Protein AF-A0A3M0ZNE3-F1 (afdb_monomer_lite)

Sequence (451 aa):
APGDFAGSAESVTCTNLLPAGSFASFNDDESVATLHAGFISLGGFDTPAELMRCRFHSTGGAPTASDFQVIVIDASTPGVQQASATVHVVSIEPAALDPSCGGCGNGIVEPGEECDDGPGNSDTVADACRSDCTLPVCGDGVADSGEECDDGNRDDSDACTTACRKARCGDGFLYAGVEDCDDGANNSDVQPDACRKDCRAPVCGDGVTDSGEECDDGNEDVSDACLPGCVAARCGDGYVQIGVEECDEGILNDDAEPDHCRRDCRLPEVCGDADGNGIVTATDARWVLRSAVGLIAQCAGGRCDADGNGRVTATDARKILHAAVGLVPEGLDCSLPVVFSLDDPVTVGALQLVVDYSATGSTFVGSGQHVRCVSLTGDGGAFSFNNDTDTSRLVVGLATLAGVVGPADLFTCAFLQGDEPPLPEQFVVDVVDASDPSVRPIDPPAIGVRF

Foldseek 3Di:
DAFAFPQAAQGGAKDFPDDPQKDKTWGADPVVRDIDIDIDHPQDDDPPDDGMDTHIDHPDDQDDQVVDDDDDPFDDDVPGHGDDDDDTDDDDDPPPDPVVPDAAQCQDDDVPAPGHNRVQADLEDAQHQHRRRYGDAALSCYQHVPAPAHHNHADCQAQAHNNNHGDDAQCQHHRPPQAPGHNRVQADLEDAQHQHSSRYGDDALSCYAHPPAPAHHNHCDCQAQAHSRNHGDDAQCCHHHPPCALAHNRVQADPQDQLHQHSSRAHRQDACQQVRNNDQALVSLVNLACLQVVNDPHTFLLHQVQAQCLDRHNVSSVQSHCVNVVNHPPGTASFHKKWKWQADQDWFQKWKKKKALVQQVWAFRGAAQPFAKDFPDPQPWDKTWGADPVRRMIIIIIGGLVTDGPRDTTMIGTIRTGRDRDDFVSIDMGTPFTDHSVRHGDDRTDMGIDD

Structure (mmCIF, N/CA/C/O backbone):
data_AF-A0A3M0ZNE3-F1
#
_entry.id   AF-A0A3M0ZNE3-F1
#
loop_
_atom_site.group_PDB
_atom_site.id
_atom_site.type_symbol
_atom_site.label_atom_id
_atom_site.label_alt_id
_atom_site.label_comp_id
_atom_site.label_asym_id
_atom_site.label_entity_id
_atom_site.label_seq_id
_atom_site.pdbx_PDB_ins_code
_atom_site.Cartn_x
_atom_site.Cartn_y
_atom_site.Cartn_z
_atom_site.occupancy
_atom_site.B_iso_or_equiv
_atom_site.auth_seq_id
_atom_site.auth_comp_id
_atom_site.auth_asym_id
_atom_site.auth_atom_id
_atom_site.pdbx_PDB_model_num
ATOM 1 N N . ALA A 1 1 ? -47.886 -4.740 86.719 1.00 84.19 1 ALA A N 1
ATOM 2 C CA . ALA A 1 1 ? -47.110 -5.656 85.861 1.00 84.19 1 ALA A CA 1
ATOM 3 C C . ALA A 1 1 ? -45.687 -5.118 85.723 1.00 84.19 1 ALA A C 1
ATOM 5 O O . ALA A 1 1 ? -45.528 -3.919 85.913 1.00 84.19 1 ALA A O 1
ATOM 6 N N . PRO A 1 2 ? -44.661 -5.943 85.447 1.00 82.19 2 PRO A N 1
ATOM 7 C CA . PRO A 1 2 ? -43.303 -5.455 85.189 1.00 82.19 2 PRO A CA 1
ATOM 8 C C . PRO A 1 2 ? -43.253 -4.667 83.872 1.00 82.19 2 PRO A C 1
ATOM 10 O O . PRO A 1 2 ? -43.416 -5.251 82.801 1.00 82.19 2 PRO A O 1
ATOM 13 N N . GLY A 1 3 ? -43.070 -3.351 83.955 1.00 86.88 3 GLY A N 1
ATOM 14 C CA . GLY A 1 3 ? -43.114 -2.449 82.804 1.00 86.88 3 GLY A CA 1
ATOM 15 C C . GLY A 1 3 ? -43.899 -1.172 83.093 1.00 86.88 3 GLY A C 1
ATOM 16 O O . GLY A 1 3 ? -44.378 -0.996 84.212 1.00 86.88 3 GLY A O 1
ATOM 17 N N . ASP A 1 4 ? -44.071 -0.346 82.064 1.00 88.62 4 ASP A N 1
ATOM 18 C CA . ASP A 1 4 ? -44.666 0.994 82.153 1.00 88.62 4 ASP A CA 1
ATOM 19 C C . ASP A 1 4 ? -45.701 1.217 81.037 1.00 88.62 4 ASP A C 1
ATOM 21 O O . ASP A 1 4 ? -45.648 0.575 79.979 1.00 88.62 4 ASP A O 1
ATOM 25 N N . PHE A 1 5 ? -46.667 2.119 81.240 1.00 90.56 5 PHE A N 1
ATOM 26 C CA . PHE A 1 5 ? -47.559 2.519 80.150 1.00 90.56 5 PHE A CA 1
ATOM 27 C C . PHE A 1 5 ? -46.810 3.402 79.142 1.00 90.56 5 PHE A C 1
ATOM 29 O O . PHE A 1 5 ? -45.830 4.068 79.453 1.00 90.56 5 PHE A O 1
ATOM 36 N N . ALA A 1 6 ? -47.231 3.372 77.878 1.00 85.94 6 ALA A N 1
ATOM 37 C CA . ALA A 1 6 ? -46.566 4.135 76.827 1.00 85.94 6 ALA A CA 1
ATOM 38 C C . ALA A 1 6 ? -46.932 5.626 76.913 1.00 85.94 6 ALA A C 1
ATOM 40 O O . ALA A 1 6 ? -48.048 6.003 76.552 1.00 85.94 6 ALA A O 1
ATOM 41 N N . GLY A 1 7 ? -45.993 6.471 77.330 1.00 83.94 7 GLY A N 1
ATOM 42 C CA . GLY A 1 7 ? -46.166 7.920 77.508 1.00 83.94 7 GLY A CA 1
ATOM 43 C C . GLY A 1 7 ? -45.879 8.329 78.953 1.00 83.94 7 GLY A C 1
ATOM 44 O O . GLY A 1 7 ? -45.342 7.521 79.698 1.00 83.94 7 GLY A O 1
ATOM 45 N N . SER A 1 8 ? -46.198 9.571 79.331 1.00 82.25 8 SER A N 1
ATOM 46 C CA . SER A 1 8 ? -46.079 10.014 80.729 1.00 82.25 8 SER A CA 1
ATOM 47 C C . SER A 1 8 ? -47.092 11.073 81.133 1.00 82.25 8 SER A C 1
ATOM 49 O O . SER A 1 8 ? -47.521 11.882 80.299 1.00 82.25 8 SER A O 1
ATOM 51 N N . ALA A 1 9 ? -47.475 11.094 82.411 1.00 87.31 9 ALA A N 1
ATOM 52 C CA . ALA A 1 9 ? -48.503 11.991 82.935 1.00 87.31 9 ALA A CA 1
ATOM 53 C C . ALA A 1 9 ? -49.775 11.980 82.051 1.00 87.31 9 ALA A C 1
ATOM 55 O O . ALA A 1 9 ? -50.298 10.919 81.707 1.00 87.31 9 ALA A O 1
ATOM 56 N N . GLU A 1 10 ? -50.252 13.150 81.614 1.00 82.94 10 GLU A N 1
ATOM 57 C CA . GLU A 1 10 ? -51.427 13.295 80.737 1.00 82.94 10 GLU A CA 1
ATOM 58 C C . GLU A 1 10 ? -51.177 12.868 79.272 1.00 82.94 10 GLU A C 1
ATOM 60 O O . GLU A 1 10 ? -52.113 12.825 78.475 1.00 82.94 10 GLU A O 1
ATOM 65 N N . SER A 1 11 ? -49.930 12.557 78.889 1.00 83.75 11 SER A N 1
ATO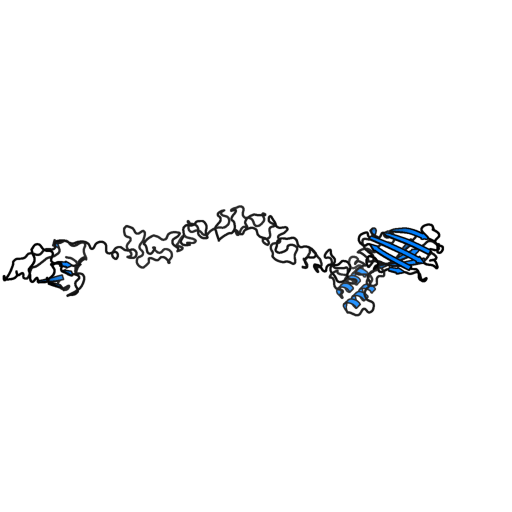M 66 C CA . SER A 1 11 ? -49.551 12.150 77.521 1.00 83.75 11 SER A CA 1
ATOM 67 C C . SER A 1 11 ? -49.565 10.634 77.290 1.00 83.75 11 SER A C 1
ATOM 69 O O . SER A 1 11 ? -49.094 10.155 76.258 1.00 83.75 11 SER A O 1
ATOM 71 N N . VAL A 1 12 ? -50.103 9.866 78.240 1.00 89.25 12 VAL A N 1
ATOM 72 C CA . VAL A 1 12 ? -50.204 8.408 78.139 1.00 89.25 12 VAL A CA 1
ATOM 73 C C . VAL A 1 12 ? -51.079 7.970 76.956 1.00 89.25 12 VAL A C 1
ATOM 75 O O . VAL A 1 12 ? -52.150 8.515 76.681 1.00 89.25 12 VAL A O 1
ATOM 78 N N . THR A 1 13 ? -50.626 6.937 76.250 1.00 89.69 13 THR A N 1
ATOM 79 C CA . THR A 1 13 ? -51.267 6.393 75.048 1.00 89.69 13 THR A CA 1
ATOM 80 C C . THR A 1 13 ? -52.428 5.481 75.441 1.00 89.69 13 THR A C 1
ATOM 82 O O . THR A 1 13 ? -52.345 4.250 75.365 1.00 89.69 13 THR A O 1
ATOM 85 N N . CYS A 1 14 ? -53.523 6.102 75.873 1.00 91.50 14 CYS A N 1
ATOM 86 C CA . CYS A 1 14 ? -54.775 5.452 76.235 1.00 91.50 14 CYS A CA 1
ATOM 87 C C . CYS A 1 14 ? -55.934 5.976 75.380 1.00 91.50 14 CYS A C 1
ATOM 89 O O . CYS A 1 14 ? -56.051 7.164 75.095 1.00 91.50 14 CYS A O 1
ATOM 91 N N . THR A 1 15 ? -56.821 5.073 74.975 1.00 91.31 15 THR A N 1
ATOM 92 C CA . THR A 1 15 ? -58.011 5.364 74.172 1.00 91.31 15 THR A CA 1
ATOM 93 C C . THR A 1 15 ? -59.262 5.153 75.016 1.00 91.31 15 THR A C 1
ATOM 95 O O . THR A 1 15 ? -59.418 4.097 75.630 1.00 91.31 15 THR A O 1
ATOM 98 N N . ASN A 1 16 ? -60.166 6.137 75.019 1.00 92.19 16 ASN A N 1
ATOM 99 C CA . ASN A 1 16 ? -61.511 5.995 75.579 1.00 92.19 16 ASN A CA 1
ATOM 100 C C . ASN A 1 16 ? -62.352 5.074 74.684 1.00 92.19 16 ASN A C 1
ATOM 102 O O . ASN A 1 16 ? -62.510 5.365 73.498 1.00 92.19 16 ASN A O 1
ATOM 106 N N . LEU A 1 17 ? -62.897 3.994 75.243 1.00 91.56 17 LEU A N 1
ATOM 107 C CA . LEU A 1 17 ? -63.742 3.041 74.510 1.00 91.56 17 LEU A CA 1
ATOM 108 C C . LEU A 1 17 ? -65.241 3.218 74.791 1.00 91.56 17 LEU A C 1
ATOM 110 O O . LEU A 1 17 ? -66.069 2.541 74.182 1.00 91.56 17 LEU A O 1
ATOM 114 N N . LEU A 1 18 ? -65.608 4.132 75.691 1.00 89.31 18 LEU A N 1
ATOM 115 C CA . LEU A 1 18 ? -67.003 4.392 76.018 1.00 89.31 18 LEU A CA 1
ATOM 116 C C . LEU A 1 18 ? -67.756 5.081 74.857 1.00 89.31 18 LEU A C 1
ATOM 118 O O . LEU A 1 18 ? -67.147 5.774 74.036 1.00 89.31 18 LEU A O 1
ATOM 122 N N . PRO A 1 19 ? -69.098 4.950 74.791 1.00 83.25 19 PRO A N 1
ATOM 123 C CA . PRO A 1 19 ? -69.917 5.565 73.746 1.00 83.25 19 PRO A CA 1
ATOM 124 C C . PRO A 1 19 ? -69.755 7.089 73.636 1.00 83.25 19 PRO A C 1
ATOM 126 O O . PRO A 1 19 ? -69.366 7.776 74.587 1.00 83.25 19 PRO A O 1
ATOM 129 N N . ALA A 1 20 ? -70.128 7.632 72.474 1.00 78.06 20 ALA A N 1
ATOM 130 C CA . ALA A 1 20 ? -70.102 9.068 72.208 1.00 78.06 20 ALA A CA 1
ATOM 131 C C . ALA A 1 20 ? -70.912 9.859 73.255 1.00 78.06 20 ALA A C 1
ATOM 133 O O . ALA A 1 20 ? -72.040 9.499 73.587 1.00 78.06 20 ALA A O 1
ATOM 134 N N . GLY A 1 21 ? -70.331 10.953 73.759 1.00 79.50 21 GLY A N 1
ATOM 135 C CA . GLY A 1 21 ? -70.887 11.732 74.876 1.00 79.50 21 GLY A CA 1
ATOM 136 C C . GLY A 1 21 ? -70.314 11.366 76.251 1.00 79.50 21 GLY A C 1
ATOM 137 O O . GLY A 1 21 ? -70.729 11.950 77.254 1.00 79.50 21 GLY A O 1
ATOM 138 N N . SER A 1 22 ? -69.354 10.437 76.298 1.00 87.44 22 SER A N 1
ATOM 139 C CA . SER A 1 22 ? -68.505 10.178 77.460 1.00 87.44 22 SER A CA 1
ATOM 140 C C . SER A 1 22 ? -67.166 10.917 77.357 1.00 87.44 22 SER A C 1
ATOM 142 O O . SER A 1 22 ? -66.651 11.167 76.266 1.00 87.44 22 SER A O 1
ATOM 144 N N . PHE A 1 23 ? -66.596 11.253 78.508 1.00 89.19 23 PHE A N 1
ATOM 145 C CA . PHE A 1 23 ? -65.264 11.829 78.641 1.00 89.19 23 PHE A CA 1
ATOM 146 C C . PHE A 1 23 ? -64.406 10.894 79.484 1.00 89.19 23 PHE A C 1
ATOM 148 O O . PHE A 1 23 ? -64.872 10.396 80.511 1.00 89.19 23 PHE A O 1
ATOM 155 N N . ALA A 1 24 ? -63.160 10.693 79.064 1.00 92.19 24 ALA A N 1
ATOM 156 C CA . ALA A 1 24 ? -62.158 9.987 79.845 1.00 92.19 24 ALA A CA 1
ATOM 157 C C . ALA A 1 24 ? -60.913 10.859 80.021 1.00 92.19 24 ALA A C 1
ATOM 159 O O . ALA A 1 24 ? -60.588 11.663 79.146 1.00 92.19 24 ALA A O 1
ATOM 160 N N . SER A 1 25 ? -60.237 10.689 81.150 1.00 93.94 25 SER A N 1
ATOM 161 C CA . SER A 1 25 ? -58.929 11.275 81.434 1.00 93.94 25 SER A CA 1
ATOM 162 C C . SER A 1 25 ? -57.999 10.183 81.944 1.00 93.94 25 SER A C 1
ATOM 164 O O . SER A 1 25 ? -58.439 9.312 82.700 1.00 93.94 25 SER A O 1
ATOM 166 N N . PHE A 1 26 ? -56.739 10.241 81.524 1.00 94.62 26 PHE A N 1
ATOM 167 C CA . PHE A 1 26 ? -55.701 9.276 81.861 1.00 94.62 26 PHE A CA 1
ATOM 168 C C . PHE A 1 26 ? -54.458 10.035 82.316 1.00 94.62 26 PHE A C 1
ATOM 170 O O . PHE A 1 26 ? -54.050 10.990 81.660 1.00 94.62 26 PHE A O 1
ATOM 177 N N . ASN A 1 27 ? -53.886 9.625 83.442 1.00 93.00 27 ASN A N 1
ATOM 178 C CA . ASN A 1 27 ? -52.675 10.214 83.991 1.00 93.00 27 ASN A CA 1
ATOM 179 C C . ASN A 1 27 ? -51.784 9.106 84.552 1.00 93.00 27 ASN A C 1
ATOM 181 O O . ASN A 1 27 ? -52.169 8.464 85.533 1.00 93.00 27 ASN A O 1
ATOM 185 N N . ASP A 1 28 ? -50.645 8.861 83.912 1.00 92.69 28 ASP A N 1
ATOM 186 C CA . ASP A 1 28 ? -49.670 7.871 84.374 1.00 92.69 28 ASP A CA 1
ATOM 187 C C . ASP A 1 28 ? -48.680 8.500 85.362 1.00 92.69 28 ASP A C 1
ATOM 189 O O . ASP A 1 28 ? -48.143 9.576 85.102 1.00 92.69 28 ASP A O 1
ATOM 193 N N . ASP A 1 29 ? -48.479 7.852 86.510 1.00 89.88 29 ASP A N 1
ATOM 194 C CA . ASP A 1 29 ? -47.484 8.235 87.515 1.00 89.88 29 ASP A CA 1
ATOM 195 C C . ASP A 1 29 ? -46.447 7.116 87.647 1.00 89.88 29 ASP A C 1
ATOM 197 O O . ASP A 1 29 ? -46.647 6.109 88.340 1.00 89.88 29 ASP A O 1
ATOM 201 N N . GLU A 1 30 ? -45.314 7.307 86.975 1.00 85.19 30 GLU A N 1
ATOM 202 C CA . GLU A 1 30 ? -44.231 6.328 86.893 1.00 85.19 30 GLU A CA 1
ATOM 203 C C . GLU A 1 30 ? -43.493 6.185 88.230 1.00 85.19 30 GLU A C 1
ATOM 205 O O . GLU A 1 30 ? -42.863 5.161 88.494 1.00 85.19 30 GLU A O 1
ATOM 210 N N . SER A 1 31 ? -43.583 7.185 89.117 1.00 84.50 31 SER A N 1
ATOM 211 C CA . SER A 1 31 ? -42.896 7.154 90.414 1.00 84.50 31 SER A CA 1
ATOM 212 C C . SER A 1 31 ? -43.475 6.102 91.364 1.00 84.50 31 SER A C 1
ATOM 214 O O . SER A 1 31 ? -42.783 5.618 92.265 1.00 84.50 31 SER A O 1
ATOM 216 N N . VAL A 1 32 ? -44.737 5.735 91.145 1.00 87.19 32 VAL A N 1
ATOM 217 C CA . VAL A 1 32 ? -45.483 4.748 91.932 1.00 87.19 32 VAL A CA 1
ATOM 218 C C . VAL A 1 32 ? -46.068 3.619 91.076 1.00 87.19 32 VAL A C 1
ATOM 220 O O . VAL A 1 32 ? -46.727 2.735 91.624 1.00 87.19 32 VAL A O 1
ATOM 223 N N . ALA A 1 33 ? -45.786 3.607 89.767 1.00 88.50 33 ALA A N 1
ATOM 224 C CA . ALA A 1 33 ? -46.287 2.639 88.790 1.00 88.50 33 ALA A CA 1
ATOM 225 C C . ALA A 1 33 ? -47.826 2.534 88.785 1.00 88.50 33 ALA A C 1
ATOM 227 O O . ALA A 1 33 ? -48.395 1.435 88.825 1.00 88.50 33 ALA A O 1
ATOM 228 N N . THR A 1 34 ? -48.510 3.684 88.772 1.00 91.06 34 THR A N 1
ATOM 229 C CA . THR A 1 34 ? -49.978 3.746 88.788 1.00 91.06 34 THR A CA 1
ATOM 230 C C . THR A 1 34 ? -50.544 4.619 87.678 1.00 91.06 34 THR A C 1
ATOM 232 O O . THR A 1 34 ? -50.262 5.811 87.617 1.00 91.06 34 THR A O 1
ATOM 235 N N . LEU A 1 35 ? -51.472 4.051 86.906 1.00 93.44 35 LEU A N 1
ATOM 236 C CA . LEU A 1 35 ? -52.299 4.788 85.957 1.00 93.44 35 LEU A CA 1
ATOM 237 C C . LEU A 1 35 ? -53.614 5.218 86.618 1.00 93.44 35 LEU A C 1
ATOM 239 O O . LEU A 1 35 ? -54.458 4.385 86.965 1.00 93.44 35 LEU A O 1
ATOM 243 N N . HIS A 1 36 ? -53.821 6.525 86.747 1.00 92.75 36 HIS A N 1
ATOM 244 C CA . HIS A 1 36 ? -55.092 7.103 87.163 1.00 92.75 36 HIS A CA 1
ATOM 245 C C . HIS A 1 36 ? -56.006 7.290 85.951 1.00 92.75 36 HIS A C 1
ATOM 247 O O . HIS A 1 36 ? -55.656 7.990 85.004 1.00 92.75 36 HIS A O 1
ATOM 253 N N . ALA A 1 37 ? -57.205 6.705 86.001 1.00 93.44 37 ALA A N 1
ATOM 254 C CA . ALA A 1 37 ? -58.212 6.844 84.954 1.00 93.44 37 ALA A CA 1
ATOM 255 C C . ALA A 1 37 ? -59.534 7.367 85.530 1.00 93.44 37 ALA A C 1
ATOM 257 O O . ALA A 1 37 ? -60.039 6.848 86.528 1.00 93.44 37 ALA A O 1
ATOM 258 N N . GLY A 1 38 ? -60.098 8.392 84.895 1.00 92.38 38 GLY A N 1
ATOM 259 C CA . GLY A 1 38 ? -61.397 8.966 85.242 1.00 92.38 38 GLY A CA 1
ATOM 260 C C . GLY A 1 38 ? -62.356 8.894 84.063 1.00 92.38 38 GLY A C 1
ATOM 261 O O . GLY A 1 38 ? -61.955 9.172 82.938 1.00 92.38 38 GLY A O 1
ATOM 262 N N . PHE A 1 39 ? -63.624 8.563 84.319 1.00 91.19 39 PHE A N 1
ATOM 263 C CA . PHE A 1 39 ? -64.657 8.433 83.289 1.00 91.19 39 PHE A CA 1
ATOM 264 C C . PHE A 1 39 ? -65.934 9.165 83.708 1.00 91.19 39 PHE A C 1
ATOM 266 O O . PHE A 1 39 ? -66.397 9.014 84.838 1.00 91.19 39 PHE A O 1
ATOM 273 N N . ILE A 1 40 ? -66.528 9.939 82.798 1.00 88.19 40 ILE A N 1
ATOM 274 C CA . ILE A 1 40 ? -67.796 10.652 83.009 1.00 88.19 40 ILE A CA 1
ATOM 275 C C . ILE A 1 40 ? -68.707 10.417 81.800 1.00 88.19 40 ILE A C 1
ATOM 277 O O . ILE A 1 40 ? -68.302 10.656 80.667 1.00 88.19 40 ILE A O 1
ATOM 281 N N . SER A 1 41 ? -69.957 10.001 82.029 1.00 85.56 41 SER A N 1
ATOM 282 C CA . SER A 1 41 ? -71.003 9.917 80.996 1.00 85.56 41 SER A CA 1
ATOM 283 C C . SER A 1 41 ? -72.292 10.567 81.496 1.00 85.56 41 SER A C 1
ATOM 285 O O . SER A 1 41 ? -72.790 10.218 82.565 1.00 85.56 41 SER A O 1
ATOM 287 N N . LEU A 1 42 ? -72.857 11.494 80.713 1.00 79.31 42 LEU A N 1
ATOM 288 C CA . LEU A 1 42 ? -74.100 12.198 81.068 1.00 79.31 42 LEU A CA 1
ATOM 289 C C . LEU A 1 42 ? -75.342 11.292 81.013 1.00 79.31 42 LEU A C 1
ATOM 291 O O . LEU A 1 42 ? -76.312 11.548 81.721 1.00 79.31 42 LEU A O 1
ATOM 295 N N . GLY A 1 43 ? -75.316 10.245 80.182 1.00 77.94 43 GLY A N 1
ATOM 296 C CA . GLY A 1 43 ? -76.416 9.285 80.022 1.00 77.94 43 GLY A CA 1
ATOM 297 C C . GLY A 1 43 ? -76.220 7.968 80.776 1.00 77.94 43 GLY A C 1
ATOM 298 O O . GLY A 1 43 ? -77.083 7.099 80.698 1.00 77.94 43 GLY A O 1
ATOM 299 N N . GLY A 1 44 ? -75.096 7.806 81.484 1.00 80.12 44 GLY A N 1
ATOM 300 C CA . GLY A 1 44 ? -74.626 6.493 81.927 1.00 80.12 44 GLY A CA 1
ATOM 301 C C . GLY A 1 44 ? -74.138 5.632 80.755 1.00 80.12 44 GLY A C 1
ATOM 302 O O . GLY A 1 44 ? -74.025 6.102 79.622 1.00 80.12 44 GLY A O 1
ATOM 303 N N . PHE A 1 45 ? -73.789 4.385 81.039 1.00 82.44 45 PHE A N 1
ATOM 304 C CA . PHE A 1 45 ? -73.509 3.350 80.046 1.00 82.44 45 PHE A CA 1
ATOM 305 C C . PHE A 1 45 ? -73.905 1.998 80.641 1.00 82.44 45 PHE A C 1
ATOM 307 O O . PHE A 1 45 ? -73.839 1.813 81.859 1.00 82.44 45 PHE A O 1
ATOM 314 N N . ASP A 1 46 ? -74.342 1.073 79.792 1.00 83.00 46 ASP A N 1
ATOM 315 C CA . ASP A 1 46 ? -74.734 -0.265 80.226 1.00 83.00 46 ASP A CA 1
ATOM 316 C C . ASP A 1 46 ? -73.498 -1.093 80.599 1.00 83.00 46 ASP A C 1
ATOM 318 O O . ASP A 1 46 ? -72.444 -0.970 79.976 1.00 83.00 46 ASP A O 1
ATOM 322 N N . THR A 1 47 ? -73.619 -1.943 81.620 1.00 81.94 47 THR A N 1
ATOM 323 C CA . THR A 1 47 ? -72.558 -2.872 82.031 1.00 81.94 47 THR A CA 1
ATOM 324 C C . THR A 1 47 ? -72.925 -4.314 81.655 1.00 81.94 47 THR A C 1
ATOM 326 O O . THR A 1 47 ? -74.102 -4.679 81.728 1.00 81.94 47 THR A O 1
ATOM 329 N N . PRO A 1 48 ? -71.949 -5.165 81.269 1.00 87.56 48 PRO A N 1
ATOM 330 C CA . PRO A 1 48 ? -70.503 -4.909 81.173 1.00 87.56 48 PRO A CA 1
ATOM 331 C C . PRO A 1 48 ? -70.106 -4.067 79.942 1.00 87.56 48 PRO A C 1
ATOM 333 O O . PRO A 1 48 ? -70.692 -4.217 78.875 1.00 87.56 48 PRO A O 1
ATOM 336 N N . ALA A 1 49 ? -69.082 -3.219 80.091 1.00 86.81 49 ALA A N 1
ATOM 337 C CA . ALA A 1 49 ? -68.534 -2.375 79.024 1.00 86.81 49 ALA A CA 1
ATOM 338 C C . ALA A 1 49 ? -67.001 -2.310 79.087 1.00 86.81 49 ALA A C 1
ATOM 340 O O . ALA A 1 49 ? -66.418 -2.341 80.173 1.00 86.81 49 ALA A O 1
ATOM 341 N N . GLU A 1 50 ? -66.356 -2.179 77.926 1.00 90.62 50 GLU A N 1
ATOM 342 C CA . GLU A 1 50 ? -64.927 -1.871 77.831 1.00 90.62 50 GLU A CA 1
ATOM 343 C C . GLU A 1 50 ? -64.712 -0.370 78.060 1.00 90.62 50 GLU A C 1
ATOM 345 O O . GLU A 1 50 ? -65.298 0.461 77.370 1.00 90.62 50 GLU A O 1
ATOM 350 N N . LEU A 1 51 ? -63.898 -0.013 79.056 1.00 92.12 51 LEU A N 1
ATOM 351 C CA . LEU A 1 51 ? -63.717 1.387 79.461 1.00 92.12 51 LEU A CA 1
ATOM 352 C C . LEU A 1 51 ? -62.596 2.078 78.678 1.00 92.12 51 LEU A C 1
ATOM 354 O O . LEU A 1 51 ? -62.762 3.190 78.178 1.00 92.12 51 LEU A O 1
ATOM 358 N N . MET A 1 52 ? -61.441 1.420 78.580 1.00 92.81 52 MET A N 1
ATOM 359 C CA . MET A 1 52 ? -60.239 1.986 77.975 1.00 92.81 52 MET A CA 1
ATOM 360 C C . MET A 1 52 ? -59.343 0.911 77.372 1.00 92.81 52 MET A C 1
ATOM 362 O O . MET A 1 52 ? -59.380 -0.248 77.786 1.00 92.81 52 MET A O 1
ATOM 366 N N . ARG A 1 53 ? -58.479 1.337 76.451 1.00 92.12 53 ARG A N 1
ATOM 367 C CA . ARG A 1 53 ? -57.352 0.549 75.942 1.00 92.12 53 ARG A CA 1
ATOM 368 C C . ARG A 1 53 ? -56.081 1.377 76.020 1.00 92.12 53 ARG A C 1
ATOM 370 O O . ARG A 1 53 ? -56.056 2.473 75.474 1.00 92.12 53 ARG A O 1
ATOM 377 N N . CYS A 1 54 ? -55.041 0.846 76.649 1.00 91.19 54 CYS A N 1
ATOM 378 C CA . CYS A 1 54 ? -53.755 1.523 76.800 1.00 91.19 54 CYS A CA 1
ATOM 379 C C . CYS A 1 54 ? -52.625 0.678 76.212 1.00 91.19 54 CYS A C 1
ATOM 381 O O . CYS A 1 54 ? -52.686 -0.552 76.263 1.00 91.19 54 CYS A O 1
ATOM 383 N N . ARG A 1 55 ? -51.591 1.330 75.669 1.00 88.38 55 ARG A N 1
ATOM 384 C CA . ARG A 1 55 ? -50.350 0.657 75.253 1.00 88.38 55 ARG A CA 1
ATOM 385 C C . ARG A 1 55 ? -49.426 0.514 76.468 1.00 88.38 55 ARG A C 1
ATOM 387 O O . ARG A 1 55 ? -49.268 1.463 77.229 1.00 88.38 55 ARG A O 1
ATOM 394 N N . PHE A 1 56 ? -48.845 -0.669 76.652 1.00 88.50 56 PHE A N 1
ATOM 395 C CA . PHE A 1 56 ? -47.995 -1.018 77.795 1.00 88.50 56 PHE A CA 1
ATOM 396 C C . PHE A 1 56 ? -46.691 -1.656 77.302 1.00 88.50 56 PHE A C 1
ATOM 398 O O . PHE A 1 56 ? -46.728 -2.551 76.455 1.00 88.50 56 PHE A O 1
ATOM 405 N N . HIS A 1 57 ? -45.553 -1.203 77.821 1.00 86.06 57 HIS A N 1
ATOM 406 C CA . HIS A 1 57 ? -44.223 -1.726 77.518 1.00 86.06 57 HIS A CA 1
ATOM 407 C C . HIS A 1 57 ? -43.792 -2.689 78.620 1.00 86.06 57 HIS A C 1
ATOM 409 O O . HIS A 1 57 ? -43.519 -2.268 79.739 1.00 86.06 57 HIS A O 1
ATOM 415 N N . SER A 1 58 ? -43.718 -3.984 78.310 1.00 84.00 58 SER A N 1
ATOM 416 C CA . SER A 1 58 ? -43.272 -4.983 79.284 1.00 84.00 58 SER A CA 1
ATOM 417 C C . SER A 1 58 ? -41.751 -5.115 79.321 1.00 84.00 58 SER A C 1
ATOM 419 O O . SER A 1 58 ? -41.104 -5.144 78.276 1.00 84.00 58 SER A O 1
ATOM 421 N N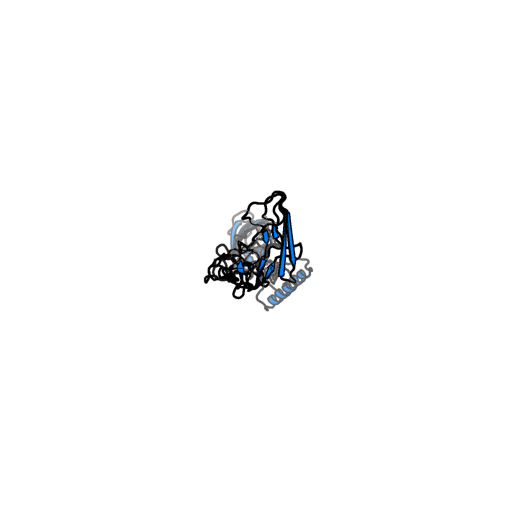 . THR A 1 59 ? -41.189 -5.277 80.519 1.00 79.25 59 THR A N 1
ATOM 422 C CA . THR A 1 59 ? -39.745 -5.484 80.745 1.00 79.25 59 THR A CA 1
ATOM 423 C C . THR A 1 59 ? -39.384 -6.925 81.130 1.00 79.25 59 THR A C 1
ATOM 425 O O . THR A 1 59 ? -38.215 -7.222 81.365 1.00 79.25 59 THR A O 1
ATOM 428 N N . GLY A 1 60 ? -40.363 -7.841 81.189 1.00 66.38 60 GLY A N 1
ATOM 429 C CA . GLY A 1 60 ? -40.174 -9.188 81.752 1.00 66.38 60 GLY A CA 1
ATOM 430 C C . GLY A 1 60 ? -41.018 -10.307 81.132 1.00 66.38 60 GLY A C 1
ATOM 431 O O . GLY A 1 60 ? -41.335 -11.270 81.827 1.00 66.38 60 GLY A O 1
ATOM 432 N N . GLY A 1 61 ? -41.386 -10.193 79.849 1.00 76.25 61 GLY A N 1
ATOM 433 C CA . GLY A 1 61 ? -42.262 -11.140 79.134 1.00 76.25 61 GLY A CA 1
ATOM 434 C C . GLY A 1 61 ? -43.717 -10.663 79.031 1.00 76.25 61 GLY A C 1
ATOM 435 O O . GLY A 1 61 ? -44.066 -9.613 79.559 1.00 76.25 61 GLY A O 1
ATOM 436 N N . ALA A 1 62 ? -44.586 -11.383 78.317 1.00 79.56 62 ALA A N 1
ATOM 437 C CA . ALA A 1 62 ? -45.970 -10.939 78.113 1.00 79.56 62 ALA A CA 1
ATOM 438 C C . ALA A 1 62 ? -46.741 -10.881 79.452 1.00 79.56 62 ALA A C 1
ATOM 440 O O . ALA A 1 62 ? -46.861 -11.916 80.113 1.00 79.56 62 ALA A O 1
ATOM 441 N N . PRO A 1 63 ? -47.261 -9.709 79.867 1.00 86.62 63 PRO A N 1
ATOM 442 C CA . PRO A 1 63 ? -48.003 -9.601 81.111 1.00 86.62 63 PRO A CA 1
ATOM 443 C C . PRO A 1 63 ? -49.368 -10.283 80.979 1.00 86.62 63 PRO A C 1
ATOM 445 O O . PRO A 1 63 ? -49.952 -10.375 79.899 1.00 86.62 63 PRO A O 1
ATOM 448 N N . THR A 1 64 ? -49.894 -10.742 82.103 1.00 88.62 64 THR A N 1
ATOM 449 C CA . THR A 1 64 ? -51.213 -11.360 82.241 1.00 88.62 64 THR A CA 1
ATOM 450 C C . THR A 1 64 ? -52.164 -10.424 82.985 1.00 88.62 64 THR A C 1
ATOM 452 O O . THR A 1 64 ? -51.736 -9.519 83.698 1.00 88.62 64 THR A O 1
ATOM 455 N N . ALA A 1 65 ? -53.478 -10.635 82.861 1.00 86.50 65 ALA A N 1
ATOM 456 C CA . ALA A 1 65 ? -54.470 -9.802 83.550 1.00 86.50 65 ALA A CA 1
ATOM 457 C C . ALA A 1 65 ? -54.276 -9.779 85.082 1.00 86.50 65 ALA A C 1
ATOM 459 O O . ALA A 1 65 ? -54.556 -8.768 85.719 1.00 86.50 65 ALA A O 1
ATOM 460 N N . SER A 1 66 ? -53.752 -10.864 85.669 1.00 87.00 66 SER A N 1
ATOM 461 C CA . SER A 1 66 ? -53.425 -10.951 87.099 1.00 87.00 66 SER A CA 1
ATOM 462 C C . SER A 1 66 ? -52.250 -10.076 87.533 1.00 87.00 66 SER A C 1
ATOM 464 O O . SER A 1 66 ? -52.128 -9.792 88.721 1.00 87.00 66 SER A O 1
ATOM 466 N N . ASP A 1 67 ? -51.411 -9.625 86.599 1.00 88.94 67 ASP A N 1
ATOM 467 C CA . ASP A 1 67 ? -50.278 -8.747 86.904 1.00 88.94 67 ASP A CA 1
ATOM 468 C C . ASP A 1 67 ? -50.706 -7.285 87.104 1.00 88.94 67 ASP A C 1
ATOM 470 O O . ASP A 1 67 ? -49.890 -6.448 87.505 1.00 88.94 67 ASP A O 1
ATOM 474 N N . PHE A 1 68 ? -51.971 -6.958 86.827 1.00 90.69 68 PHE A N 1
ATOM 475 C CA . PHE A 1 68 ? -52.546 -5.628 87.002 1.00 90.69 68 PHE A CA 1
ATOM 476 C C . PHE A 1 68 ? -53.545 -5.624 88.157 1.00 90.69 68 PHE A C 1
ATOM 478 O O . PHE A 1 68 ? -54.548 -6.338 88.150 1.00 90.69 68 PHE A O 1
ATOM 485 N N . GLN A 1 69 ? -53.298 -4.764 89.144 1.00 91.19 69 GLN A N 1
ATOM 486 C CA . GLN A 1 69 ? -54.237 -4.518 90.229 1.00 91.19 69 GLN A CA 1
ATOM 487 C C . GLN A 1 69 ? -55.095 -3.296 89.894 1.00 91.19 69 GLN A C 1
ATOM 489 O O . GLN A 1 69 ? -54.571 -2.202 89.705 1.00 91.19 69 GLN A O 1
ATOM 494 N N . VAL A 1 70 ? -56.417 -3.475 89.856 1.00 91.88 70 VAL A N 1
ATOM 495 C CA . VAL A 1 70 ? -57.373 -2.392 89.587 1.00 91.88 70 VAL A CA 1
ATOM 496 C C . VAL A 1 70 ? -58.144 -2.061 90.862 1.00 91.88 70 VAL A C 1
ATOM 498 O O . VAL A 1 70 ? -58.737 -2.944 91.483 1.00 91.88 70 VAL A O 1
ATOM 501 N N . ILE A 1 71 ? -58.138 -0.785 91.256 1.00 90.19 71 ILE A N 1
ATOM 502 C CA . ILE A 1 71 ? -58.829 -0.279 92.448 1.00 90.19 71 ILE A CA 1
ATOM 503 C C . ILE A 1 71 ? -59.857 0.764 92.006 1.00 90.19 71 ILE A C 1
ATOM 505 O O . ILE A 1 71 ? -59.503 1.776 91.407 1.00 90.19 71 ILE A O 1
ATOM 509 N N . VAL A 1 72 ? -61.134 0.530 92.319 1.00 90.81 72 VAL A N 1
ATOM 510 C CA . VAL A 1 72 ? -62.205 1.511 92.088 1.00 90.81 72 VAL A CA 1
ATOM 511 C C . VAL A 1 72 ? -62.265 2.453 93.289 1.00 90.81 72 VAL A C 1
ATOM 513 O O . VAL A 1 72 ? -62.571 2.018 94.398 1.00 90.81 72 VAL A O 1
ATOM 516 N N . ILE A 1 73 ? -61.941 3.730 93.071 1.00 88.31 73 ILE A N 1
ATOM 517 C CA . ILE A 1 73 ? -61.882 4.753 94.130 1.00 88.31 73 ILE A CA 1
ATOM 518 C C . ILE A 1 73 ? -63.279 5.304 94.443 1.00 88.31 73 ILE A C 1
ATOM 520 O O . ILE A 1 73 ? -63.665 5.389 95.605 1.00 88.31 73 ILE A O 1
ATOM 524 N N . ASP A 1 74 ? -64.032 5.665 93.405 1.00 85.25 74 ASP A N 1
ATOM 525 C CA . ASP A 1 74 ? -65.413 6.134 93.499 1.00 85.25 74 ASP A CA 1
ATOM 526 C C . ASP A 1 74 ? -66.178 5.719 92.239 1.00 85.25 74 ASP A C 1
ATOM 528 O O . ASP A 1 74 ? -65.612 5.629 91.147 1.00 85.25 74 ASP A O 1
ATOM 532 N N . ALA A 1 75 ? -67.469 5.456 92.398 1.00 84.69 75 ALA A N 1
ATOM 533 C CA . ALA A 1 75 ? -68.385 5.184 91.307 1.00 84.69 75 ALA A CA 1
ATOM 534 C C . ALA A 1 75 ? -69.770 5.702 91.692 1.00 84.69 75 ALA A C 1
ATOM 536 O O . ALA A 1 75 ? -70.252 5.488 92.804 1.00 84.69 75 ALA A O 1
ATOM 537 N N . SER A 1 76 ? -70.442 6.367 90.758 1.00 84.56 76 SER A N 1
ATOM 538 C CA . SER A 1 76 ? -71.800 6.870 90.949 1.00 84.56 76 SER A CA 1
ATOM 539 C C . SER A 1 76 ? -72.646 6.588 89.715 1.00 84.56 76 SER A C 1
ATOM 541 O O . SER A 1 76 ? -72.132 6.484 88.602 1.00 84.56 76 SER A O 1
ATOM 543 N N . THR A 1 77 ? -73.955 6.436 89.917 1.00 78.81 77 THR A N 1
ATOM 544 C CA . THR A 1 77 ? -74.918 6.383 88.812 1.00 78.81 77 THR A CA 1
ATOM 545 C C . THR A 1 77 ? -75.636 7.727 88.717 1.00 78.81 77 THR A C 1
ATOM 547 O O . THR A 1 77 ? -75.867 8.367 89.747 1.00 78.81 77 THR A O 1
ATOM 550 N N . PRO A 1 78 ? -75.998 8.202 87.512 1.00 74.81 78 PRO A N 1
ATOM 551 C CA . PRO A 1 78 ? -76.720 9.462 87.376 1.00 74.81 78 PRO A CA 1
ATOM 552 C C . PRO A 1 78 ? -77.994 9.471 88.238 1.00 74.81 78 PRO A C 1
ATOM 554 O O . PRO A 1 78 ? -78.890 8.653 88.052 1.00 74.81 78 PRO A O 1
ATOM 557 N N . GLY A 1 79 ? -78.067 10.391 89.204 1.00 72.88 79 GLY A N 1
ATOM 558 C CA . GLY A 1 79 ? -79.211 10.526 90.116 1.00 72.88 79 GLY A CA 1
ATOM 559 C C . GLY A 1 79 ? -79.145 9.713 91.417 1.00 72.88 79 GLY A C 1
ATOM 560 O O . GLY A 1 79 ? -80.023 9.893 92.261 1.00 72.88 79 GLY A O 1
ATOM 561 N N . VAL A 1 80 ? -78.116 8.886 91.637 1.00 74.06 80 VAL A N 1
ATOM 562 C CA . VAL A 1 80 ? -77.876 8.174 92.908 1.00 74.06 80 VAL A CA 1
ATOM 563 C C . VAL A 1 80 ? -76.459 8.466 93.400 1.00 74.06 80 VAL A C 1
ATOM 565 O O . VAL A 1 80 ? -75.494 8.397 92.641 1.00 74.06 80 VAL A O 1
ATOM 568 N N . GLN A 1 81 ? -76.312 8.780 94.688 1.00 73.75 81 GLN A N 1
ATOM 569 C CA . GLN A 1 81 ? -74.984 8.867 95.293 1.00 73.75 81 GLN A CA 1
ATOM 570 C C . GLN A 1 81 ? -74.484 7.465 95.652 1.00 73.75 81 GLN A C 1
ATOM 572 O O . GLN A 1 81 ? -75.173 6.740 96.363 1.00 73.75 81 GLN A O 1
ATOM 577 N N . GLN A 1 82 ? -73.274 7.148 95.177 1.00 76.44 82 GLN A N 1
ATOM 578 C CA . GLN A 1 82 ? -72.541 5.887 95.345 1.00 76.44 82 GLN A CA 1
ATOM 579 C C . GLN A 1 82 ? -73.146 4.666 94.630 1.00 76.44 82 GLN A C 1
ATOM 581 O O . GLN A 1 82 ? -74.324 4.338 94.753 1.00 76.44 82 GLN A O 1
ATOM 586 N N . ALA A 1 83 ? -72.293 3.959 93.897 1.00 80.25 83 ALA A N 1
ATOM 587 C CA . ALA A 1 83 ? -72.570 2.689 93.247 1.00 80.25 83 ALA A CA 1
ATOM 588 C C . ALA A 1 83 ? -71.426 1.707 93.534 1.00 80.25 83 ALA A C 1
ATOM 590 O O . ALA A 1 83 ? -70.268 2.098 93.652 1.00 80.25 83 ALA A O 1
ATOM 591 N N . SER A 1 84 ? -71.746 0.417 93.638 1.00 80.19 84 SER A N 1
ATOM 592 C CA . SER A 1 84 ? -70.721 -0.628 93.657 1.00 80.19 84 SER A CA 1
ATOM 593 C C . SER A 1 84 ? -70.393 -1.013 92.217 1.00 80.19 84 SER A C 1
ATOM 595 O O . SER A 1 84 ? -71.294 -1.369 91.458 1.00 80.19 84 SER A O 1
ATOM 597 N N . ALA A 1 85 ? -69.118 -0.920 91.843 1.00 84.31 85 ALA A N 1
ATOM 598 C CA . ALA A 1 85 ? -68.619 -1.299 90.528 1.00 84.31 85 ALA A CA 1
ATOM 599 C C . ALA A 1 85 ? -67.350 -2.142 90.671 1.00 84.31 85 ALA A C 1
ATOM 601 O O . ALA A 1 85 ? -66.600 -2.008 91.640 1.00 84.31 85 ALA A O 1
ATOM 602 N N . THR A 1 86 ? -67.106 -3.013 89.699 1.00 87.25 86 THR A N 1
ATOM 603 C CA . THR A 1 86 ? -65.879 -3.806 89.625 1.00 87.25 86 THR A CA 1
ATOM 604 C C . THR A 1 86 ? -65.298 -3.680 88.224 1.00 87.25 86 THR A C 1
ATOM 606 O O . THR A 1 86 ? -66.033 -3.751 87.242 1.00 87.25 86 THR A O 1
ATOM 609 N N . VAL A 1 87 ? -63.988 -3.443 88.144 1.00 88.75 87 VAL A N 1
ATOM 610 C CA . VAL A 1 87 ? -63.247 -3.254 86.893 1.00 88.75 87 VAL A CA 1
ATOM 611 C C . VAL A 1 87 ? -62.071 -4.222 86.893 1.00 88.75 87 VAL A C 1
ATOM 613 O O . VAL A 1 87 ? -61.389 -4.376 87.906 1.00 88.75 87 VAL A O 1
ATOM 616 N N . HIS A 1 88 ? -61.844 -4.881 85.762 1.00 89.88 88 HIS A N 1
ATOM 617 C CA . HIS A 1 88 ? -60.782 -5.865 85.576 1.00 89.88 88 HIS A CA 1
ATOM 618 C C . HIS A 1 88 ? -60.170 -5.698 84.183 1.00 89.88 88 HIS A C 1
ATOM 620 O O . HIS A 1 88 ? -60.837 -5.201 83.275 1.00 89.88 88 HIS A O 1
ATOM 626 N N . VAL A 1 89 ? -58.929 -6.150 83.997 1.00 90.19 89 VAL A N 1
ATOM 627 C CA . VAL A 1 89 ? -58.310 -6.243 82.667 1.00 90.19 89 VAL A CA 1
ATOM 628 C C . VAL A 1 89 ? -58.925 -7.433 81.928 1.00 90.19 89 VAL A C 1
ATOM 630 O O . VAL A 1 89 ? -58.833 -8.564 82.401 1.00 90.19 89 VAL A O 1
ATOM 633 N N . VAL A 1 90 ? -59.585 -7.172 80.798 1.00 85.94 90 VAL A N 1
ATOM 634 C CA . VAL A 1 90 ? -60.359 -8.182 80.051 1.00 85.94 90 VAL A CA 1
ATOM 635 C C . VAL A 1 90 ? -59.540 -8.900 78.979 1.00 85.94 90 VAL A C 1
ATOM 637 O O . VAL A 1 90 ? -59.742 -10.091 78.753 1.00 85.94 90 VAL A O 1
ATOM 640 N N . SER A 1 91 ? -58.590 -8.208 78.353 1.00 83.62 91 SER A N 1
ATOM 641 C CA . SER A 1 91 ? -57.695 -8.764 77.341 1.00 83.62 91 SER A CA 1
ATOM 642 C C . SER A 1 91 ? -56.356 -8.028 77.337 1.00 83.62 91 SER A C 1
ATOM 644 O O . SER A 1 91 ? -56.269 -6.843 77.660 1.00 83.62 91 SER A O 1
ATOM 646 N N . ILE A 1 92 ? -55.303 -8.766 76.993 1.00 83.50 92 ILE A N 1
ATOM 647 C CA . ILE A 1 92 ? -53.975 -8.239 76.685 1.00 83.50 92 ILE A CA 1
ATOM 648 C C . ILE A 1 92 ? -53.633 -8.825 75.326 1.00 83.50 92 ILE A C 1
ATOM 650 O O . ILE A 1 92 ? -53.395 -10.025 75.200 1.00 83.50 92 ILE A O 1
ATOM 654 N N . GLU A 1 93 ? -53.689 -7.984 74.303 1.00 79.69 93 GLU A N 1
ATOM 655 C CA . GLU A 1 93 ? -53.375 -8.376 72.936 1.00 79.69 93 GLU A CA 1
ATOM 656 C C . GLU A 1 93 ? -51.947 -7.916 72.634 1.00 79.69 93 GLU A C 1
ATOM 658 O O . GLU A 1 93 ? -51.632 -6.745 72.875 1.00 79.69 93 GLU A O 1
ATOM 663 N N . PRO A 1 94 ? -51.058 -8.800 72.141 1.00 68.88 94 PRO A N 1
ATOM 664 C CA . PRO A 1 94 ? -49.788 -8.339 71.610 1.00 68.88 94 PRO A CA 1
ATOM 665 C C . PRO A 1 94 ? -50.097 -7.356 70.483 1.00 68.88 94 PRO A C 1
ATOM 667 O O . PRO A 1 94 ? -50.966 -7.624 69.650 1.00 68.88 94 PRO A O 1
ATOM 670 N N . ALA A 1 95 ? -49.410 -6.212 70.466 1.00 61.56 95 ALA A N 1
ATOM 671 C CA . ALA A 1 95 ? -49.455 -5.338 69.305 1.00 61.56 95 ALA A CA 1
ATOM 672 C C . ALA A 1 95 ? -49.061 -6.206 68.103 1.00 61.56 95 ALA A C 1
ATOM 674 O O . ALA A 1 95 ? -47.952 -6.736 68.077 1.00 61.56 95 ALA A O 1
ATOM 675 N N . ALA A 1 96 ? -50.007 -6.460 67.195 1.00 50.31 96 ALA A N 1
ATOM 676 C CA . ALA A 1 96 ? -49.768 -7.272 66.015 1.00 50.31 96 ALA A CA 1
ATOM 677 C C . ALA A 1 96 ? -48.553 -6.688 65.293 1.00 50.31 96 ALA A C 1
ATOM 679 O O . ALA A 1 96 ? -48.635 -5.549 64.844 1.00 50.31 96 ALA A O 1
ATOM 680 N N . LEU A 1 97 ? -47.453 -7.453 65.308 1.00 50.72 97 LEU A N 1
ATOM 681 C CA . LEU A 1 97 ? -46.175 -7.238 64.627 1.00 50.72 97 LEU A CA 1
ATOM 682 C C . LEU A 1 97 ? -46.004 -5.803 64.123 1.00 50.72 97 LEU A C 1
ATOM 684 O O . LEU A 1 97 ? -46.272 -5.485 62.966 1.00 50.72 97 LEU A O 1
ATOM 688 N N . ASP A 1 98 ? -45.597 -4.935 65.045 1.00 46.03 98 ASP A N 1
ATOM 689 C CA . ASP A 1 98 ? -45.013 -3.647 64.702 1.00 46.03 98 ASP A CA 1
ATOM 690 C C . ASP A 1 98 ? -43.805 -3.933 63.782 1.00 46.03 98 ASP A C 1
ATOM 692 O O . ASP A 1 98 ? -42.877 -4.608 64.235 1.00 46.03 98 ASP A O 1
ATOM 696 N N . PRO A 1 99 ? -43.784 -3.475 62.514 1.00 49.75 99 PRO A N 1
ATOM 697 C CA . PRO A 1 99 ? -42.668 -3.723 61.596 1.00 49.75 99 PRO A CA 1
ATOM 698 C C . PRO A 1 99 ? -41.349 -3.085 62.059 1.00 49.75 99 PRO A C 1
ATOM 700 O O . PRO A 1 99 ? -40.326 -3.256 61.411 1.00 49.75 99 PRO A O 1
ATOM 703 N N . SER A 1 100 ? -41.362 -2.330 63.164 1.00 52.00 100 SER A N 1
ATOM 704 C CA . SER A 1 100 ? -40.161 -1.795 63.808 1.00 52.00 100 SER A CA 1
ATOM 705 C C . SER A 1 100 ? -39.580 -2.694 64.910 1.00 52.00 100 SER A C 1
ATOM 707 O O . SER A 1 100 ? -38.612 -2.301 65.556 1.00 52.00 100 SER A O 1
ATOM 709 N N . CYS A 1 101 ? -40.142 -3.889 65.140 1.00 49.84 101 CYS A N 1
ATOM 710 C CA . CYS A 1 101 ? -39.718 -4.810 66.206 1.00 49.84 101 CYS A CA 1
ATOM 711 C C . CYS A 1 101 ? -39.398 -6.234 65.695 1.00 49.84 101 CYS A C 1
ATOM 713 O O . CYS A 1 101 ? -39.649 -7.211 66.397 1.00 49.84 101 CYS A O 1
ATOM 715 N N . GLY A 1 102 ? -38.896 -6.331 64.461 1.00 58.12 102 GLY A N 1
ATOM 716 C CA . GLY A 1 102 ? -38.474 -7.568 63.789 1.00 58.12 102 GLY A CA 1
ATOM 717 C C . GLY A 1 102 ? -38.117 -7.268 62.336 1.00 58.12 102 GLY A C 1
ATOM 718 O O . GLY A 1 102 ? -38.796 -7.708 61.411 1.00 58.12 102 GLY A O 1
ATOM 719 N N . GLY A 1 103 ? -37.190 -6.331 62.158 1.00 70.88 103 GLY A N 1
ATOM 720 C CA . GLY A 1 103 ? -36.769 -5.845 60.858 1.00 70.88 103 GLY A CA 1
ATOM 721 C C . GLY A 1 103 ? -35.266 -5.978 60.757 1.00 70.88 103 GLY A C 1
ATOM 722 O O . GLY A 1 103 ? -34.567 -5.663 61.723 1.00 70.88 103 GLY A O 1
ATOM 723 N N . CYS A 1 104 ? -34.827 -6.397 59.578 1.00 79.88 104 CYS A N 1
ATOM 724 C CA . CYS A 1 104 ? -33.430 -6.502 59.226 1.00 79.88 104 CYS A CA 1
ATOM 725 C C . CYS A 1 104 ? -32.624 -5.272 59.673 1.00 79.88 104 CYS A C 1
ATOM 727 O O . CYS A 1 104 ? -33.014 -4.132 59.390 1.00 79.88 104 CYS A O 1
ATOM 729 N N . GLY A 1 105 ? -31.496 -5.499 60.350 1.00 82.94 105 GLY A N 1
ATOM 730 C CA . GLY A 1 105 ? -30.575 -4.451 60.792 1.00 82.94 105 GLY A CA 1
ATOM 731 C C . GLY A 1 105 ? -30.673 -4.126 62.282 1.00 82.94 105 GLY A C 1
ATOM 732 O O . GLY A 1 105 ? -30.238 -3.048 62.711 1.00 82.94 105 GLY A O 1
ATOM 733 N N . ASN A 1 106 ? -31.217 -5.035 63.096 1.00 82.44 106 ASN A N 1
ATOM 734 C CA . ASN A 1 106 ? -31.281 -4.893 64.552 1.00 82.44 106 ASN A CA 1
ATOM 735 C C . ASN A 1 106 ? -30.106 -5.589 65.281 1.00 82.44 106 ASN A C 1
ATOM 737 O O . ASN A 1 106 ? -29.945 -5.416 66.495 1.00 82.44 106 ASN A O 1
ATOM 741 N N . GLY A 1 107 ? -29.256 -6.312 64.544 1.00 85.19 107 GLY A N 1
ATOM 742 C CA . GLY A 1 107 ? -28.084 -7.030 65.046 1.00 85.19 107 GLY A CA 1
ATOM 743 C C . GLY A 1 107 ? -28.403 -8.389 65.673 1.00 85.19 107 GLY A C 1
ATOM 744 O O . GLY A 1 107 ? -27.589 -8.912 66.443 1.00 85.19 107 GLY A O 1
ATOM 745 N N . ILE A 1 108 ? -29.591 -8.942 65.417 1.00 83.00 108 ILE A N 1
ATOM 746 C CA . ILE A 1 108 ? -30.056 -10.232 65.924 1.00 83.00 108 ILE A CA 1
ATOM 747 C C . ILE A 1 108 ? -30.630 -11.021 64.751 1.00 83.00 108 ILE A C 1
ATOM 749 O O . ILE A 1 108 ? -31.677 -10.666 64.245 1.00 83.00 108 ILE A O 1
ATOM 753 N N . VAL A 1 109 ? -30.003 -12.149 64.400 1.00 86.94 109 VAL A N 1
ATOM 754 C CA . VAL A 1 109 ? -30.512 -13.030 63.335 1.00 86.94 109 VAL A CA 1
ATOM 755 C C . VAL A 1 109 ? -31.825 -13.697 63.763 1.00 86.94 109 VAL A C 1
ATOM 757 O O . VAL A 1 109 ? -31.844 -14.551 64.662 1.00 86.94 109 VAL A O 1
ATOM 760 N N . GLU A 1 110 ? -32.916 -13.328 63.101 1.00 83.25 110 GLU A N 1
ATOM 761 C CA . GLU A 1 110 ? -34.279 -13.801 63.345 1.00 83.25 110 GLU A CA 1
ATOM 762 C C . GLU A 1 110 ? -34.748 -14.856 62.314 1.00 83.25 110 GLU A C 1
ATOM 764 O O . GLU A 1 110 ? -34.139 -15.056 61.261 1.00 83.25 110 GLU A O 1
ATOM 769 N N . PRO A 1 111 ? -35.842 -15.604 62.582 1.00 82.38 111 PRO A N 1
ATOM 770 C CA . PRO A 1 111 ? -36.390 -16.551 61.612 1.00 82.38 111 PRO A CA 1
ATOM 771 C C . PRO A 1 111 ? -36.841 -15.862 60.312 1.00 82.38 111 PRO A C 1
ATOM 773 O O . PRO A 1 111 ? -37.878 -15.203 60.287 1.00 82.38 111 PRO A O 1
ATOM 776 N N . GLY A 1 112 ? -36.103 -16.094 59.224 1.00 81.62 112 GLY A N 1
ATOM 777 C CA . GLY A 1 112 ? -36.328 -15.466 57.916 1.00 81.62 112 GLY A CA 1
ATOM 778 C C . GLY A 1 112 ? -35.129 -14.656 57.417 1.00 81.62 112 GLY A C 1
ATOM 779 O O . GLY A 1 112 ? -35.085 -14.351 56.232 1.00 81.62 112 GLY A O 1
ATOM 780 N N . GLU A 1 113 ? -34.161 -14.383 58.292 1.00 90.19 113 GLU A N 1
ATOM 781 C CA . GLU A 1 113 ? -32.897 -13.718 57.976 1.00 90.19 113 GLU A CA 1
ATOM 782 C C . GLU A 1 113 ? -31.777 -14.750 57.790 1.00 90.19 113 GLU A C 1
ATOM 784 O O . GLU A 1 113 ? -31.718 -15.767 58.491 1.00 90.19 113 GLU A O 1
ATOM 789 N N . GLU A 1 114 ? -30.875 -14.495 56.844 1.00 92.94 114 GLU A N 1
ATOM 790 C CA . GLU A 1 114 ? -29.658 -15.291 56.649 1.00 92.94 114 GLU A CA 1
ATOM 791 C C . GLU A 1 114 ? -28.471 -14.712 57.441 1.00 92.94 114 GLU A C 1
ATOM 793 O O . GLU A 1 114 ? -27.569 -15.454 57.841 1.00 92.94 114 GLU A O 1
ATOM 798 N N . CYS A 1 115 ? -28.500 -13.403 57.712 1.00 92.00 115 CYS A N 1
ATOM 799 C CA . CYS A 1 115 ? -27.553 -12.636 58.525 1.00 92.00 115 CYS A CA 1
ATOM 800 C C . CYS A 1 115 ? -28.232 -11.380 59.109 1.00 92.00 115 CYS A C 1
ATOM 802 O O . CYS A 1 115 ? -29.307 -11.012 58.657 1.00 92.00 115 CYS A O 1
ATOM 804 N N . ASP A 1 116 ? -27.610 -10.719 60.094 1.00 90.69 116 ASP A N 1
ATOM 805 C CA . ASP A 1 116 ? -27.990 -9.375 60.566 1.00 90.69 116 ASP A CA 1
ATOM 806 C C . ASP A 1 116 ? -26.788 -8.743 61.300 1.00 90.69 116 ASP A C 1
ATOM 808 O O . ASP A 1 116 ? -26.518 -9.043 62.468 1.00 90.69 116 ASP A O 1
ATOM 812 N N . ASP A 1 117 ? -26.050 -7.872 60.607 1.00 91.12 117 ASP A N 1
ATOM 813 C CA . ASP A 1 117 ? -24.915 -7.107 61.147 1.00 91.12 117 ASP A CA 1
ATOM 814 C C . ASP A 1 117 ? -25.361 -5.785 61.810 1.00 91.12 117 ASP A C 1
ATOM 816 O O . ASP A 1 117 ? -24.550 -4.913 62.156 1.00 91.12 117 ASP A O 1
ATOM 820 N N . GLY A 1 118 ? -26.664 -5.605 62.011 1.00 88.56 118 GLY A N 1
ATOM 821 C CA . GLY A 1 118 ? -27.258 -4.431 62.616 1.00 88.56 118 GLY A CA 1
ATOM 822 C C . GLY A 1 118 ? -27.098 -3.189 61.732 1.00 88.56 118 GLY A C 1
ATOM 823 O O . GLY A 1 118 ? -27.309 -3.239 60.519 1.00 88.56 118 GLY A O 1
ATOM 824 N N . PRO A 1 119 ? -26.631 -2.060 62.300 1.00 86.69 119 PRO A N 1
ATOM 825 C CA . PRO A 1 119 ? -26.220 -0.891 61.520 1.00 86.69 119 PRO A CA 1
ATOM 826 C C . PRO A 1 119 ? -25.083 -1.156 60.514 1.00 86.69 119 PRO A C 1
ATOM 828 O O . PRO A 1 119 ? -24.722 -0.240 59.777 1.00 86.69 119 PRO A O 1
ATOM 831 N N . GLY A 1 120 ? -24.469 -2.346 60.543 1.00 89.62 120 GLY A N 1
ATOM 832 C CA . GLY A 1 120 ? -23.424 -2.779 59.619 1.00 89.62 120 GLY A CA 1
ATOM 833 C C . GLY A 1 120 ? -23.934 -3.313 58.279 1.00 89.62 120 GLY A C 1
ATOM 834 O O . GLY A 1 120 ? -23.116 -3.456 57.374 1.00 89.62 120 GLY A O 1
ATOM 835 N N . ASN A 1 121 ? -25.241 -3.559 58.127 1.00 90.62 121 ASN A N 1
ATOM 836 C CA . ASN A 1 121 ? -25.804 -4.023 56.858 1.00 90.62 121 ASN A CA 1
ATOM 837 C C . ASN A 1 121 ? -25.565 -2.993 55.742 1.00 90.62 121 ASN A C 1
ATOM 839 O O . ASN A 1 121 ? -25.682 -1.779 55.955 1.00 90.62 121 ASN A O 1
ATOM 843 N N . SER A 1 122 ? -25.231 -3.459 54.539 1.00 92.94 122 SER A N 1
ATOM 844 C CA . SER A 1 122 ? -24.914 -2.591 53.409 1.00 92.94 122 SER A CA 1
ATOM 845 C C . SER A 1 122 ? -25.047 -3.299 52.066 1.00 92.94 122 SER A C 1
ATOM 847 O O . SER A 1 122 ? -24.522 -4.389 51.890 1.00 92.94 122 SER A O 1
ATOM 849 N N . ASP A 1 123 ? -25.614 -2.596 51.084 1.00 92.81 123 ASP A N 1
ATOM 850 C CA . ASP A 1 123 ? -25.669 -3.029 49.675 1.00 92.81 123 ASP A CA 1
ATOM 851 C C . ASP A 1 123 ? -24.502 -2.457 48.851 1.00 92.81 123 ASP A C 1
ATOM 853 O O . ASP A 1 123 ? -24.588 -2.288 47.639 1.00 92.81 123 ASP A O 1
ATOM 857 N N . THR A 1 124 ? -23.433 -2.017 49.522 1.00 92.88 124 THR A N 1
ATOM 858 C CA . THR A 1 124 ? -22.279 -1.363 48.871 1.00 92.88 124 THR A CA 1
ATOM 859 C C . THR A 1 124 ? -20.935 -1.710 49.502 1.00 92.88 124 THR A C 1
ATOM 861 O O . THR A 1 124 ? -19.890 -1.331 48.971 1.00 92.88 124 THR A O 1
ATOM 864 N N . VAL A 1 125 ? -20.941 -2.371 50.661 1.00 94.00 125 VAL A N 1
ATOM 865 C CA . VAL A 1 125 ? -19.731 -2.751 51.391 1.00 94.00 125 VAL A CA 1
ATOM 866 C C . VAL A 1 125 ? -19.543 -4.249 51.235 1.00 94.00 125 VAL A C 1
ATOM 868 O O . VAL A 1 125 ? -20.446 -5.013 51.556 1.00 94.00 125 VAL A O 1
ATOM 871 N N . ALA A 1 126 ? -18.356 -4.641 50.779 1.00 93.25 126 ALA A N 1
ATOM 872 C CA . ALA A 1 126 ? -17.999 -6.043 50.624 1.00 93.25 126 ALA A CA 1
ATOM 873 C C . ALA A 1 126 ? -18.117 -6.806 51.955 1.00 93.25 126 ALA A C 1
ATOM 875 O O . ALA A 1 126 ? -17.743 -6.292 53.014 1.00 93.25 126 ALA A O 1
ATOM 876 N N . ASP A 1 127 ? -18.610 -8.035 51.867 1.00 92.94 127 ASP A N 1
ATOM 877 C CA . ASP A 1 127 ? -18.871 -9.003 52.932 1.00 92.94 127 ASP A CA 1
ATOM 878 C C . ASP A 1 127 ? -19.921 -8.581 53.964 1.00 92.94 127 ASP A C 1
ATOM 880 O O . ASP A 1 127 ? -20.146 -9.303 54.937 1.00 92.94 127 ASP A O 1
ATOM 884 N N . ALA A 1 128 ? -20.566 -7.427 53.776 1.00 93.81 128 ALA A N 1
ATOM 885 C CA . ALA A 1 128 ? -21.643 -6.993 54.648 1.00 93.81 128 ALA A CA 1
ATOM 886 C C . ALA A 1 128 ? -22.930 -7.752 54.321 1.00 93.81 128 ALA A C 1
ATOM 888 O O . ALA A 1 128 ? -23.256 -7.978 53.149 1.00 93.81 128 ALA A O 1
ATOM 889 N N . CYS A 1 129 ? -23.691 -8.074 55.365 1.00 94.31 129 CYS A N 1
ATOM 890 C CA . CYS A 1 129 ? -25.074 -8.494 55.215 1.00 94.31 129 CYS A CA 1
ATOM 891 C C . CYS A 1 129 ? -25.862 -7.460 54.390 1.00 94.31 129 CYS A C 1
ATOM 893 O O . CYS A 1 129 ? -25.726 -6.251 54.619 1.00 94.31 129 CYS A O 1
ATOM 895 N N . ARG A 1 130 ? -26.664 -7.910 53.419 1.00 93.31 130 ARG A N 1
ATOM 896 C CA . ARG A 1 130 ? -27.472 -6.999 52.595 1.00 93.31 130 ARG A CA 1
ATOM 897 C C . ARG A 1 130 ? -28.552 -6.325 53.439 1.00 93.31 130 ARG A C 1
ATOM 899 O O . ARG A 1 130 ? -28.902 -6.787 54.527 1.00 93.31 130 ARG A O 1
ATOM 906 N N . SER A 1 131 ? -29.079 -5.197 52.971 1.00 90.88 131 SER A N 1
ATOM 907 C CA . SER A 1 131 ? -30.067 -4.410 53.724 1.00 90.88 131 SER A CA 1
ATOM 908 C C . SER A 1 131 ? -31.416 -5.118 53.918 1.00 90.88 131 SER A C 1
ATOM 910 O O . SER A 1 131 ? -32.227 -4.677 54.735 1.00 90.88 131 SER A O 1
ATOM 912 N N . ASP A 1 132 ? -31.638 -6.230 53.217 1.00 90.25 132 ASP A N 1
ATOM 913 C CA . ASP A 1 132 ? -32.770 -7.148 53.357 1.00 90.25 132 ASP A CA 1
ATOM 914 C C . ASP A 1 132 ? -32.434 -8.438 54.135 1.00 90.25 132 ASP A C 1
ATOM 916 O O . ASP A 1 132 ? -33.277 -9.330 54.239 1.00 90.25 132 ASP A O 1
ATOM 920 N N . CYS A 1 133 ? -31.243 -8.508 54.737 1.00 91.06 133 CYS A N 1
ATOM 921 C CA . CYS A 1 133 ? -30.767 -9.596 55.591 1.00 91.06 133 CYS A CA 1
ATOM 922 C C . CYS A 1 133 ? -30.547 -10.924 54.867 1.00 91.06 133 CYS A C 1
ATOM 924 O O . CYS A 1 133 ? -30.573 -11.998 55.483 1.00 91.06 133 CYS A O 1
ATOM 926 N N . THR A 1 134 ? -30.281 -10.858 53.564 1.00 92.44 134 THR A N 1
ATOM 927 C CA . THR A 1 134 ? -29.663 -11.963 52.836 1.00 92.44 134 THR A CA 1
ATOM 928 C C . THR A 1 134 ? -28.149 -11.890 52.945 1.00 92.44 134 THR A C 1
ATOM 930 O O . THR A 1 134 ? -27.555 -10.811 53.071 1.00 92.44 134 THR A O 1
ATOM 933 N N . LEU A 1 135 ? -27.507 -13.053 52.876 1.00 93.06 135 LEU A N 1
ATOM 934 C CA . LEU A 1 135 ? -26.057 -13.092 52.773 1.00 93.06 135 LEU A CA 1
ATOM 935 C C . LEU A 1 135 ? -25.600 -12.446 51.453 1.00 93.06 135 LEU A C 1
ATOM 937 O O . LEU A 1 135 ? -26.354 -12.477 50.475 1.00 93.06 135 LEU A O 1
ATOM 941 N N . PRO A 1 136 ? -24.377 -11.887 51.419 1.00 91.69 136 PRO A N 1
ATOM 942 C CA . PRO A 1 136 ? -23.725 -11.509 50.169 1.00 91.69 136 PRO A CA 1
ATOM 943 C C . PRO A 1 136 ? -23.732 -12.684 49.187 1.00 91.69 136 PRO A C 1
ATOM 945 O O . PRO A 1 136 ? -23.349 -13.806 49.553 1.00 91.69 136 PRO A O 1
ATOM 948 N N . VAL A 1 137 ? -24.210 -12.447 47.967 1.00 91.81 137 VAL A N 1
ATOM 949 C CA . VAL A 1 137 ? -24.297 -13.469 46.921 1.00 91.81 137 VAL A CA 1
ATOM 950 C C . VAL A 1 137 ? -24.012 -12.881 45.552 1.00 91.81 137 VAL A C 1
ATOM 952 O O . VAL A 1 137 ? -24.581 -11.863 45.184 1.00 91.81 137 VAL A O 1
ATOM 955 N N . CYS A 1 138 ? -23.303 -13.659 44.741 1.00 92.00 138 CYS A N 1
ATOM 956 C CA . CYS A 1 138 ? -23.131 -13.363 43.331 1.00 92.00 138 CYS A CA 1
ATOM 957 C C . CYS A 1 138 ? -24.423 -12.950 42.596 1.00 92.00 138 CYS A C 1
ATOM 959 O O . CYS A 1 138 ? -25.442 -13.678 42.582 1.00 92.00 138 CYS A O 1
ATOM 961 N N . GLY A 1 139 ? -24.327 -11.798 41.942 1.00 91.56 139 GLY A N 1
ATOM 962 C CA . GLY A 1 139 ? -25.360 -11.088 41.207 1.00 91.56 139 GLY A CA 1
ATOM 963 C C . GLY A 1 139 ? -26.112 -10.042 42.028 1.00 91.56 139 GLY A C 1
ATOM 964 O O . GLY A 1 139 ? -27.228 -9.688 41.641 1.00 91.56 139 GLY A O 1
ATOM 965 N N . ASP A 1 140 ? -25.572 -9.583 43.160 1.00 91.19 140 ASP A N 1
ATOM 966 C CA . ASP A 1 140 ? -26.216 -8.581 44.024 1.00 91.19 140 ASP A CA 1
ATOM 967 C C . ASP A 1 140 ? -25.675 -7.147 43.850 1.00 91.19 140 ASP A C 1
ATOM 969 O O . ASP A 1 140 ? -26.240 -6.189 44.385 1.00 91.19 140 ASP A O 1
ATOM 973 N N . GLY A 1 141 ? -24.645 -6.983 43.021 1.00 92.81 141 GLY A N 1
ATOM 974 C CA . GLY A 1 141 ? -24.054 -5.708 42.638 1.00 92.81 141 GLY A CA 1
ATOM 975 C C . GLY A 1 141 ? -22.838 -5.300 43.466 1.00 92.81 141 GLY A C 1
ATOM 976 O O . GLY A 1 141 ? -22.326 -4.193 43.258 1.00 92.81 141 GLY A O 1
ATOM 977 N N . VAL A 1 142 ? -22.355 -6.142 44.386 1.00 93.75 142 VAL A N 1
ATOM 978 C CA . VAL A 1 142 ? -21.156 -5.868 45.188 1.00 93.75 142 VAL A CA 1
ATOM 979 C C . VAL A 1 142 ? -20.204 -7.050 45.115 1.00 93.75 142 VAL A C 1
ATOM 981 O O . VAL A 1 142 ? -20.558 -8.162 45.452 1.00 93.75 142 VAL A O 1
ATOM 984 N N . ALA A 1 143 ? -18.951 -6.796 44.739 1.00 94.00 143 ALA A N 1
ATOM 985 C CA . ALA A 1 143 ? -17.938 -7.845 44.727 1.00 94.00 143 ALA A CA 1
ATOM 986 C C . ALA A 1 143 ? -17.501 -8.201 46.160 1.00 94.00 143 ALA A C 1
ATOM 988 O O . ALA A 1 143 ? -16.772 -7.428 46.799 1.00 94.00 143 ALA A O 1
ATOM 989 N N . ASP A 1 144 ? -17.921 -9.371 46.635 1.00 93.31 144 ASP A N 1
ATOM 990 C CA . ASP A 1 144 ? -17.650 -9.880 47.981 1.00 93.31 144 ASP A CA 1
ATOM 991 C C . ASP A 1 144 ? -16.397 -10.791 48.038 1.00 93.31 144 ASP A C 1
ATOM 993 O O . ASP A 1 144 ? -15.771 -11.137 47.028 1.00 93.31 144 ASP A O 1
ATOM 997 N N . SER A 1 145 ? -15.942 -11.169 49.238 1.00 92.00 145 SER A N 1
ATOM 998 C CA . SER A 1 145 ? -14.733 -11.985 49.406 1.00 92.00 145 SER A CA 1
ATOM 999 C C . SER A 1 145 ? -14.901 -13.378 48.796 1.00 92.00 145 SER A C 1
ATOM 1001 O O . SER A 1 145 ? -15.582 -14.250 49.332 1.00 92.00 145 SER A O 1
ATOM 1003 N N . GLY A 1 146 ? -14.155 -13.629 47.721 1.00 88.44 146 GLY A N 1
ATOM 1004 C CA . GLY A 1 146 ? -14.200 -14.883 46.962 1.00 88.44 146 GLY A CA 1
ATOM 1005 C C . GLY A 1 146 ? -14.747 -14.707 45.549 1.00 88.44 146 GLY A C 1
ATOM 1006 O O . GLY A 1 146 ? -14.564 -15.604 44.725 1.00 88.44 146 GLY A O 1
ATOM 1007 N N . GLU A 1 147 ? -15.326 -13.546 45.262 1.00 93.50 147 GLU A N 1
ATOM 1008 C CA . GLU A 1 147 ? -15.800 -13.131 43.949 1.00 93.50 147 GLU A CA 1
ATOM 1009 C C . GLU A 1 147 ? -14.705 -12.329 43.229 1.00 93.50 147 GLU A C 1
ATOM 1011 O O . GLU A 1 147 ? -14.013 -11.494 43.815 1.00 93.50 147 GLU A O 1
ATOM 1016 N N . GLU A 1 148 ? -14.481 -12.608 41.943 1.00 93.19 148 GLU A N 1
ATOM 1017 C CA . GLU A 1 148 ? -13.543 -11.829 41.121 1.00 93.19 148 GLU A CA 1
ATOM 1018 C C . GLU A 1 148 ? -14.211 -10.571 40.532 1.00 93.19 148 GLU A C 1
ATOM 1020 O O . GLU A 1 148 ? -13.515 -9.627 40.138 1.00 93.19 148 GLU A O 1
ATOM 1025 N N . CYS A 1 149 ? -15.541 -10.577 40.442 1.00 92.69 149 CYS A N 1
ATOM 1026 C CA . CYS A 1 149 ? -16.423 -9.524 39.945 1.00 92.69 149 CYS A CA 1
ATOM 1027 C C . CYS A 1 149 ? -17.844 -9.765 40.481 1.00 92.69 149 CYS A C 1
ATOM 1029 O O . CYS A 1 149 ? -18.147 -10.891 40.854 1.00 92.69 149 CYS A O 1
ATOM 1031 N N . ASP A 1 150 ? -18.691 -8.737 40.447 1.00 92.81 150 ASP A N 1
ATOM 1032 C CA . ASP A 1 150 ? -20.150 -8.832 40.556 1.00 92.81 150 ASP A CA 1
ATOM 1033 C C . ASP A 1 150 ? -20.725 -7.637 39.781 1.00 92.81 150 ASP A C 1
ATOM 1035 O O . ASP A 1 150 ? -20.286 -6.499 39.983 1.00 92.81 150 ASP A O 1
ATOM 1039 N N . ASP A 1 151 ? -21.621 -7.883 38.832 1.00 90.38 151 ASP A N 1
ATOM 1040 C CA . ASP A 1 151 ? -22.213 -6.854 37.976 1.00 90.38 151 ASP A CA 1
ATOM 1041 C C . ASP A 1 151 ? -23.725 -6.657 38.225 1.00 90.38 151 ASP A C 1
ATOM 1043 O O . ASP A 1 151 ? -24.399 -5.922 37.496 1.00 90.38 151 ASP A O 1
ATOM 1047 N N . GLY A 1 152 ? -24.248 -7.264 39.294 1.00 91.88 152 GLY A N 1
ATOM 1048 C CA . GLY A 1 152 ? -25.638 -7.144 39.726 1.00 91.88 152 GLY A CA 1
ATOM 1049 C C . GLY A 1 152 ? -26.630 -7.961 38.906 1.00 91.88 152 GLY A C 1
ATOM 1050 O O . GLY A 1 152 ? -27.836 -7.699 38.976 1.00 91.88 152 GLY A O 1
ATOM 1051 N N . ASN A 1 153 ? -26.157 -8.918 38.105 1.00 89.75 153 ASN A N 1
ATOM 1052 C CA . ASN A 1 153 ? -27.017 -9.800 37.334 1.00 89.75 153 ASN A CA 1
ATOM 1053 C C . ASN A 1 153 ? -26.602 -11.285 37.475 1.00 89.75 153 ASN A C 1
ATOM 1055 O O . ASN A 1 153 ? -25.709 -11.647 38.233 1.00 89.75 153 ASN A O 1
ATOM 1059 N N . ARG A 1 154 ? -27.347 -12.184 36.820 1.00 87.94 154 ARG A N 1
ATOM 1060 C CA . ARG A 1 154 ? -27.015 -13.618 36.733 1.00 87.94 154 ARG A CA 1
ATOM 1061 C C . ARG A 1 154 ? -27.022 -14.087 35.282 1.00 87.94 154 ARG A C 1
ATOM 1063 O O . ARG A 1 154 ? -27.710 -15.050 34.938 1.00 87.94 154 ARG A O 1
ATOM 1070 N N . ASP A 1 155 ? -26.308 -13.359 34.445 1.00 87.69 155 ASP A N 1
ATOM 1071 C CA . ASP A 1 155 ? -26.042 -13.666 33.052 1.00 87.69 155 ASP A CA 1
ATOM 1072 C C . ASP A 1 155 ? -24.622 -14.238 32.936 1.00 87.69 155 ASP A C 1
ATOM 1074 O O . ASP A 1 155 ? -23.674 -13.732 33.517 1.00 87.69 155 ASP A O 1
ATOM 1078 N N . ASP A 1 156 ? -24.473 -15.354 32.227 1.00 86.75 156 ASP A N 1
ATOM 1079 C CA . ASP A 1 156 ? -23.158 -15.964 31.988 1.00 86.75 156 ASP A CA 1
ATOM 1080 C C . ASP A 1 156 ? -22.481 -15.400 30.733 1.00 86.75 156 ASP A C 1
ATOM 1082 O O . ASP A 1 156 ? -21.382 -15.826 30.396 1.00 86.75 156 ASP A O 1
ATOM 1086 N N . SER A 1 157 ? -23.141 -14.498 30.003 1.00 86.06 157 SER A N 1
ATOM 1087 C CA . SER A 1 157 ? -22.692 -14.029 28.690 1.00 86.06 157 SER A CA 1
ATOM 1088 C C . SER A 1 157 ? -22.047 -12.645 28.691 1.00 86.06 157 SER A C 1
ATOM 1090 O O . SER A 1 157 ? -21.812 -12.106 27.615 1.00 86.06 157 SER A O 1
ATOM 1092 N N . ASP A 1 158 ? -21.738 -12.066 29.849 1.00 89.00 158 ASP A N 1
ATOM 1093 C CA . ASP A 1 158 ? -21.088 -10.758 29.959 1.00 89.00 158 ASP A CA 1
ATOM 1094 C C . ASP A 1 158 ? -19.727 -10.832 30.681 1.00 89.00 158 ASP A C 1
ATOM 1096 O O . ASP A 1 158 ? -19.093 -11.882 30.769 1.00 89.00 158 ASP A O 1
ATOM 1100 N N . ALA A 1 159 ? -19.220 -9.688 31.148 1.00 90.69 159 ALA A N 1
ATOM 1101 C CA . ALA A 1 159 ? -17.917 -9.595 31.800 1.00 90.69 159 ALA A CA 1
ATOM 1102 C C . ALA A 1 159 ? -17.830 -10.349 33.135 1.00 90.69 159 ALA A C 1
ATOM 1104 O O . ALA A 1 159 ? -16.708 -10.621 33.589 1.00 90.69 159 ALA A O 1
ATOM 1105 N N . CYS A 1 160 ? -18.964 -10.661 33.767 1.00 92.88 160 CYS A N 1
ATOM 1106 C CA . CYS A 1 160 ? -19.028 -11.352 35.039 1.00 92.88 160 CYS A CA 1
ATOM 1107 C C . CYS A 1 160 ? -19.987 -12.542 34.995 1.00 92.88 160 CYS A C 1
ATOM 1109 O O . CYS A 1 160 ? -21.197 -12.406 35.052 1.00 92.88 160 CYS A O 1
ATOM 1111 N N . THR A 1 161 ? -19.422 -13.747 34.972 1.00 90.88 161 THR A N 1
ATOM 1112 C CA . THR A 1 161 ? -20.218 -14.984 34.970 1.00 90.88 161 THR A CA 1
ATOM 1113 C C . THR A 1 161 ? -21.069 -15.131 36.236 1.00 90.88 161 THR A C 1
ATOM 1115 O O . THR A 1 161 ? -20.718 -14.619 37.298 1.00 90.88 161 THR A O 1
ATOM 1118 N N . THR A 1 162 ? -22.100 -15.978 36.195 1.00 89.94 162 THR A N 1
ATOM 1119 C CA . THR A 1 162 ? -22.959 -16.341 37.344 1.00 89.94 162 THR A CA 1
ATOM 1120 C C . THR A 1 162 ? -22.217 -17.009 38.504 1.00 89.94 162 THR A C 1
ATOM 1122 O O . THR A 1 162 ? -22.769 -17.184 39.591 1.00 89.94 162 THR A O 1
ATOM 1125 N N . ALA A 1 163 ? -20.964 -17.411 38.282 1.00 89.69 163 ALA A N 1
ATOM 1126 C CA . ALA A 1 163 ? -20.052 -17.903 39.307 1.00 89.69 163 ALA A CA 1
ATOM 1127 C C . ALA A 1 163 ? -19.169 -16.790 39.909 1.00 89.69 163 ALA A C 1
ATOM 1129 O O . ALA A 1 163 ? -18.202 -17.106 40.607 1.00 89.69 163 ALA A O 1
ATOM 1130 N N . CYS A 1 164 ? -19.459 -15.524 39.594 1.00 92.06 164 CYS A N 1
ATOM 1131 C CA . CYS A 1 164 ? -18.708 -14.327 39.963 1.00 92.06 164 CYS A CA 1
ATOM 1132 C C . CYS A 1 164 ? -17.223 -14.434 39.637 1.00 92.06 164 CYS A C 1
ATOM 1134 O O . CYS A 1 164 ? -16.323 -14.113 40.419 1.00 92.06 164 CYS A O 1
ATOM 1136 N N . ARG A 1 165 ? -16.967 -14.942 38.432 1.00 91.56 165 ARG A N 1
ATOM 1137 C CA . ARG A 1 165 ? -15.645 -14.962 37.816 1.00 91.56 165 ARG A CA 1
ATOM 1138 C C . ARG A 1 165 ? -15.649 -14.073 36.599 1.00 91.56 165 ARG A C 1
ATOM 1140 O O . ARG A 1 165 ? -16.623 -14.069 35.846 1.00 91.56 165 ARG A O 1
ATOM 1147 N N . LYS A 1 166 ? -14.535 -13.375 36.389 1.00 90.38 166 LYS A N 1
ATOM 1148 C CA . LYS A 1 166 ? -14.360 -12.573 35.181 1.00 90.38 166 LYS A CA 1
ATOM 1149 C C . LYS A 1 166 ? -14.378 -13.482 33.960 1.00 90.38 166 LYS A C 1
ATOM 1151 O O . LYS A 1 166 ? -13.766 -14.553 34.003 1.00 90.38 166 LYS A O 1
ATOM 1156 N N . ALA A 1 167 ? -15.024 -13.014 32.898 1.00 90.00 167 ALA A N 1
ATOM 1157 C CA . ALA A 1 167 ? -14.930 -13.601 31.569 1.00 90.00 167 ALA A CA 1
ATOM 1158 C C . ALA A 1 167 ? -13.462 -13.856 31.191 1.00 90.00 167 ALA A C 1
ATOM 1160 O O . ALA A 1 167 ? -12.574 -13.037 31.476 1.00 90.00 167 ALA A O 1
ATOM 1161 N N . ARG A 1 168 ? -13.191 -15.019 30.596 1.00 90.81 168 ARG A N 1
ATOM 1162 C CA . ARG A 1 168 ? -11.841 -15.444 30.222 1.00 90.81 168 ARG A CA 1
ATOM 1163 C C . ARG A 1 168 ? -11.809 -15.846 28.761 1.00 90.81 168 ARG A C 1
ATOM 1165 O O . ARG A 1 168 ? -12.263 -16.923 28.416 1.00 90.81 168 ARG A O 1
ATOM 1172 N N . CYS A 1 169 ? -11.115 -15.038 27.974 1.00 92.75 169 CYS A N 1
ATOM 1173 C CA . CYS A 1 169 ? -10.758 -15.389 26.612 1.00 92.75 169 CYS A CA 1
ATOM 1174 C C . CYS A 1 169 ? -10.042 -16.752 26.533 1.00 92.75 169 CYS A C 1
ATOM 1176 O O . CYS A 1 169 ? -9.070 -16.999 27.265 1.00 92.75 169 CYS A O 1
ATOM 1178 N N . GLY A 1 170 ? -10.486 -17.611 25.616 1.00 91.69 170 GLY A N 1
ATOM 1179 C CA . GLY A 1 170 ? -9.907 -18.925 25.346 1.00 91.69 170 GLY A CA 1
ATOM 1180 C C . GLY A 1 170 ? -10.571 -20.070 26.112 1.00 91.69 170 GLY A C 1
ATOM 1181 O O . GLY A 1 170 ? -10.031 -21.183 26.120 1.00 91.69 170 GLY A O 1
ATOM 1182 N N . ASP A 1 171 ? -11.709 -19.830 26.767 1.00 90.69 171 ASP A N 1
ATOM 1183 C CA . ASP A 1 171 ? -12.500 -20.865 27.441 1.00 90.69 171 ASP A CA 1
ATOM 1184 C C . ASP A 1 171 ? -13.620 -21.446 26.553 1.00 90.69 171 ASP A C 1
ATOM 1186 O O . ASP A 1 171 ? -14.181 -22.500 26.881 1.00 90.69 171 ASP A O 1
ATOM 1190 N N . GLY A 1 172 ? -13.842 -20.841 25.382 1.00 90.44 172 GLY A N 1
ATOM 1191 C CA . GLY A 1 172 ? -14.783 -21.278 24.356 1.00 90.44 172 GLY A CA 1
ATOM 1192 C C . GLY A 1 172 ? -16.208 -20.764 24.562 1.00 90.44 172 GLY A C 1
ATOM 1193 O O . GLY A 1 172 ? -17.131 -21.302 23.941 1.00 90.44 172 GLY A O 1
ATOM 1194 N N . PHE A 1 173 ? -16.406 -19.776 25.437 1.00 89.31 173 PHE A N 1
ATOM 1195 C CA . PHE A 1 173 ? -17.683 -19.100 25.641 1.00 89.31 173 PHE A CA 1
ATOM 1196 C C . PHE A 1 173 ? -17.602 -17.662 25.161 1.00 89.31 173 PHE A C 1
ATOM 1198 O O . PHE A 1 173 ? -16.839 -16.897 25.713 1.00 89.31 173 PHE A O 1
ATOM 1205 N N . LEU A 1 174 ? -18.459 -17.294 24.202 1.00 90.12 174 LEU A N 1
ATOM 1206 C CA . LEU A 1 174 ? -18.534 -15.928 23.688 1.00 90.12 174 LEU A CA 1
ATOM 1207 C C . LEU A 1 174 ? -19.207 -14.978 24.694 1.00 90.12 174 LEU A C 1
ATOM 1209 O O . LEU A 1 174 ? -20.431 -15.036 24.862 1.00 90.12 174 LEU A O 1
ATOM 1213 N N . TYR A 1 175 ? -18.431 -14.075 25.292 1.00 91.94 175 TYR A N 1
ATOM 1214 C CA . TYR A 1 175 ? -18.917 -13.040 26.211 1.00 91.94 175 TYR A CA 1
ATOM 1215 C C . TYR A 1 175 ? -19.224 -11.721 25.474 1.00 91.94 175 TYR A C 1
ATOM 1217 O O . TYR A 1 175 ? -18.342 -10.972 25.043 1.00 91.94 175 TYR A O 1
ATOM 1225 N N . ALA A 1 176 ? -20.511 -11.406 25.339 1.00 86.94 176 ALA A N 1
ATOM 1226 C CA . ALA A 1 176 ? -21.018 -10.260 24.601 1.00 86.94 176 ALA A CA 1
ATOM 1227 C C . ALA A 1 176 ? -20.467 -8.927 25.136 1.00 86.94 176 ALA A C 1
ATOM 1229 O O . ALA A 1 176 ? -20.627 -8.573 26.303 1.00 86.94 176 ALA A O 1
ATOM 1230 N N . GLY A 1 177 ? -19.851 -8.145 24.244 1.00 85.62 177 GLY A N 1
ATOM 1231 C CA . GLY A 1 177 ? -19.284 -6.835 24.577 1.00 85.62 177 GLY A CA 1
ATOM 1232 C C . GLY A 1 177 ? -17.954 -6.886 25.337 1.00 85.62 177 GLY A C 1
ATOM 1233 O O . GLY A 1 177 ? -17.417 -5.827 25.665 1.00 85.62 177 GLY A O 1
ATOM 1234 N N . VAL A 1 178 ? -17.422 -8.084 25.595 1.00 90.88 178 VAL A N 1
ATOM 1235 C CA . VAL A 1 178 ? -16.090 -8.310 26.179 1.00 90.88 178 VAL A CA 1
ATOM 1236 C C . VAL A 1 178 ? -15.111 -8.775 25.106 1.00 90.88 178 VAL A C 1
ATOM 1238 O O . VAL A 1 178 ? -13.963 -8.337 25.093 1.00 90.88 178 VAL A O 1
ATOM 1241 N N . GLU A 1 179 ? -15.585 -9.617 24.194 1.00 93.81 179 GLU A N 1
ATOM 1242 C CA . GLU A 1 179 ? -14.810 -10.237 23.123 1.00 93.81 179 GLU A CA 1
ATOM 1243 C C . GLU A 1 179 ? -15.636 -10.354 21.839 1.00 93.81 179 GLU A C 1
ATOM 1245 O O . GLU A 1 179 ? -16.871 -10.381 21.865 1.00 93.81 179 GLU A O 1
ATOM 1250 N N . ASP A 1 180 ? -14.935 -10.407 20.707 1.00 93.62 180 ASP A N 1
ATOM 1251 C CA . ASP A 1 180 ? -15.547 -10.498 19.379 1.00 93.62 180 ASP A CA 1
ATOM 1252 C C . ASP A 1 180 ? -15.719 -11.958 18.926 1.00 93.62 180 ASP A C 1
ATOM 1254 O O . ASP A 1 180 ? -16.584 -12.270 18.103 1.00 93.62 180 ASP A O 1
ATOM 1258 N N . CYS A 1 181 ? -14.895 -12.858 19.465 1.00 93.75 181 CYS A N 1
ATOM 1259 C CA . CYS A 1 181 ? -14.892 -14.293 19.202 1.00 93.75 181 CYS A CA 1
ATOM 1260 C C . CYS A 1 181 ? -14.259 -15.053 20.377 1.00 93.75 181 CYS A C 1
ATOM 1262 O O . CYS A 1 181 ? -13.486 -14.475 21.131 1.00 93.75 181 CYS A O 1
ATOM 1264 N N . ASP A 1 182 ? -14.532 -16.357 20.484 1.00 94.12 182 ASP A N 1
ATOM 1265 C CA . ASP A 1 182 ? -13.733 -17.274 21.304 1.00 94.12 182 ASP A CA 1
ATOM 1266 C C . ASP A 1 182 ? -13.847 -18.711 20.765 1.00 94.12 182 ASP A C 1
ATOM 1268 O O . ASP A 1 182 ? -14.848 -19.403 20.967 1.00 94.12 182 ASP A O 1
ATOM 1272 N N . ASP A 1 183 ? -12.804 -19.180 20.079 1.00 94.19 183 ASP A N 1
ATOM 1273 C CA . ASP A 1 183 ? -12.686 -20.565 19.603 1.00 94.19 183 ASP A CA 1
ATOM 1274 C C . ASP A 1 183 ? -12.037 -21.491 20.658 1.00 94.19 183 ASP A C 1
ATOM 1276 O O . ASP A 1 183 ? -11.663 -22.645 20.381 1.00 94.19 183 ASP A O 1
ATOM 1280 N N . GLY A 1 184 ? -11.887 -20.996 21.887 1.00 93.69 184 GLY A N 1
ATOM 1281 C CA . GLY A 1 184 ? -11.314 -21.679 23.030 1.00 93.69 184 GLY A CA 1
ATOM 1282 C C . GLY A 1 184 ? -9.836 -21.997 22.827 1.00 93.69 184 GLY A C 1
ATOM 1283 O O . GLY A 1 184 ? -9.003 -21.156 22.490 1.00 93.69 184 GLY A O 1
ATOM 1284 N N . ALA A 1 185 ? -9.491 -23.276 22.977 1.00 93.94 185 ALA A N 1
ATOM 1285 C CA . ALA A 1 185 ? -8.126 -23.754 22.759 1.00 93.94 185 ALA A CA 1
ATOM 1286 C C . ALA A 1 185 ? -7.633 -23.612 21.303 1.00 93.94 185 ALA A C 1
ATOM 1288 O O . ALA A 1 185 ? -6.453 -23.862 21.051 1.00 93.94 185 ALA A O 1
ATOM 1289 N N . ASN A 1 186 ? -8.511 -23.264 20.357 1.00 94.81 186 ASN A N 1
ATOM 1290 C CA . ASN A 1 186 ? -8.150 -23.069 18.954 1.00 94.81 186 ASN A CA 1
ATOM 1291 C C . ASN A 1 186 ? -7.782 -21.615 18.611 1.00 94.81 186 ASN A C 1
ATOM 1293 O O . ASN A 1 186 ? -7.377 -21.377 17.474 1.00 94.81 186 ASN A O 1
ATOM 1297 N N . ASN A 1 187 ? -7.856 -20.675 19.564 1.00 94.50 187 ASN A N 1
ATOM 1298 C CA . ASN A 1 187 ? -7.416 -19.295 19.343 1.00 94.50 187 ASN A CA 1
ATOM 1299 C C . ASN A 1 187 ? -5.930 -19.258 18.937 1.00 94.50 187 ASN A C 1
ATOM 1301 O O . ASN A 1 187 ? -5.086 -19.960 19.513 1.00 94.50 187 ASN A O 1
ATOM 1305 N N . SER A 1 188 ? -5.583 -18.444 17.940 1.00 95.00 188 SER A N 1
ATOM 1306 C CA . SER A 1 188 ? -4.262 -18.460 17.316 1.00 95.00 188 SER A CA 1
ATOM 1307 C C . SER A 1 188 ? -3.888 -17.130 16.658 1.00 95.00 188 SER A C 1
ATOM 1309 O O . SER A 1 188 ? -4.645 -16.568 15.878 1.00 95.00 188 SER A O 1
ATOM 1311 N N . ASP A 1 189 ? -2.646 -16.699 16.886 1.00 94.06 189 ASP A N 1
ATOM 1312 C CA . ASP A 1 189 ? -2.044 -15.504 16.261 1.00 94.06 189 ASP A CA 1
ATOM 1313 C C . ASP A 1 189 ? -1.186 -15.873 15.038 1.00 94.06 189 ASP A C 1
ATOM 1315 O O . ASP A 1 189 ? -0.249 -15.168 14.687 1.00 94.06 189 ASP A O 1
ATOM 1319 N N . VAL A 1 190 ? -1.401 -17.065 14.469 1.00 94.12 190 VAL A N 1
ATOM 1320 C CA . VAL A 1 190 ? -0.662 -17.558 13.287 1.00 94.12 190 VAL A CA 1
ATOM 1321 C C . VAL A 1 190 ? -1.521 -18.385 12.333 1.00 94.12 190 VAL A C 1
ATOM 1323 O O . VAL A 1 190 ? -1.072 -18.737 11.245 1.00 94.12 190 VAL A O 1
ATOM 1326 N N . GLN A 1 191 ? -2.711 -18.797 12.769 1.00 95.56 191 GLN A N 1
ATOM 1327 C CA . GLN A 1 191 ? -3.615 -19.615 11.972 1.00 95.56 191 GLN A CA 1
ATOM 1328 C C . GLN A 1 191 ? -4.591 -18.667 11.266 1.00 95.56 191 GLN A C 1
ATOM 1330 O O . GLN A 1 191 ? -5.204 -17.857 11.963 1.00 95.56 191 GLN A O 1
ATOM 1335 N N . PRO A 1 192 ? -4.765 -18.790 9.941 1.00 94.50 192 PRO A N 1
ATOM 1336 C CA . PRO A 1 192 ? -5.773 -18.023 9.223 1.00 94.50 192 PRO A CA 1
ATOM 1337 C C . PRO A 1 192 ? -7.182 -18.301 9.749 1.00 94.50 192 PRO A C 1
ATOM 1339 O O . PRO A 1 192 ? -7.501 -19.451 10.078 1.00 94.50 192 PRO A O 1
ATOM 1342 N N . ASP A 1 193 ? -8.000 -17.255 9.791 1.00 93.88 193 ASP A N 1
ATOM 1343 C CA . ASP A 1 193 ? -9.410 -17.210 10.191 1.00 93.88 193 ASP A CA 1
ATOM 1344 C C . ASP A 1 193 ? -9.692 -17.645 11.636 1.00 93.88 193 ASP A C 1
ATOM 1346 O O . ASP A 1 193 ? -10.850 -17.824 12.019 1.00 93.88 193 ASP A O 1
ATOM 1350 N N . ALA A 1 194 ? -8.650 -17.852 12.441 1.00 95.19 194 ALA A N 1
ATOM 1351 C CA . ALA A 1 194 ? -8.798 -18.197 13.844 1.00 95.19 194 ALA A CA 1
ATOM 1352 C C . ALA A 1 194 ? -8.991 -16.934 14.679 1.00 95.19 194 ALA A C 1
ATOM 1354 O O . ALA A 1 194 ? -8.334 -15.918 14.449 1.00 95.19 194 ALA A O 1
ATOM 1355 N N . CYS A 1 195 ? -9.825 -17.033 15.712 1.00 96.25 195 CYS A N 1
ATOM 1356 C CA . CYS A 1 195 ? -9.883 -16.010 16.742 1.00 96.25 195 CYS A CA 1
ATOM 1357 C C . CYS A 1 195 ? -8.485 -15.748 17.335 1.00 96.25 195 CYS A C 1
ATOM 1359 O O . CYS A 1 195 ? -7.743 -16.695 17.628 1.00 96.25 195 CYS A O 1
ATOM 1361 N N . ARG A 1 196 ? -8.097 -14.482 17.519 1.00 95.19 196 ARG A N 1
ATOM 1362 C CA . ARG A 1 196 ? -6.789 -14.138 18.103 1.00 95.19 196 ARG A CA 1
ATOM 1363 C C . ARG A 1 196 ? -6.732 -14.524 19.575 1.00 95.19 196 ARG A C 1
ATOM 1365 O O . ARG A 1 196 ? -7.757 -14.681 20.237 1.00 95.19 196 ARG A O 1
ATOM 1372 N N . LYS A 1 197 ? -5.530 -14.708 20.132 1.00 94.31 197 LYS A N 1
ATOM 1373 C CA . LYS A 1 197 ? -5.388 -15.129 21.543 1.00 94.31 197 LYS A CA 1
ATOM 1374 C C . LYS A 1 197 ? -5.845 -14.081 22.555 1.00 94.31 197 LYS A C 1
ATOM 1376 O O . LYS A 1 197 ? -5.924 -14.394 23.741 1.00 94.31 197 LYS A O 1
ATOM 1381 N N . ASP A 1 198 ? -6.113 -12.860 22.111 1.00 93.06 198 ASP A N 1
ATOM 1382 C CA . ASP A 1 198 ? -6.751 -11.798 22.884 1.00 93.06 198 ASP A CA 1
ATOM 1383 C C . ASP A 1 198 ? -8.264 -11.674 22.610 1.00 93.06 198 ASP A C 1
ATOM 1385 O O . ASP A 1 198 ? -8.877 -10.700 23.043 1.00 93.06 198 ASP A O 1
ATOM 1389 N N . CYS A 1 199 ? -8.860 -12.667 21.938 1.00 94.50 199 CYS A N 1
ATOM 1390 C CA . CYS A 1 199 ? -10.286 -12.784 21.616 1.00 94.50 199 CYS A CA 1
ATOM 1391 C C . CYS A 1 199 ? -10.847 -11.642 20.768 1.00 94.50 199 CYS A C 1
ATOM 1393 O O . CYS A 1 199 ? -12.026 -11.277 20.833 1.00 94.50 199 CYS A O 1
ATOM 1395 N N . ARG A 1 200 ? -9.972 -11.093 19.927 1.00 93.88 200 ARG A N 1
ATOM 1396 C CA . ARG A 1 200 ? -10.354 -10.246 18.807 1.00 93.88 200 ARG A CA 1
ATOM 1397 C C . ARG A 1 200 ? -10.569 -11.096 17.573 1.00 93.88 200 ARG A C 1
ATOM 1399 O O . ARG A 1 200 ? -9.847 -12.070 17.332 1.00 93.88 200 ARG A O 1
ATOM 1406 N N . ALA A 1 201 ? -11.567 -10.703 16.793 1.00 93.19 201 ALA A N 1
ATOM 1407 C CA . ALA A 1 201 ? -11.775 -11.289 15.485 1.00 93.19 201 ALA A CA 1
ATOM 1408 C C . ALA A 1 201 ? -10.538 -11.045 14.599 1.00 93.19 201 ALA A C 1
ATOM 1410 O O . ALA A 1 201 ? -9.890 -10.008 14.762 1.00 93.19 201 ALA A O 1
ATOM 1411 N N . PRO A 1 202 ? -10.225 -11.976 13.681 1.00 92.56 202 PRO A N 1
ATOM 1412 C CA . PRO A 1 202 ? -9.217 -11.753 12.649 1.00 92.56 202 PRO A CA 1
ATOM 1413 C C . PRO A 1 202 ? -9.526 -10.465 11.881 1.00 92.56 202 PRO A C 1
ATOM 1415 O O . PRO A 1 202 ? -10.666 -10.262 11.438 1.00 92.56 202 PRO A O 1
ATOM 1418 N N . VAL A 1 203 ? -8.540 -9.577 11.783 1.00 92.06 203 VAL A N 1
ATOM 1419 C CA . VAL A 1 203 ? -8.662 -8.287 11.101 1.00 92.06 203 VAL A CA 1
ATOM 1420 C C . VAL A 1 203 ? -7.358 -7.924 10.417 1.00 92.06 203 VAL A C 1
ATOM 1422 O O . VAL A 1 203 ? -6.286 -8.112 10.979 1.00 92.06 203 VAL A O 1
ATOM 1425 N N . CYS A 1 204 ? -7.481 -7.259 9.275 1.00 92.19 204 CYS A N 1
ATOM 1426 C CA . CYS A 1 204 ? -6.340 -6.684 8.590 1.00 92.19 204 CYS A CA 1
ATOM 1427 C C . CYS A 1 204 ? -5.463 -5.820 9.511 1.00 92.19 204 CYS A C 1
ATOM 1429 O O . CYS A 1 204 ? -5.960 -4.914 10.192 1.00 92.19 204 CYS A O 1
ATOM 1431 N N . GLY A 1 205 ? -4.160 -6.082 9.476 1.00 91.00 205 GLY A N 1
ATOM 1432 C CA . GLY A 1 205 ? -3.134 -5.434 10.283 1.00 91.00 205 GLY A CA 1
ATOM 1433 C C . GLY A 1 205 ? -2.807 -6.186 11.575 1.00 91.00 205 GLY A C 1
ATOM 1434 O O . GLY A 1 205 ? -2.150 -5.621 12.453 1.00 91.00 205 GLY A O 1
ATOM 1435 N N . ASP A 1 206 ? -3.245 -7.438 11.727 1.00 91.38 206 ASP A N 1
ATOM 1436 C CA . ASP A 1 206 ? -2.944 -8.262 12.904 1.00 91.38 206 ASP A CA 1
ATOM 1437 C C . ASP A 1 206 ? -1.755 -9.225 12.711 1.00 91.38 206 ASP A C 1
ATOM 1439 O O . ASP A 1 206 ? -1.318 -9.893 13.657 1.00 91.38 206 ASP A O 1
ATOM 1443 N N . GLY A 1 207 ? -1.158 -9.217 11.518 1.00 92.62 207 GLY A N 1
ATOM 1444 C CA . GLY A 1 207 ? 0.058 -9.942 11.171 1.00 92.62 207 GLY A CA 1
ATOM 1445 C C . GLY A 1 207 ? -0.183 -11.356 10.652 1.00 92.62 207 GLY A C 1
ATOM 1446 O O . GLY A 1 207 ? 0.780 -12.124 10.523 1.00 92.62 207 GLY A O 1
ATOM 1447 N N . VAL A 1 208 ? -1.432 -11.731 10.369 1.00 94.56 208 VAL A N 1
ATOM 1448 C CA . VAL A 1 208 ? -1.783 -13.040 9.819 1.00 94.56 208 VAL A CA 1
ATOM 1449 C C . VAL A 1 208 ? -2.736 -12.860 8.653 1.00 94.56 208 VAL A C 1
ATOM 1451 O O . VAL A 1 208 ? -3.834 -12.366 8.807 1.00 94.56 208 VAL A O 1
ATOM 1454 N N . THR A 1 209 ? -2.340 -13.357 7.486 1.00 94.69 209 THR A N 1
ATOM 1455 C CA . THR A 1 209 ? -3.186 -13.278 6.294 1.00 94.69 209 THR A CA 1
ATOM 1456 C C . THR A 1 209 ? -4.407 -14.192 6.415 1.00 94.69 209 THR A C 1
ATOM 1458 O O . THR A 1 209 ? -4.274 -15.424 6.356 1.00 94.69 209 THR A O 1
ATOM 1461 N N . ASP A 1 210 ? -5.584 -13.586 6.534 1.00 93.88 210 ASP A N 1
ATOM 1462 C CA . ASP A 1 210 ? -6.873 -14.260 6.675 1.00 93.88 210 ASP A CA 1
ATOM 1463 C C . ASP A 1 210 ? -7.651 -14.368 5.351 1.00 93.88 210 ASP A C 1
ATOM 1465 O O . ASP A 1 210 ? -7.260 -13.865 4.290 1.00 93.88 210 ASP A O 1
ATOM 1469 N N . SER A 1 211 ? -8.774 -15.092 5.365 1.00 93.12 211 SER A N 1
ATOM 1470 C CA . SER A 1 211 ? -9.597 -15.284 4.172 1.00 93.12 211 SER A CA 1
ATOM 1471 C C . SER A 1 211 ? -10.200 -13.966 3.686 1.00 93.12 211 SER A C 1
ATOM 1473 O O . SER A 1 211 ? -11.154 -13.440 4.255 1.00 93.12 211 SER A O 1
ATOM 1475 N N . GLY A 1 212 ? -9.722 -13.501 2.533 1.00 89.31 212 GLY A N 1
ATOM 1476 C CA . GLY A 1 212 ? -10.161 -12.249 1.909 1.00 89.31 212 GLY A CA 1
ATOM 1477 C C . GLY A 1 212 ? -9.051 -11.208 1.806 1.00 89.31 212 GLY A C 1
ATOM 1478 O O . GLY A 1 212 ? -9.223 -10.234 1.078 1.00 89.31 212 GLY A O 1
ATOM 1479 N N . GLU A 1 213 ? -7.920 -11.456 2.457 1.00 94.31 213 GLU A N 1
ATOM 1480 C CA . GLU A 1 213 ? -6.727 -10.620 2.429 1.00 94.31 213 GLU A CA 1
ATOM 1481 C C . GLU A 1 213 ? -5.735 -11.129 1.375 1.00 94.31 213 GLU A C 1
ATOM 1483 O O . GLU A 1 213 ? -5.560 -12.336 1.178 1.00 94.31 213 GLU A O 1
ATOM 1488 N N . GLU A 1 214 ? -5.088 -10.211 0.654 1.00 93.62 214 GLU A N 1
ATOM 1489 C CA . GLU A 1 214 ? -4.003 -10.544 -0.281 1.00 93.62 214 GLU A CA 1
ATOM 1490 C C . GLU A 1 214 ? -2.639 -10.604 0.431 1.00 93.62 214 GLU A C 1
ATOM 1492 O O . GLU A 1 214 ? -1.732 -11.304 -0.027 1.00 93.62 214 GLU A O 1
ATOM 1497 N N . CYS A 1 215 ? -2.502 -9.878 1.541 1.00 91.94 215 CYS A N 1
ATOM 1498 C CA . CYS A 1 215 ? -1.329 -9.777 2.405 1.00 91.94 215 CYS A CA 1
ATOM 1499 C C . CYS A 1 215 ? -1.765 -9.308 3.804 1.00 91.94 215 CYS A C 1
ATOM 1501 O O . CYS A 1 215 ? -2.846 -8.753 3.927 1.00 91.94 215 CYS A O 1
ATOM 1503 N N . ASP A 1 216 ? -0.921 -9.490 4.822 1.00 93.06 216 ASP A N 1
ATOM 1504 C CA . ASP A 1 216 ? -1.026 -8.800 6.119 1.00 93.06 216 ASP A CA 1
ATOM 1505 C C . ASP A 1 216 ? 0.383 -8.735 6.728 1.00 93.06 216 ASP A C 1
ATOM 1507 O O . ASP A 1 216 ? 1.046 -9.768 6.874 1.00 93.06 216 ASP A O 1
ATOM 1511 N N . ASP A 1 217 ? 0.880 -7.538 7.022 1.00 89.81 217 ASP A N 1
ATOM 1512 C CA . ASP A 1 217 ? 2.203 -7.316 7.609 1.00 89.81 217 ASP A CA 1
ATOM 1513 C C . ASP A 1 217 ? 2.161 -6.736 9.033 1.00 89.81 217 ASP A C 1
ATOM 1515 O O . ASP A 1 217 ? 3.195 -6.349 9.592 1.00 89.81 217 ASP A O 1
ATOM 1519 N N . GLY A 1 218 ? 0.978 -6.737 9.647 1.00 91.56 218 GLY A N 1
ATOM 1520 C CA . GLY A 1 218 ? 0.769 -6.365 11.037 1.00 91.56 218 GLY A CA 1
ATOM 1521 C C . GLY A 1 218 ? 0.821 -4.865 11.308 1.00 91.56 218 GLY A C 1
ATOM 1522 O O . GLY A 1 218 ? 1.073 -4.470 12.453 1.00 91.56 218 GLY A O 1
ATOM 1523 N N . ASN A 1 219 ? 0.674 -4.018 10.284 1.00 88.69 219 ASN A N 1
ATOM 1524 C CA . ASN A 1 219 ? 0.715 -2.572 10.453 1.00 88.69 219 ASN A CA 1
ATOM 1525 C C . ASN A 1 219 ? -0.257 -1.822 9.502 1.00 88.69 219 ASN A C 1
ATOM 1527 O O . ASN A 1 219 ? -0.974 -2.435 8.722 1.00 88.69 219 ASN A O 1
ATOM 1531 N N . GLU A 1 220 ? -0.361 -0.493 9.647 1.00 88.25 220 GLU A N 1
ATOM 1532 C CA . GLU A 1 220 ? -1.230 0.382 8.825 1.00 88.25 220 GLU A CA 1
ATOM 1533 C C . GLU A 1 220 ? -0.408 1.390 7.985 1.00 88.25 220 GLU A C 1
ATOM 1535 O O . GLU A 1 220 ? -0.880 2.482 7.647 1.00 88.25 220 GLU A O 1
ATOM 1540 N N . ASP A 1 221 ? 0.856 1.084 7.705 1.00 86.75 221 ASP A N 1
ATOM 1541 C CA . ASP A 1 221 ? 1.712 1.880 6.834 1.00 86.75 221 ASP A CA 1
ATOM 1542 C C . ASP A 1 221 ? 1.280 1.673 5.375 1.00 86.75 221 ASP A C 1
ATOM 1544 O O . ASP A 1 221 ? 0.949 0.585 4.931 1.00 86.75 221 ASP A O 1
ATOM 1548 N N . VAL A 1 222 ? 1.216 2.764 4.619 1.00 84.88 222 VAL A N 1
ATOM 1549 C CA . VAL A 1 222 ? 0.842 2.740 3.193 1.00 84.88 222 VAL A CA 1
ATOM 1550 C C . VAL A 1 222 ? 2.067 2.643 2.288 1.00 84.88 222 VAL A C 1
ATOM 1552 O O . VAL A 1 222 ? 1.925 2.588 1.072 1.00 84.88 222 VAL A O 1
ATOM 1555 N N . SER A 1 223 ? 3.266 2.740 2.866 1.00 84.62 223 SER A N 1
ATOM 1556 C CA . SER A 1 223 ? 4.532 2.854 2.140 1.00 84.62 223 SER A CA 1
ATOM 1557 C C . SER A 1 223 ? 5.321 1.550 2.065 1.00 84.62 223 SER A C 1
ATOM 1559 O O . SER A 1 223 ? 6.476 1.560 1.639 1.00 84.62 223 SER A O 1
ATOM 1561 N N . ASP A 1 224 ? 4.731 0.428 2.461 1.00 86.94 224 ASP A N 1
ATOM 1562 C CA . ASP A 1 224 ? 5.312 -0.900 2.314 1.00 86.94 224 ASP A CA 1
ATOM 1563 C C . ASP A 1 224 ? 4.520 -1.742 1.299 1.00 86.94 224 ASP A C 1
ATOM 1565 O O . ASP A 1 224 ? 3.785 -1.229 0.455 1.00 86.94 224 ASP A O 1
ATOM 1569 N N . ALA A 1 225 ? 4.754 -3.052 1.308 1.00 87.94 225 ALA A N 1
ATOM 1570 C CA . ALA A 1 225 ? 4.169 -3.955 0.332 1.00 87.94 225 ALA A CA 1
ATOM 1571 C C . ALA A 1 225 ? 2.704 -4.313 0.616 1.00 87.94 225 ALA A C 1
ATOM 1573 O O . ALA A 1 225 ? 2.068 -4.914 -0.261 1.00 87.94 225 ALA A O 1
ATOM 1574 N N . CYS A 1 226 ? 2.179 -3.993 1.804 1.00 91.56 226 CYS A N 1
ATOM 1575 C CA . CYS A 1 226 ? 0.830 -4.355 2.200 1.00 91.56 226 CYS A CA 1
ATOM 1576 C C . CYS A 1 226 ? 0.038 -3.136 2.663 1.00 91.56 226 CYS A C 1
ATOM 1578 O O . CYS A 1 226 ? 0.216 -2.610 3.750 1.00 91.56 226 CYS A O 1
ATOM 1580 N N . LEU A 1 227 ? -0.906 -2.703 1.832 1.00 90.31 227 LEU A N 1
ATOM 1581 C CA . LEU A 1 227 ? -1.697 -1.519 2.142 1.00 90.31 227 LEU A CA 1
ATOM 1582 C C . LEU A 1 227 ? -2.626 -1.772 3.348 1.00 90.31 227 LEU A C 1
ATOM 1584 O O . LEU A 1 227 ? -3.066 -2.908 3.528 1.00 90.31 227 LEU A O 1
ATOM 1588 N N . PRO A 1 228 ? -3.101 -0.728 4.063 1.00 88.06 228 PRO A N 1
ATOM 1589 C CA . PRO A 1 228 ? -3.977 -0.855 5.246 1.00 88.06 228 PRO A CA 1
ATOM 1590 C C . PRO A 1 228 ? -5.336 -1.541 5.017 1.00 88.06 228 PRO A C 1
ATOM 1592 O O . PRO A 1 228 ? -6.137 -1.679 5.936 1.00 88.06 228 PRO A O 1
ATOM 1595 N N . GLY A 1 229 ? -5.653 -1.897 3.772 1.00 89.25 229 GLY A N 1
ATOM 1596 C CA . GLY A 1 229 ? -6.807 -2.720 3.413 1.00 89.25 229 GLY A CA 1
ATOM 1597 C C . GLY A 1 229 ? -6.459 -4.185 3.144 1.00 89.25 229 GLY A C 1
ATOM 1598 O O . GLY A 1 229 ? -7.297 -4.883 2.580 1.00 89.25 229 GLY A O 1
ATOM 1599 N N . CYS A 1 230 ? -5.237 -4.619 3.468 1.00 92.50 230 CYS A N 1
ATOM 1600 C CA . CYS A 1 230 ? -4.701 -5.955 3.215 1.00 92.50 230 CYS A CA 1
ATOM 1601 C C . CYS A 1 230 ? -4.761 -6.341 1.738 1.00 92.50 230 CYS A C 1
ATOM 1603 O O . CYS A 1 230 ? -5.111 -7.454 1.337 1.00 92.50 230 CYS A O 1
ATOM 1605 N N . VAL A 1 231 ? -4.424 -5.354 0.911 1.00 91.12 231 VAL A N 1
ATOM 1606 C CA . VAL A 1 231 ? -4.298 -5.471 -0.536 1.00 91.12 231 VAL A CA 1
ATOM 1607 C C . VAL A 1 231 ? -2.829 -5.293 -0.871 1.00 91.12 231 VAL A C 1
ATOM 1609 O O . VAL A 1 231 ? -2.180 -4.389 -0.340 1.00 91.12 231 VAL A O 1
ATOM 1612 N N . ALA A 1 232 ? -2.312 -6.138 -1.761 1.00 87.62 232 ALA A N 1
ATOM 1613 C CA . ALA A 1 232 ? -0.938 -6.000 -2.208 1.00 87.62 232 ALA A CA 1
ATOM 1614 C C . ALA A 1 232 ? -0.760 -4.647 -2.904 1.00 87.62 232 ALA A C 1
ATOM 1616 O O . ALA A 1 232 ? -1.576 -4.263 -3.753 1.00 87.62 232 ALA A O 1
ATOM 1617 N N . ALA A 1 233 ? 0.310 -3.947 -2.544 1.00 86.38 233 ALA A N 1
ATOM 1618 C CA . ALA A 1 233 ? 0.618 -2.652 -3.115 1.00 86.38 233 ALA A CA 1
ATOM 1619 C C . ALA A 1 233 ? 0.890 -2.762 -4.630 1.00 86.38 233 ALA A C 1
ATOM 1621 O O . ALA A 1 233 ? 1.316 -3.814 -5.135 1.00 86.38 233 ALA A O 1
ATOM 1622 N N . ARG A 1 234 ? 0.534 -1.719 -5.390 1.00 86.50 234 ARG A N 1
ATOM 1623 C CA . ARG A 1 234 ? 0.587 -1.740 -6.857 1.00 86.50 234 ARG A CA 1
ATOM 1624 C C . ARG A 1 234 ? 1.199 -0.459 -7.389 1.00 86.50 234 ARG A C 1
ATOM 1626 O O . ARG A 1 234 ? 0.721 0.625 -7.096 1.00 86.50 234 ARG A O 1
ATOM 1633 N N . CYS A 1 235 ? 2.118 -0.643 -8.327 1.00 86.44 235 CYS A N 1
ATOM 1634 C CA . CYS A 1 235 ? 2.658 0.432 -9.140 1.00 86.44 235 CYS A CA 1
ATOM 1635 C C . CYS A 1 235 ? 1.562 1.275 -9.810 1.00 86.44 235 CYS A C 1
ATOM 1637 O O . CYS A 1 235 ? 0.688 0.740 -10.509 1.00 86.44 235 CYS A O 1
ATOM 1639 N N . GLY A 1 236 ? 1.657 2.594 -9.649 1.00 85.38 236 GLY A N 1
ATOM 1640 C CA . GLY A 1 236 ? 0.761 3.571 -10.258 1.00 85.38 236 GLY A CA 1
ATOM 1641 C C . GLY A 1 236 ? -0.404 3.992 -9.364 1.00 85.38 236 GLY A C 1
ATOM 1642 O O . GLY A 1 236 ? -1.358 4.595 -9.870 1.00 85.38 236 GLY A O 1
ATOM 1643 N N . ASP A 1 237 ? -0.364 3.683 -8.068 1.00 85.62 237 ASP A N 1
ATOM 1644 C CA . ASP A 1 237 ? -1.366 4.120 -7.092 1.00 85.62 237 ASP A CA 1
ATOM 1645 C C . ASP A 1 237 ? -1.027 5.473 -6.436 1.00 85.62 237 ASP A C 1
ATOM 1647 O O . ASP A 1 237 ? -1.892 6.100 -5.814 1.00 85.62 237 ASP A O 1
ATOM 1651 N N . GLY A 1 238 ? 0.182 5.983 -6.695 1.00 86.56 238 GLY A N 1
ATOM 1652 C CA . GLY A 1 238 ? 0.651 7.301 -6.282 1.00 86.56 238 GLY A CA 1
ATOM 1653 C C . GLY A 1 238 ? 1.332 7.328 -4.915 1.00 86.56 238 GLY A C 1
ATOM 1654 O O . GLY A 1 238 ? 1.559 8.421 -4.386 1.00 86.56 238 GLY A O 1
ATOM 1655 N N . TYR A 1 239 ? 1.656 6.167 -4.346 1.00 85.88 239 TYR A N 1
ATOM 1656 C CA . TYR A 1 239 ? 2.415 6.037 -3.106 1.00 85.88 239 TYR A CA 1
ATOM 1657 C C . TYR A 1 239 ? 3.654 5.197 -3.345 1.00 85.88 239 TYR A C 1
ATOM 1659 O O . TYR A 1 239 ? 3.513 4.039 -3.673 1.00 85.88 239 TYR A O 1
ATOM 1667 N N . VAL A 1 240 ? 4.848 5.735 -3.086 1.00 86.12 240 VAL A N 1
ATOM 1668 C CA . VAL A 1 240 ? 6.089 4.957 -3.232 1.00 86.12 240 VAL A CA 1
ATOM 1669 C C . VAL A 1 240 ? 6.186 3.877 -2.152 1.00 86.12 240 VAL A C 1
ATOM 1671 O O . VAL A 1 240 ? 6.333 4.201 -0.969 1.00 86.12 240 VAL A O 1
ATOM 1674 N N . GLN A 1 241 ? 6.172 2.614 -2.573 1.00 87.12 241 GLN A N 1
ATOM 1675 C CA . GLN A 1 241 ? 6.218 1.437 -1.701 1.00 87.12 241 GLN A CA 1
ATOM 1676 C C . GLN A 1 241 ? 7.634 0.851 -1.595 1.00 87.12 241 GLN A C 1
ATOM 1678 O O . GLN A 1 241 ? 8.187 0.269 -2.536 1.00 87.12 241 GLN A O 1
ATOM 1683 N N . ILE A 1 242 ? 8.248 0.973 -0.418 1.00 78.88 242 ILE A N 1
ATOM 1684 C CA . ILE A 1 242 ? 9.646 0.609 -0.179 1.00 78.88 242 ILE A CA 1
ATOM 1685 C C . ILE A 1 242 ? 9.873 -0.884 -0.445 1.00 78.88 242 ILE A C 1
ATOM 1687 O O . ILE A 1 242 ? 9.327 -1.757 0.224 1.00 78.88 242 ILE A O 1
ATOM 1691 N N . GLY A 1 243 ? 10.770 -1.179 -1.390 1.00 75.06 243 GLY A N 1
ATOM 1692 C CA . GLY A 1 243 ? 11.155 -2.550 -1.736 1.00 75.06 243 GLY A CA 1
ATOM 1693 C C . GLY A 1 243 ? 10.194 -3.259 -2.694 1.00 75.06 243 GLY A C 1
ATOM 1694 O O . GLY A 1 243 ? 10.507 -4.371 -3.121 1.00 75.06 243 GLY A O 1
ATOM 1695 N N . VAL A 1 244 ? 9.081 -2.618 -3.061 1.00 83.19 244 VAL A N 1
ATOM 1696 C CA . VAL A 1 244 ? 8.196 -3.036 -4.159 1.00 83.19 244 VAL A CA 1
ATOM 1697 C C . VAL A 1 244 ? 8.530 -2.250 -5.423 1.00 83.19 244 VAL A C 1
ATOM 1699 O O . VAL A 1 244 ? 8.644 -2.841 -6.498 1.00 83.19 244 VAL A O 1
ATOM 1702 N N . GLU A 1 245 ? 8.771 -0.949 -5.279 1.00 82.19 245 GLU A N 1
ATOM 1703 C CA . GLU A 1 245 ? 9.052 -0.033 -6.380 1.00 82.19 245 GLU A CA 1
ATOM 1704 C C . GLU A 1 245 ? 10.079 1.048 -6.009 1.00 82.19 245 GLU A C 1
ATOM 1706 O O . GLU A 1 245 ? 10.414 1.250 -4.839 1.00 82.19 245 GLU A O 1
ATOM 1711 N N . GLU A 1 246 ? 10.631 1.715 -7.024 1.00 82.38 246 GLU A N 1
ATOM 1712 C CA . GLU A 1 246 ? 11.661 2.752 -6.858 1.00 82.38 246 GLU A CA 1
ATOM 1713 C C . GLU A 1 246 ? 11.066 4.168 -6.871 1.00 82.38 246 GLU A C 1
ATOM 1715 O O . GLU A 1 246 ? 11.634 5.091 -6.286 1.00 82.38 246 GLU A O 1
ATOM 1720 N N . CYS A 1 247 ? 9.922 4.339 -7.534 1.00 81.88 247 CYS A N 1
ATOM 1721 C CA . CYS A 1 247 ? 9.163 5.580 -7.628 1.00 81.88 247 CYS A CA 1
ATOM 1722 C C . CYS A 1 247 ? 7.694 5.277 -7.931 1.00 81.88 247 CYS A C 1
ATOM 1724 O O . CYS A 1 247 ? 7.387 4.207 -8.437 1.00 81.88 247 CYS A O 1
ATOM 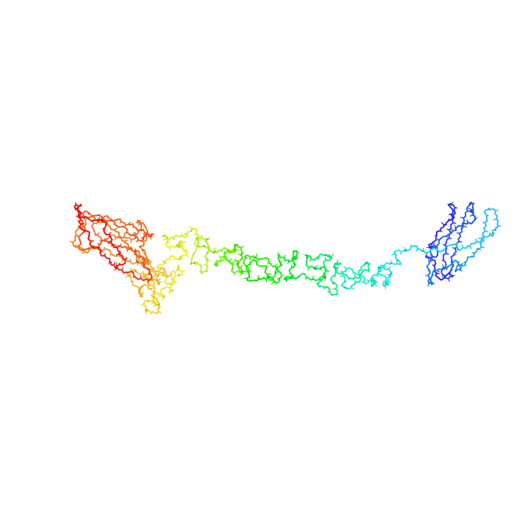1726 N N . ASP A 1 248 ? 6.806 6.236 -7.677 1.00 86.75 248 ASP A N 1
ATOM 1727 C CA . ASP A 1 248 ? 5.420 6.193 -8.133 1.00 86.75 248 ASP A CA 1
ATOM 1728 C C . ASP A 1 248 ? 4.855 7.619 -8.196 1.00 86.75 248 ASP A C 1
ATOM 1730 O O . ASP A 1 248 ? 4.749 8.321 -7.188 1.00 86.75 248 ASP A O 1
ATOM 1734 N N . GLU A 1 249 ? 4.508 8.068 -9.398 1.00 87.12 249 GLU A N 1
ATOM 1735 C CA . GLU A 1 249 ? 3.827 9.338 -9.665 1.00 87.12 249 GLU A CA 1
ATOM 1736 C C . GLU A 1 249 ? 2.349 9.119 -10.044 1.00 87.12 249 GLU A C 1
ATOM 1738 O O . GLU A 1 249 ? 1.663 10.000 -10.581 1.00 87.12 249 GLU A O 1
ATOM 1743 N N . GLY A 1 250 ? 1.836 7.924 -9.762 1.00 89.12 250 GLY A N 1
ATOM 1744 C CA . GLY A 1 250 ? 0.484 7.480 -10.027 1.00 89.12 250 GLY A CA 1
ATOM 1745 C C . GLY A 1 250 ? 0.178 7.481 -11.519 1.00 89.12 250 GLY A C 1
ATOM 1746 O O . GLY A 1 250 ? 0.851 6.869 -12.347 1.00 89.12 250 GLY A O 1
ATOM 1747 N N . ILE A 1 251 ? -0.847 8.244 -11.893 1.00 86.38 251 ILE A N 1
ATOM 1748 C CA . ILE A 1 251 ? -1.258 8.398 -13.295 1.00 86.38 251 ILE A CA 1
ATOM 1749 C C . ILE A 1 251 ? -0.237 9.147 -14.164 1.00 86.38 251 ILE A C 1
ATOM 1751 O O . ILE A 1 251 ? -0.442 9.231 -15.375 1.00 86.38 251 ILE A O 1
ATOM 1755 N N . LEU A 1 252 ? 0.789 9.757 -13.562 1.00 85.31 252 LEU A N 1
ATOM 1756 C CA . LEU A 1 252 ? 1.821 10.500 -14.284 1.00 85.31 252 LEU A CA 1
ATOM 1757 C C . LEU A 1 252 ? 2.998 9.621 -14.715 1.00 85.31 252 LEU A C 1
ATOM 1759 O O . LEU A 1 252 ? 3.826 10.117 -15.478 1.00 85.31 252 LEU A O 1
ATOM 1763 N N . ASN A 1 253 ? 3.032 8.345 -14.310 1.00 81.75 253 ASN A N 1
ATOM 1764 C CA . ASN A 1 253 ? 4.063 7.409 -14.747 1.00 81.75 253 ASN A CA 1
ATOM 1765 C C . ASN A 1 253 ? 4.088 7.323 -16.288 1.00 81.75 253 ASN A C 1
ATOM 1767 O O . ASN A 1 253 ? 3.077 7.012 -16.935 1.00 81.75 253 ASN A O 1
ATOM 1771 N N . ASP A 1 254 ? 5.244 7.600 -16.887 1.00 79.88 254 ASP A N 1
ATOM 1772 C CA . ASP A 1 254 ? 5.431 7.702 -18.332 1.00 79.88 25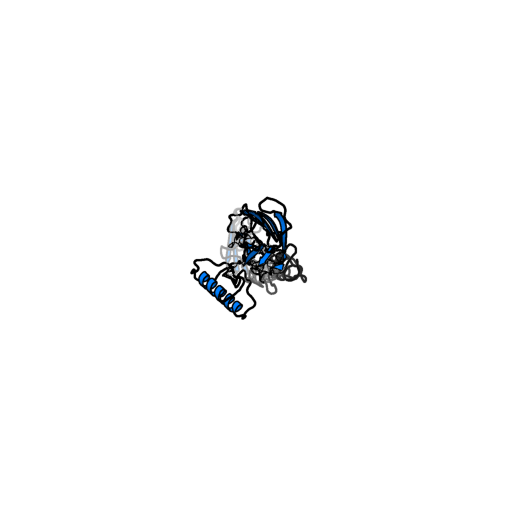4 ASP A CA 1
ATOM 1773 C C . ASP A 1 254 ? 6.804 7.153 -18.749 1.00 79.88 254 ASP A C 1
ATOM 1775 O O . ASP A 1 254 ? 7.824 7.434 -18.132 1.00 79.88 254 ASP A O 1
ATOM 1779 N N . ASP A 1 255 ? 6.834 6.368 -19.826 1.00 75.19 255 ASP A N 1
ATOM 1780 C CA . ASP A 1 255 ? 8.069 5.778 -20.357 1.00 75.19 255 ASP A CA 1
ATOM 1781 C C . ASP A 1 255 ? 8.788 6.710 -21.356 1.00 75.19 255 ASP A C 1
ATOM 1783 O O . ASP A 1 255 ? 9.904 6.419 -21.791 1.00 75.19 255 ASP A O 1
ATOM 1787 N N . ALA A 1 256 ? 8.136 7.798 -21.782 1.00 66.75 256 ALA A N 1
ATOM 1788 C CA . ALA A 1 256 ? 8.632 8.730 -22.792 1.00 66.75 256 ALA A CA 1
ATOM 1789 C C . ALA A 1 256 ? 9.310 9.976 -22.202 1.00 66.75 256 ALA A C 1
ATOM 1791 O O . ALA A 1 256 ? 10.156 10.568 -22.878 1.00 66.75 256 ALA A O 1
ATOM 1792 N N . GLU A 1 257 ? 8.957 10.376 -20.976 1.00 62.25 257 GLU A N 1
ATOM 1793 C CA . GLU A 1 257 ? 9.477 11.587 -20.334 1.00 62.25 257 GLU A CA 1
ATOM 1794 C C . GLU A 1 257 ? 10.622 11.258 -19.352 1.00 62.25 257 GLU A C 1
ATOM 1796 O O . GLU A 1 257 ? 10.460 10.384 -18.504 1.00 62.25 257 GLU A O 1
ATOM 1801 N N . PRO A 1 258 ? 11.788 11.935 -19.425 1.00 56.75 258 PRO A N 1
ATOM 1802 C CA . PRO A 1 258 ? 12.975 11.565 -18.639 1.00 56.75 258 PRO A CA 1
ATOM 1803 C C . PRO A 1 258 ? 12.885 11.833 -17.133 1.00 56.75 258 PRO A C 1
ATOM 1805 O O . PRO A 1 258 ? 13.648 11.241 -16.379 1.00 56.75 258 PRO A O 1
ATOM 1808 N N . ASP A 1 259 ? 12.009 12.751 -16.721 1.00 67.00 259 ASP A N 1
ATOM 1809 C CA . ASP A 1 259 ? 11.875 13.201 -15.328 1.00 67.00 259 ASP A CA 1
ATOM 1810 C C . ASP A 1 259 ? 10.664 12.564 -14.624 1.00 67.00 259 ASP A C 1
ATOM 1812 O O . ASP A 1 259 ? 10.374 12.919 -13.485 1.00 67.00 259 ASP A O 1
ATOM 1816 N N . HIS A 1 260 ? 9.939 11.673 -15.306 1.00 77.38 260 HIS A N 1
ATOM 1817 C CA . HIS A 1 260 ? 8.781 10.972 -14.760 1.00 77.38 260 HIS A CA 1
ATOM 1818 C C . HIS A 1 260 ? 9.145 9.533 -14.408 1.00 77.38 260 HIS A C 1
ATOM 1820 O O . HIS A 1 260 ? 9.989 8.906 -15.053 1.00 77.38 260 HIS A O 1
ATOM 1826 N N . CYS A 1 261 ? 8.477 8.984 -13.402 1.00 82.69 261 CYS A N 1
ATOM 1827 C CA . CYS A 1 261 ? 8.616 7.571 -13.074 1.00 82.69 261 CYS A CA 1
ATOM 1828 C C . CYS A 1 261 ? 8.150 6.695 -14.252 1.00 82.69 261 CYS A C 1
ATOM 1830 O O . CYS A 1 261 ? 7.158 7.018 -14.907 1.00 82.69 261 CYS A O 1
ATOM 1832 N N . ARG A 1 262 ? 8.834 5.581 -14.545 1.00 82.44 262 ARG A N 1
ATOM 1833 C CA . ARG A 1 262 ? 8.391 4.674 -15.619 1.00 82.44 262 ARG A CA 1
ATOM 1834 C C . ARG A 1 262 ? 7.099 3.957 -15.236 1.00 82.44 262 ARG A C 1
ATOM 1836 O O . ARG A 1 262 ? 6.776 3.813 -14.059 1.00 82.44 262 ARG A O 1
ATOM 1843 N N . ARG A 1 263 ? 6.360 3.435 -16.221 1.00 83.31 263 ARG A N 1
ATOM 1844 C CA . ARG A 1 263 ? 5.104 2.697 -15.963 1.00 83.31 263 ARG A CA 1
ATOM 1845 C C . ARG A 1 263 ? 5.296 1.367 -15.242 1.00 83.31 263 ARG A C 1
ATOM 1847 O O . ARG A 1 263 ? 4.317 0.793 -14.779 1.00 83.31 263 ARG A O 1
ATOM 1854 N N . ASP A 1 264 ? 6.526 0.870 -15.169 1.00 84.19 264 ASP A N 1
ATOM 1855 C CA . ASP A 1 264 ? 6.920 -0.271 -14.343 1.00 84.19 264 ASP A CA 1
ATOM 1856 C C . ASP A 1 264 ? 7.452 0.144 -12.956 1.00 84.19 264 ASP A C 1
ATOM 1858 O O . ASP A 1 264 ? 8.036 -0.685 -12.260 1.00 84.19 264 ASP A O 1
ATOM 1862 N N . CYS A 1 265 ? 7.240 1.407 -12.564 1.00 85.94 265 CYS A N 1
ATOM 1863 C CA . CYS A 1 265 ? 7.617 2.016 -11.285 1.00 85.94 265 CYS A CA 1
ATOM 1864 C C . CYS A 1 265 ? 9.102 1.895 -10.934 1.00 85.94 265 CYS A C 1
ATOM 1866 O O . CYS A 1 265 ? 9.519 1.766 -9.778 1.00 85.94 265 CYS A O 1
ATOM 1868 N N . ARG A 1 266 ? 9.920 1.954 -11.984 1.00 82.00 266 ARG A N 1
ATOM 1869 C CA . ARG A 1 266 ? 11.364 2.129 -11.898 1.00 82.00 266 ARG A CA 1
ATOM 1870 C C . ARG A 1 266 ? 11.728 3.564 -12.207 1.00 82.00 266 ARG A C 1
ATOM 1872 O O . ARG A 1 266 ? 11.103 4.202 -13.063 1.00 82.00 266 ARG A O 1
ATOM 1879 N N . LEU A 1 267 ? 12.770 4.058 -11.549 1.00 72.25 267 LEU A N 1
ATOM 1880 C CA . LEU A 1 267 ? 13.291 5.374 -11.886 1.00 72.25 267 LEU A CA 1
ATOM 1881 C C . LEU A 1 267 ? 13.817 5.344 -13.334 1.00 72.25 267 LEU A C 1
ATOM 1883 O O . LEU A 1 267 ? 14.474 4.376 -13.739 1.00 72.25 267 LEU A O 1
ATOM 1887 N N . PRO A 1 268 ? 13.525 6.368 -14.156 1.00 68.31 268 PRO A N 1
ATOM 1888 C CA . PRO A 1 268 ? 14.151 6.491 -15.463 1.00 68.31 268 PRO A CA 1
ATOM 1889 C C . PRO A 1 268 ? 15.671 6.560 -15.284 1.00 68.31 268 PRO A C 1
ATOM 1891 O O . PRO A 1 268 ? 16.175 7.132 -14.321 1.00 68.31 268 PRO A O 1
ATOM 1894 N N . GLU A 1 269 ? 16.425 5.968 -16.212 1.00 70.81 269 GLU A N 1
ATOM 1895 C CA . GLU A 1 269 ? 17.885 6.053 -16.169 1.00 70.81 269 GLU A CA 1
ATOM 1896 C C . GLU A 1 269 ? 18.330 7.503 -16.385 1.00 70.81 269 GLU A C 1
ATOM 1898 O O . GLU A 1 269 ? 18.412 7.992 -17.515 1.00 70.81 269 GLU A O 1
ATOM 1903 N N . VAL A 1 270 ? 18.611 8.201 -15.285 1.00 77.94 270 VAL A N 1
ATOM 1904 C CA . VAL A 1 270 ? 19.119 9.567 -15.318 1.00 77.94 270 VAL A CA 1
ATOM 1905 C C . VAL A 1 270 ? 20.596 9.519 -15.697 1.00 77.94 270 VAL A C 1
ATOM 1907 O O . VAL A 1 270 ? 21.437 8.941 -15.005 1.00 77.94 270 VAL A O 1
ATOM 1910 N N . CYS A 1 271 ? 20.939 10.151 -16.817 1.00 82.81 271 CYS A N 1
ATOM 1911 C CA . CYS A 1 271 ? 22.330 10.261 -17.227 1.00 82.81 271 CYS A CA 1
ATOM 1912 C C . CYS A 1 271 ? 23.143 11.005 -16.156 1.00 82.81 271 CYS A C 1
ATOM 1914 O O . CYS A 1 271 ? 22.859 12.158 -15.827 1.00 82.81 271 CYS A O 1
ATOM 1916 N N . GLY A 1 272 ? 24.179 10.351 -15.634 1.00 85.44 272 GLY A N 1
ATOM 1917 C CA . GLY A 1 272 ? 25.024 10.860 -14.561 1.00 85.44 272 GLY A CA 1
ATOM 1918 C C . GLY A 1 272 ? 24.601 10.475 -13.144 1.00 85.44 272 GLY A C 1
ATOM 1919 O O . GLY A 1 272 ? 25.337 10.816 -12.220 1.00 85.44 272 GLY A O 1
ATOM 1920 N N . ASP A 1 273 ? 23.480 9.775 -12.963 1.00 86.88 273 ASP A N 1
ATOM 1921 C CA . ASP A 1 273 ? 23.067 9.168 -11.691 1.00 86.88 273 ASP A CA 1
ATOM 1922 C C . ASP A 1 273 ? 23.655 7.755 -11.586 1.00 86.88 273 ASP A C 1
ATOM 1924 O O . ASP A 1 273 ? 23.097 6.752 -12.030 1.00 86.88 273 ASP A O 1
ATOM 1928 N N . ALA A 1 274 ? 24.878 7.689 -11.080 1.00 86.75 274 ALA A N 1
ATOM 1929 C CA . ALA A 1 274 ? 25.675 6.476 -11.116 1.00 86.75 274 ALA A CA 1
ATOM 1930 C C . ALA A 1 274 ? 25.263 5.466 -10.040 1.00 86.75 274 ALA A C 1
ATOM 1932 O O . ALA A 1 274 ? 25.526 4.271 -10.209 1.00 86.75 274 ALA A O 1
ATOM 1933 N N . ASP A 1 275 ? 24.679 5.937 -8.935 1.00 82.25 275 ASP A N 1
ATOM 1934 C CA . ASP A 1 275 ? 24.198 5.080 -7.852 1.00 82.25 275 ASP A CA 1
ATOM 1935 C C . ASP A 1 275 ? 22.690 4.766 -7.922 1.00 82.25 275 ASP A C 1
ATOM 1937 O O . ASP A 1 275 ? 22.247 3.858 -7.216 1.00 82.25 275 ASP A O 1
ATOM 1941 N N . GLY A 1 276 ? 21.961 5.383 -8.861 1.00 78.00 276 GLY A N 1
ATOM 1942 C CA . GLY A 1 276 ? 20.592 5.021 -9.237 1.00 78.00 276 GLY A CA 1
ATOM 1943 C C . GLY A 1 276 ? 19.537 5.561 -8.275 1.00 78.00 276 GLY A C 1
ATOM 1944 O O . GLY A 1 276 ? 18.494 4.939 -8.099 1.00 78.00 276 GLY A O 1
ATOM 1945 N N . ASN A 1 277 ? 19.829 6.668 -7.594 1.00 74.81 277 ASN A N 1
ATOM 1946 C CA . ASN A 1 277 ? 18.948 7.261 -6.588 1.00 74.81 277 ASN A CA 1
ATOM 1947 C C . ASN A 1 277 ? 18.019 8.360 -7.151 1.00 74.81 277 ASN A C 1
ATOM 1949 O O . ASN A 1 277 ? 17.300 9.008 -6.386 1.00 74.81 277 ASN A O 1
ATOM 1953 N N . GLY A 1 278 ? 18.067 8.599 -8.463 1.00 77.19 278 GLY A N 1
ATOM 1954 C CA . GLY A 1 278 ? 17.289 9.591 -9.199 1.00 77.19 278 GLY A CA 1
ATOM 1955 C C . GLY A 1 278 ? 17.884 11.003 -9.219 1.00 77.19 278 GLY A C 1
ATOM 1956 O O . GLY A 1 278 ? 17.274 11.902 -9.799 1.00 77.19 278 GLY A O 1
ATOM 1957 N N . ILE A 1 279 ? 19.045 11.256 -8.600 1.00 80.94 279 ILE A N 1
ATOM 1958 C CA . ILE A 1 279 ? 19.653 12.594 -8.524 1.00 80.94 279 ILE A CA 1
ATOM 1959 C C . ILE A 1 279 ? 21.142 12.599 -8.882 1.00 80.94 279 ILE A C 1
ATOM 1961 O O . ILE A 1 279 ? 21.947 11.834 -8.374 1.00 80.94 279 ILE A O 1
ATOM 1965 N N . VAL A 1 280 ? 21.554 13.575 -9.694 1.00 86.25 280 VAL A N 1
ATOM 1966 C CA . VAL A 1 280 ? 22.963 13.738 -10.083 1.00 86.25 280 VAL A CA 1
ATOM 1967 C C . VAL A 1 280 ? 23.731 14.533 -9.024 1.00 86.25 280 VAL A C 1
ATOM 1969 O O . VAL A 1 280 ? 23.559 15.746 -8.879 1.00 86.25 280 VAL A O 1
ATOM 1972 N N . THR A 1 281 ? 24.630 13.871 -8.297 1.00 89.69 281 THR A N 1
ATOM 1973 C CA . THR A 1 281 ? 25.399 14.450 -7.188 1.00 89.69 281 THR A CA 1
ATOM 1974 C C . THR A 1 281 ? 26.917 14.249 -7.322 1.00 89.69 281 THR A C 1
ATOM 1976 O O . THR A 1 281 ? 27.446 13.583 -8.212 1.00 89.69 281 THR A O 1
ATOM 1979 N N . ALA A 1 282 ? 27.685 14.836 -6.395 1.00 90.94 282 ALA A N 1
ATOM 1980 C CA . ALA A 1 282 ? 29.122 14.566 -6.297 1.00 90.94 282 ALA A CA 1
ATOM 1981 C C . ALA A 1 282 ? 29.425 13.112 -5.875 1.00 90.94 282 ALA A C 1
ATOM 1983 O O . ALA A 1 282 ? 30.548 12.632 -6.071 1.00 90.94 282 ALA A O 1
ATOM 1984 N N . THR A 1 283 ? 28.449 12.415 -5.282 1.00 90.31 283 THR A N 1
ATOM 1985 C CA . THR A 1 283 ? 28.564 10.995 -4.928 1.00 90.31 283 THR A CA 1
ATOM 1986 C C . THR A 1 283 ? 28.630 10.137 -6.181 1.00 90.31 283 THR A C 1
ATOM 1988 O O . THR A 1 283 ? 29.489 9.254 -6.251 1.00 90.31 283 THR A O 1
ATOM 1991 N N . ASP A 1 284 ? 27.842 10.482 -7.196 1.00 90.50 284 ASP A N 1
ATOM 1992 C CA . ASP A 1 284 ? 27.809 9.813 -8.495 1.00 90.50 284 ASP A CA 1
ATOM 1993 C C . ASP A 1 284 ? 29.134 9.942 -9.226 1.00 90.50 284 ASP A C 1
ATOM 1995 O O . ASP A 1 284 ? 29.740 8.953 -9.636 1.00 90.50 284 ASP A O 1
ATOM 1999 N N . ALA A 1 285 ? 29.689 11.154 -9.260 1.00 92.25 285 ALA A N 1
ATOM 2000 C CA . ALA A 1 285 ? 31.022 11.388 -9.803 1.00 92.25 285 ALA A CA 1
ATOM 2001 C C . ALA A 1 285 ? 32.089 10.510 -9.126 1.00 92.25 285 ALA A C 1
ATOM 2003 O O . ALA A 1 285 ? 32.983 9.968 -9.781 1.00 92.25 285 ALA A O 1
ATOM 2004 N N . ARG A 1 286 ? 32.004 10.338 -7.800 1.00 92.44 286 ARG A N 1
ATOM 2005 C CA . ARG A 1 286 ? 32.904 9.444 -7.061 1.00 92.44 286 ARG A CA 1
ATOM 2006 C C . ARG A 1 286 ? 32.675 7.982 -7.445 1.00 92.44 286 ARG A C 1
ATOM 2008 O O . ARG A 1 286 ? 33.651 7.237 -7.526 1.00 92.44 286 ARG A O 1
ATOM 2015 N N . TRP A 1 287 ? 31.429 7.564 -7.645 1.00 91.12 287 TRP A N 1
ATOM 2016 C CA . TRP A 1 287 ? 31.079 6.212 -8.075 1.00 91.12 287 TRP A CA 1
ATOM 2017 C C . TRP A 1 287 ? 31.676 5.895 -9.448 1.00 91.12 287 TRP A C 1
ATOM 2019 O O . TRP A 1 287 ? 32.445 4.940 -9.583 1.00 91.12 287 TRP A O 1
ATOM 2029 N N . VAL A 1 288 ? 31.452 6.778 -10.423 1.00 91.56 288 VAL A N 1
ATOM 2030 C CA . VAL A 1 288 ? 32.016 6.693 -11.778 1.00 91.56 288 VAL A CA 1
ATOM 2031 C C . VAL A 1 288 ? 33.536 6.624 -11.736 1.00 91.56 288 VAL A C 1
ATOM 2033 O O . VAL A 1 288 ? 34.136 5.754 -12.364 1.00 91.56 288 VAL A O 1
ATOM 2036 N N . LEU A 1 289 ? 34.181 7.467 -10.922 1.00 92.31 289 LEU A N 1
ATOM 2037 C CA . LEU A 1 289 ? 35.636 7.459 -10.778 1.00 92.31 289 LEU A CA 1
ATOM 2038 C C . LEU A 1 289 ? 36.147 6.117 -10.238 1.00 92.31 289 LEU A C 1
ATOM 2040 O O . LEU A 1 289 ? 37.161 5.616 -10.717 1.00 92.31 289 LEU A O 1
ATOM 2044 N N . ARG A 1 290 ? 35.454 5.525 -9.256 1.00 92.31 290 ARG A N 1
ATOM 2045 C CA . ARG A 1 290 ? 35.799 4.207 -8.698 1.00 92.31 290 ARG A CA 1
ATOM 2046 C C . ARG A 1 290 ? 35.617 3.094 -9.729 1.00 92.31 290 ARG A C 1
ATOM 2048 O O . ARG A 1 290 ? 36.466 2.206 -9.772 1.00 92.31 290 ARG A O 1
ATOM 2055 N N . SER A 1 291 ? 34.567 3.154 -10.548 1.00 89.38 291 SER A N 1
ATOM 2056 C CA . SER A 1 291 ? 34.348 2.222 -11.662 1.00 89.38 291 SER A CA 1
ATOM 2057 C C . SER A 1 291 ? 35.466 2.346 -12.704 1.00 89.38 291 SER A C 1
ATOM 2059 O O . SER A 1 291 ? 36.119 1.359 -13.034 1.00 89.38 291 SER A O 1
ATOM 2061 N N . ALA A 1 292 ? 35.794 3.574 -13.119 1.00 89.75 292 ALA A N 1
ATOM 2062 C CA . ALA A 1 292 ? 36.834 3.862 -14.109 1.00 89.75 292 ALA A CA 1
ATOM 2063 C C . ALA A 1 292 ? 38.235 3.355 -13.708 1.00 89.75 292 ALA A C 1
ATOM 2065 O O . ALA A 1 292 ? 39.056 3.053 -14.572 1.00 89.75 292 ALA A O 1
ATOM 2066 N N . VAL A 1 293 ? 38.527 3.253 -12.404 1.00 89.94 293 VAL A N 1
ATOM 2067 C CA . VAL A 1 293 ? 39.794 2.692 -11.893 1.00 89.94 293 VAL A CA 1
ATOM 2068 C C . VAL A 1 293 ? 39.700 1.216 -11.473 1.00 89.94 293 VAL A C 1
ATOM 2070 O O . VAL A 1 293 ? 40.663 0.679 -10.925 1.00 89.94 293 VAL A O 1
ATOM 2073 N N . GLY A 1 294 ? 38.560 0.557 -11.702 1.00 86.62 294 GLY A N 1
ATOM 2074 C CA . GLY A 1 294 ? 38.345 -0.862 -11.401 1.00 86.62 294 GLY A CA 1
ATOM 2075 C C . GLY A 1 294 ? 38.199 -1.196 -9.911 1.00 86.62 294 GLY A C 1
ATOM 2076 O O . GLY A 1 294 ? 38.482 -2.320 -9.505 1.00 86.62 294 GLY A O 1
ATOM 2077 N N . LEU A 1 295 ? 37.801 -0.230 -9.074 1.00 86.50 295 LEU A N 1
ATOM 2078 C CA . LEU A 1 295 ? 37.592 -0.433 -7.631 1.00 86.50 295 LEU A CA 1
ATOM 2079 C C . LEU A 1 295 ? 36.200 -0.977 -7.276 1.00 86.50 295 LEU A C 1
ATOM 2081 O O . LEU A 1 295 ? 36.004 -1.422 -6.145 1.00 86.50 295 LEU A O 1
ATOM 2085 N N . ILE A 1 296 ? 35.235 -0.890 -8.190 1.00 81.31 296 ILE A N 1
ATOM 2086 C CA . ILE A 1 296 ? 33.876 -1.437 -8.062 1.00 81.31 296 ILE A CA 1
ATOM 2087 C C . ILE A 1 296 ? 33.476 -2.104 -9.386 1.00 81.31 296 ILE A C 1
ATOM 2089 O O . ILE A 1 296 ? 34.146 -1.888 -10.398 1.00 81.31 296 ILE A O 1
ATOM 2093 N N . ALA A 1 297 ? 32.428 -2.937 -9.364 1.00 67.69 297 ALA A N 1
ATOM 2094 C CA . ALA A 1 297 ? 31.870 -3.537 -10.577 1.00 67.69 297 ALA A CA 1
ATOM 2095 C C . ALA A 1 297 ? 31.465 -2.448 -11.584 1.00 67.69 297 ALA A C 1
ATOM 2097 O O . ALA A 1 297 ? 31.162 -1.322 -11.184 1.00 67.69 297 ALA A O 1
ATOM 2098 N N . GLN A 1 298 ? 31.529 -2.788 -12.875 1.00 69.62 298 GLN A N 1
ATOM 2099 C CA . GLN A 1 298 ? 31.305 -1.850 -13.974 1.00 69.62 298 GLN A CA 1
ATOM 2100 C C . GLN A 1 298 ? 29.961 -1.144 -13.790 1.00 69.62 298 GLN A C 1
ATOM 2102 O O . GLN A 1 298 ? 28.945 -1.787 -13.543 1.00 69.62 298 GLN A O 1
ATOM 2107 N N . CYS A 1 299 ? 29.984 0.182 -13.856 1.00 76.94 299 CYS A N 1
ATOM 2108 C CA . CYS A 1 299 ? 28.766 0.971 -13.909 1.00 76.94 299 CYS A CA 1
ATOM 2109 C C . CYS A 1 299 ? 28.181 0.944 -15.327 1.00 76.94 299 CYS A C 1
ATOM 2111 O O . CYS A 1 299 ? 28.943 1.069 -16.288 1.00 76.94 299 CYS A O 1
ATOM 2113 N N . ALA A 1 300 ? 26.854 0.828 -15.432 1.00 79.81 300 ALA A N 1
ATOM 2114 C CA . ALA A 1 300 ? 26.123 0.850 -16.693 1.00 79.81 300 ALA A CA 1
ATOM 2115 C C . ALA A 1 300 ? 26.446 2.110 -17.505 1.00 79.81 300 ALA A C 1
ATOM 2117 O O . ALA A 1 300 ? 26.445 3.230 -16.978 1.00 79.81 300 ALA A O 1
ATOM 2118 N N . GLY A 1 301 ? 26.716 1.930 -18.797 1.00 75.81 301 GLY A N 1
ATOM 2119 C CA . GLY A 1 301 ? 27.106 3.027 -19.678 1.00 75.81 301 GLY A CA 1
ATOM 2120 C C . GLY A 1 301 ? 26.039 4.118 -19.769 1.00 75.81 301 GLY A C 1
ATOM 2121 O O . GLY A 1 301 ? 26.368 5.295 -19.649 1.00 75.81 301 GLY A O 1
ATOM 2122 N N . GLY A 1 302 ? 24.757 3.735 -19.802 1.00 76.75 302 GLY A N 1
ATOM 2123 C CA . GLY A 1 302 ? 23.619 4.658 -19.850 1.00 76.75 302 GLY A CA 1
ATOM 2124 C C . GLY A 1 302 ? 23.504 5.618 -18.661 1.00 76.75 302 GLY A C 1
ATOM 2125 O O . GLY A 1 302 ? 22.799 6.619 -18.759 1.00 76.75 302 GLY A O 1
ATOM 2126 N N . ARG A 1 303 ? 24.234 5.372 -17.563 1.00 85.56 303 ARG A N 1
ATOM 2127 C CA . ARG A 1 303 ? 24.290 6.261 -16.388 1.00 85.56 303 ARG A CA 1
ATOM 2128 C C . ARG A 1 303 ? 25.676 6.850 -16.136 1.00 85.56 303 ARG A C 1
ATOM 2130 O O . ARG A 1 303 ? 25.790 7.947 -15.594 1.00 85.56 303 ARG A O 1
ATOM 2137 N N . CYS A 1 304 ? 26.735 6.145 -16.527 1.00 87.56 304 CYS A N 1
ATOM 2138 C CA . CYS A 1 304 ? 28.105 6.487 -16.151 1.00 87.56 304 CYS A CA 1
ATOM 2139 C C . CYS A 1 304 ? 29.004 6.987 -17.281 1.00 87.56 304 CYS A C 1
ATOM 2141 O O . CYS A 1 304 ? 30.062 7.539 -16.979 1.00 87.56 304 CYS A O 1
ATOM 2143 N N . ASP A 1 305 ? 28.624 6.814 -18.545 1.00 88.06 305 ASP A N 1
ATOM 2144 C CA . ASP A 1 305 ? 29.346 7.334 -19.711 1.00 88.06 305 ASP A CA 1
ATOM 2145 C C . ASP A 1 305 ? 28.842 8.740 -20.058 1.00 88.06 305 ASP A C 1
ATOM 2147 O O . ASP A 1 305 ? 28.210 8.967 -21.077 1.00 88.06 305 ASP A O 1
ATOM 2151 N N . ALA A 1 306 ? 29.054 9.699 -19.159 1.00 88.69 306 ALA A N 1
ATOM 2152 C CA . ALA A 1 306 ? 28.469 11.040 -19.232 1.00 88.69 306 ALA A CA 1
ATOM 2153 C C . ALA A 1 306 ? 28.892 11.897 -20.442 1.00 88.69 306 ALA A C 1
ATOM 2155 O O . ALA A 1 306 ? 28.386 13.017 -20.618 1.00 88.69 306 ALA A O 1
ATOM 2156 N N . ASP A 1 307 ? 29.871 11.451 -21.229 1.00 86.31 307 ASP A N 1
ATOM 2157 C CA . ASP A 1 307 ? 30.192 12.045 -22.521 1.00 86.31 307 ASP A CA 1
ATOM 2158 C C . ASP A 1 307 ? 29.802 11.215 -23.752 1.00 86.31 307 ASP A C 1
ATOM 2160 O O . ASP A 1 307 ? 30.000 11.713 -24.865 1.00 86.31 307 ASP A O 1
ATOM 2164 N N . GLY A 1 308 ? 29.204 10.039 -23.550 1.00 85.31 308 GLY A N 1
ATOM 2165 C CA . GLY A 1 308 ? 28.612 9.207 -24.592 1.00 85.31 308 GLY A CA 1
ATOM 2166 C C . GLY A 1 308 ? 29.639 8.582 -25.532 1.00 85.31 308 GLY A C 1
ATOM 2167 O O . GLY A 1 308 ? 29.319 8.279 -26.680 1.00 85.31 308 GLY A O 1
ATOM 2168 N N . ASN A 1 309 ? 30.903 8.441 -25.118 1.00 82.62 309 ASN A N 1
ATOM 2169 C CA . ASN A 1 309 ? 31.965 7.905 -25.979 1.00 82.62 309 ASN A CA 1
ATOM 2170 C C . ASN A 1 309 ? 32.050 6.362 -25.980 1.00 82.62 309 ASN A C 1
ATOM 2172 O O . ASN A 1 309 ? 32.923 5.779 -26.635 1.00 82.62 309 ASN A O 1
ATOM 2176 N N . GLY A 1 310 ? 31.168 5.706 -25.230 1.00 80.50 310 GLY A N 1
ATOM 2177 C CA . GLY A 1 310 ? 31.112 4.273 -24.989 1.00 80.50 310 GLY A CA 1
ATOM 2178 C C . GLY A 1 310 ? 32.101 3.771 -23.942 1.00 80.50 310 GLY A C 1
ATOM 2179 O O . GLY A 1 310 ? 32.358 2.563 -23.891 1.00 80.50 310 GLY A O 1
ATOM 2180 N N . ARG A 1 311 ? 32.710 4.651 -23.134 1.00 84.00 311 ARG A N 1
ATOM 2181 C CA . ARG A 1 311 ? 33.688 4.264 -22.107 1.00 84.00 311 ARG A CA 1
ATOM 2182 C C . ARG A 1 311 ? 33.537 5.088 -20.842 1.00 84.00 311 ARG A C 1
ATOM 2184 O O . ARG A 1 311 ? 33.815 6.276 -20.814 1.00 84.00 311 ARG A O 1
ATOM 2191 N N . VAL A 1 312 ? 33.350 4.377 -19.736 1.00 87.44 312 VAL A N 1
ATOM 2192 C CA . VAL A 1 312 ? 33.362 4.966 -18.397 1.00 87.44 312 VAL A CA 1
ATOM 2193 C C . VAL A 1 312 ? 34.795 5.299 -17.958 1.00 87.44 312 VAL A C 1
ATOM 2195 O O . VAL A 1 312 ? 35.596 4.419 -17.629 1.00 87.44 312 VAL A O 1
ATOM 2198 N N . THR A 1 313 ? 35.132 6.586 -17.929 1.00 90.50 313 THR A N 1
ATOM 2199 C CA . THR A 1 313 ? 36.454 7.126 -17.586 1.00 90.50 313 THR A CA 1
ATOM 2200 C C . THR A 1 313 ? 36.393 8.207 -16.496 1.00 90.50 313 THR A C 1
ATOM 2202 O O . THR A 1 313 ? 35.343 8.624 -16.013 1.00 90.50 313 THR A O 1
ATOM 2205 N N . ALA A 1 314 ? 37.561 8.716 -16.082 1.00 91.69 314 ALA A N 1
ATOM 2206 C CA . ALA A 1 314 ? 37.630 9.868 -15.179 1.00 91.69 314 ALA A CA 1
ATOM 2207 C C . ALA A 1 314 ? 37.076 11.166 -15.808 1.00 91.69 314 ALA A C 1
ATOM 2209 O O . ALA A 1 314 ? 36.763 12.114 -15.082 1.00 91.69 314 ALA A O 1
ATOM 2210 N N . THR A 1 315 ? 36.967 11.231 -17.141 1.00 91.69 315 THR A N 1
ATOM 2211 C CA . THR A 1 315 ? 36.359 12.368 -17.848 1.00 91.69 315 THR A CA 1
ATOM 2212 C C . THR A 1 315 ? 34.867 12.456 -17.544 1.00 91.69 315 THR A C 1
ATOM 2214 O O . THR A 1 315 ? 34.370 13.557 -17.293 1.00 91.69 315 THR A O 1
ATOM 2217 N N . ASP A 1 316 ? 34.202 11.307 -17.461 1.00 91.25 316 ASP A N 1
ATOM 2218 C CA . ASP A 1 316 ? 32.780 11.177 -17.152 1.00 91.25 316 ASP A CA 1
ATOM 2219 C C . ASP A 1 316 ? 32.489 11.609 -15.723 1.00 91.25 316 ASP A C 1
ATOM 2221 O O . ASP A 1 316 ? 31.668 12.495 -15.488 1.00 91.25 316 ASP A O 1
ATOM 2225 N N . ALA A 1 317 ? 33.284 11.112 -14.770 1.00 92.38 317 ALA A N 1
ATOM 2226 C CA . ALA A 1 317 ? 33.219 11.537 -13.374 1.00 92.38 317 ALA A CA 1
ATOM 2227 C C . ALA A 1 317 ? 33.343 13.063 -13.228 1.00 92.38 317 ALA A C 1
ATOM 2229 O O . ALA A 1 317 ? 32.635 13.685 -12.438 1.00 92.38 317 ALA A O 1
ATOM 2230 N N . ARG A 1 318 ? 34.226 13.697 -14.010 1.00 92.25 318 ARG A N 1
ATOM 2231 C CA . ARG A 1 318 ? 34.373 15.158 -14.015 1.00 92.25 318 ARG A CA 1
ATOM 2232 C C . ARG A 1 318 ? 33.128 15.857 -14.568 1.00 92.25 318 ARG A C 1
ATOM 2234 O O . ARG A 1 318 ? 32.730 16.871 -13.997 1.00 92.25 318 ARG A O 1
ATOM 2241 N N . LYS A 1 319 ? 32.531 15.362 -15.659 1.00 91.12 319 LYS A N 1
ATOM 2242 C CA . LYS A 1 319 ? 31.296 15.934 -16.226 1.00 91.12 319 LYS A CA 1
ATOM 2243 C C . LYS A 1 319 ? 30.129 15.830 -15.245 1.00 91.12 319 LYS A C 1
ATOM 2245 O O . LYS A 1 319 ? 29.477 16.838 -14.991 1.00 91.12 319 LYS A O 1
ATOM 2250 N N . ILE A 1 320 ? 29.941 14.664 -14.632 1.00 90.25 320 ILE A N 1
ATOM 2251 C CA . ILE A 1 320 ? 28.922 14.428 -13.599 1.00 90.25 320 ILE A CA 1
ATOM 2252 C C . ILE A 1 320 ? 29.143 15.362 -12.408 1.00 90.25 320 ILE A C 1
ATOM 2254 O O . ILE A 1 320 ? 28.216 16.024 -11.951 1.00 90.25 320 ILE A O 1
ATOM 2258 N N . LEU A 1 321 ? 30.394 15.516 -11.959 1.00 90.94 321 LEU A N 1
ATOM 2259 C CA . LEU A 1 321 ? 30.713 16.434 -10.868 1.00 90.94 321 LEU A CA 1
ATOM 2260 C C . LEU A 1 321 ? 30.372 17.879 -11.227 1.00 90.94 321 LEU A C 1
ATOM 2262 O O . LEU A 1 321 ? 29.855 18.599 -10.381 1.00 90.94 321 LEU A O 1
ATOM 2266 N N . HIS A 1 322 ? 30.661 18.310 -12.458 1.00 89.94 322 HIS A N 1
ATOM 2267 C CA . HIS A 1 322 ? 30.264 19.631 -12.934 1.00 89.94 322 HIS A CA 1
ATOM 2268 C C . HIS A 1 322 ? 28.734 19.774 -12.963 1.00 89.94 322 HIS A C 1
ATOM 2270 O O . HIS A 1 322 ? 28.240 20.848 -12.621 1.00 89.94 322 HIS A O 1
ATOM 2276 N N . ALA A 1 323 ? 27.988 18.728 -13.346 1.00 86.81 323 ALA A N 1
ATOM 2277 C CA . ALA A 1 323 ? 26.520 18.751 -13.410 1.00 86.81 323 ALA A CA 1
ATOM 2278 C C . ALA A 1 323 ? 25.918 18.918 -12.021 1.00 86.81 323 ALA A C 1
ATOM 2280 O O . ALA A 1 323 ? 25.119 19.827 -11.807 1.00 86.81 323 ALA A O 1
ATOM 2281 N N . ALA A 1 324 ? 26.416 18.142 -11.061 1.00 88.19 324 ALA A N 1
ATOM 2282 C CA . ALA A 1 324 ? 26.012 18.197 -9.663 1.00 88.19 324 ALA A CA 1
ATOM 2283 C C . ALA A 1 324 ? 26.177 19.588 -9.022 1.00 88.19 324 ALA A C 1
ATOM 2285 O O . ALA A 1 324 ? 25.491 19.916 -8.058 1.00 88.19 324 ALA A O 1
ATOM 2286 N N . VAL A 1 325 ? 27.092 20.419 -9.537 1.00 88.44 325 VAL A N 1
ATOM 2287 C CA . VAL A 1 325 ? 27.318 21.792 -9.048 1.00 88.44 325 VAL A CA 1
ATOM 2288 C C . VAL A 1 325 ? 26.766 22.876 -9.984 1.00 88.44 325 VAL A C 1
ATOM 2290 O O . VAL A 1 325 ? 27.058 24.056 -9.789 1.00 88.44 325 VAL A O 1
ATOM 2293 N N . GLY A 1 326 ? 25.987 22.501 -11.005 1.00 83.00 326 GLY A N 1
ATOM 2294 C CA . GLY A 1 326 ? 25.359 23.434 -11.946 1.00 83.00 326 GLY A CA 1
ATOM 2295 C C . GLY A 1 326 ? 26.333 24.126 -12.908 1.00 83.00 326 GLY A C 1
ATOM 2296 O O . GLY A 1 326 ? 26.061 25.230 -13.376 1.00 83.00 326 GLY A O 1
ATOM 2297 N N . LEU A 1 327 ? 27.488 23.514 -13.190 1.00 82.06 327 LEU A N 1
ATOM 2298 C CA . LEU A 1 327 ? 28.570 24.079 -14.009 1.00 82.06 327 LEU A CA 1
ATOM 2299 C C . LEU A 1 327 ? 28.678 23.463 -15.418 1.00 82.06 327 LEU A C 1
ATOM 2301 O O . LEU A 1 327 ? 29.747 23.543 -16.030 1.00 82.06 327 LEU A O 1
ATOM 2305 N N . VAL A 1 328 ? 27.621 22.842 -15.954 1.00 71.31 328 VAL A N 1
ATOM 2306 C CA . VAL A 1 328 ? 27.678 22.160 -17.265 1.00 71.31 328 VAL A CA 1
ATOM 2307 C C . VAL A 1 328 ? 26.993 22.985 -18.355 1.00 71.31 328 VAL A C 1
ATOM 2309 O O . VAL A 1 328 ? 25.769 23.032 -18.396 1.00 71.31 328 VAL A O 1
ATOM 2312 N N . PRO A 1 329 ? 27.755 23.619 -19.265 1.00 58.25 329 PRO A N 1
ATOM 2313 C CA . PRO A 1 329 ? 27.188 24.403 -20.362 1.00 58.25 329 PRO A CA 1
ATOM 2314 C C . PRO A 1 329 ? 26.638 23.567 -21.535 1.00 58.25 329 PRO A C 1
ATOM 2316 O O . PRO A 1 329 ? 25.883 24.113 -22.330 1.00 58.25 329 PRO A O 1
ATOM 2319 N N . GLU A 1 330 ? 26.995 22.280 -21.660 1.00 66.06 330 GLU A N 1
ATOM 2320 C CA . GLU A 1 330 ? 26.617 21.412 -22.801 1.00 66.06 330 GLU A CA 1
ATOM 2321 C C . GLU A 1 330 ? 25.699 20.225 -22.428 1.00 66.06 330 GLU A C 1
ATOM 2323 O O . GLU A 1 330 ? 25.378 19.413 -23.287 1.00 66.06 330 GLU A O 1
ATOM 2328 N N . GLY A 1 331 ? 25.237 20.132 -21.174 1.00 76.19 331 GLY A N 1
ATOM 2329 C CA . GLY A 1 331 ? 24.472 18.982 -20.668 1.00 76.19 331 GLY A CA 1
ATOM 2330 C C . GLY A 1 331 ? 25.302 17.702 -20.469 1.00 76.19 331 GLY A C 1
ATOM 2331 O O . GLY A 1 331 ? 26.506 17.666 -20.741 1.00 76.19 331 GLY A O 1
ATOM 2332 N N . LEU A 1 332 ? 24.659 16.663 -19.932 1.00 84.81 332 LEU A N 1
ATOM 2333 C CA . LEU A 1 332 ? 25.184 15.295 -19.899 1.00 84.81 332 LEU A CA 1
ATOM 2334 C C . LEU A 1 332 ? 24.547 14.512 -21.054 1.00 84.81 332 LEU A C 1
ATOM 2336 O O . LEU A 1 332 ? 23.363 14.698 -21.331 1.00 84.81 332 LEU A O 1
ATOM 2340 N N . ASP A 1 333 ? 25.319 13.661 -21.724 1.00 84.62 333 ASP A N 1
ATOM 2341 C CA . ASP A 1 333 ? 24.800 12.758 -22.753 1.00 84.62 333 ASP A CA 1
ATOM 2342 C C . ASP A 1 333 ? 25.418 11.383 -22.523 1.00 84.62 333 ASP A C 1
ATOM 2344 O O . ASP A 1 333 ? 26.618 11.221 -22.712 1.00 84.62 333 ASP A O 1
ATOM 2348 N N . CYS A 1 334 ? 24.602 10.438 -22.059 1.00 85.12 334 CYS A N 1
ATOM 2349 C CA . CYS A 1 334 ? 25.002 9.054 -21.804 1.00 85.12 334 CYS A CA 1
ATOM 2350 C C . CYS A 1 334 ? 24.551 8.117 -22.925 1.00 85.12 334 CYS A C 1
ATOM 2352 O O . CYS A 1 334 ? 24.519 6.898 -22.757 1.00 85.12 334 CYS A O 1
ATOM 2354 N N . SER A 1 335 ? 24.137 8.683 -24.062 1.00 86.94 335 SER A N 1
ATOM 2355 C CA . SER A 1 335 ? 23.804 7.891 -25.232 1.00 86.94 335 SER A CA 1
ATOM 2356 C C . SER A 1 335 ? 25.058 7.531 -26.018 1.00 86.94 335 SER A C 1
ATOM 2358 O O . SER A 1 335 ? 25.935 8.358 -26.257 1.00 86.94 335 SER A O 1
ATOM 2360 N N . LEU A 1 336 ? 25.115 6.278 -26.452 1.00 88.00 336 LEU A N 1
ATOM 2361 C CA . LEU A 1 336 ? 26.145 5.758 -27.328 1.00 88.00 336 LEU A CA 1
ATOM 2362 C C . LEU A 1 336 ? 25.778 6.087 -28.785 1.00 88.00 336 LEU A C 1
ATOM 2364 O O . LEU A 1 336 ? 24.714 5.663 -29.247 1.00 88.00 336 LEU A O 1
ATOM 2368 N N . PRO A 1 337 ? 26.614 6.806 -29.548 1.00 90.56 337 PRO A N 1
ATOM 2369 C CA . PRO A 1 337 ? 26.382 7.006 -30.969 1.00 90.56 337 PRO A CA 1
ATOM 2370 C C . PRO A 1 337 ? 26.607 5.692 -31.724 1.00 90.56 337 PRO A C 1
ATOM 2372 O O . PRO A 1 337 ? 27.690 5.123 -31.697 1.00 90.56 337 PRO A O 1
ATOM 2375 N N . VAL A 1 338 ? 25.591 5.220 -32.441 1.00 93.69 338 VAL A N 1
ATOM 2376 C CA . VAL A 1 338 ? 25.686 4.047 -33.320 1.00 93.69 338 VAL A CA 1
ATOM 2377 C C . VAL A 1 338 ? 25.692 4.528 -34.760 1.00 93.69 338 VAL A C 1
ATOM 2379 O O . VAL A 1 338 ? 24.702 5.077 -35.244 1.00 93.69 338 VAL A O 1
ATOM 2382 N N . VAL A 1 339 ? 26.816 4.343 -35.446 1.00 95.56 339 VAL A N 1
ATOM 2383 C CA . VAL A 1 339 ? 27.022 4.752 -36.837 1.00 95.56 339 VAL A CA 1
ATOM 2384 C C . VAL A 1 339 ? 26.728 3.585 -37.772 1.00 95.56 339 VAL A C 1
ATOM 2386 O O . VAL A 1 339 ? 27.320 2.512 -37.643 1.00 95.56 339 VAL A O 1
ATOM 2389 N N . PHE A 1 340 ? 25.866 3.832 -38.757 1.00 96.69 340 PHE A N 1
ATOM 2390 C CA . PHE A 1 340 ? 25.539 2.890 -39.824 1.00 96.69 340 PHE A CA 1
ATOM 2391 C C . PHE A 1 340 ? 26.218 3.324 -41.123 1.00 96.69 340 PHE A C 1
ATOM 2393 O O . PHE A 1 340 ? 26.019 4.453 -41.589 1.00 96.69 340 PHE A O 1
ATOM 2400 N N . SER A 1 341 ? 27.021 2.440 -41.714 1.00 95.56 341 SER A N 1
ATOM 2401 C CA . SER A 1 341 ? 27.797 2.714 -42.927 1.00 95.56 341 SER A CA 1
ATOM 2402 C C . SER A 1 341 ? 27.401 1.817 -44.087 1.00 95.56 341 SER A C 1
ATOM 2404 O O . SER A 1 341 ? 27.079 0.651 -43.915 1.00 95.56 341 SER A O 1
ATOM 2406 N N . LEU A 1 342 ? 2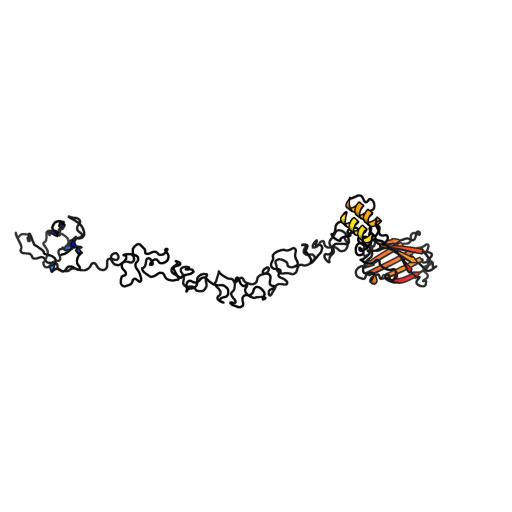7.448 2.369 -45.292 1.00 95.31 342 LEU A N 1
ATOM 2407 C CA . LEU A 1 342 ? 27.457 1.604 -46.525 1.00 95.31 342 LEU A CA 1
ATOM 2408 C C . LEU A 1 342 ? 28.877 1.078 -46.740 1.00 95.31 342 LEU A C 1
ATOM 2410 O O . LEU A 1 342 ? 29.788 1.882 -46.946 1.00 95.31 342 LEU A O 1
ATOM 2414 N N . ASP A 1 343 ? 29.064 -0.237 -46.704 1.00 94.69 343 ASP A N 1
ATOM 2415 C CA . ASP A 1 343 ? 30.398 -0.845 -46.801 1.00 94.69 343 ASP A CA 1
ATOM 2416 C C . ASP A 1 343 ? 30.774 -1.181 -48.251 1.00 94.69 343 ASP A C 1
ATOM 2418 O O . ASP A 1 343 ? 31.949 -1.136 -48.634 1.00 94.69 343 ASP A O 1
ATOM 2422 N N . ASP A 1 344 ? 29.772 -1.468 -49.083 1.00 94.88 344 ASP A N 1
ATOM 2423 C CA . ASP A 1 344 ? 29.974 -1.812 -50.486 1.00 94.88 344 ASP A CA 1
ATOM 2424 C C . ASP A 1 344 ? 30.271 -0.579 -51.356 1.00 94.88 344 ASP A C 1
ATOM 2426 O O . ASP A 1 344 ? 29.668 0.483 -51.178 1.00 94.88 344 ASP A O 1
ATOM 2430 N N . PRO A 1 345 ? 31.142 -0.703 -52.378 1.00 94.81 345 PRO A N 1
ATOM 2431 C CA . PRO A 1 345 ? 31.475 0.380 -53.300 1.00 94.81 345 PRO A CA 1
ATOM 2432 C C . PRO A 1 345 ? 30.387 0.580 -54.373 1.00 94.81 345 PRO A C 1
ATOM 2434 O O . PRO A 1 345 ? 30.652 0.507 -55.576 1.00 94.81 345 PRO A O 1
ATOM 2437 N N . VAL A 1 346 ? 29.145 0.801 -53.942 1.00 94.12 346 VAL A N 1
ATOM 2438 C CA . VAL A 1 346 ? 27.974 1.037 -54.800 1.00 94.12 346 VAL A CA 1
ATOM 2439 C C . VAL A 1 346 ? 27.431 2.451 -54.612 1.00 94.12 346 VAL A C 1
ATOM 2441 O O . VAL A 1 346 ? 27.691 3.106 -53.606 1.00 94.12 346 VAL A O 1
ATOM 2444 N N . THR A 1 347 ? 26.679 2.953 -55.594 1.00 93.75 347 THR A N 1
ATOM 2445 C CA . THR A 1 347 ? 25.987 4.244 -55.477 1.00 93.75 347 THR A CA 1
ATOM 2446 C C . THR A 1 347 ? 24.506 4.023 -55.218 1.00 93.75 347 THR A C 1
ATOM 2448 O O . THR A 1 347 ? 23.812 3.467 -56.069 1.00 93.75 347 THR A O 1
ATOM 2451 N N . VAL A 1 348 ? 24.023 4.492 -54.071 1.00 93.31 348 VAL A N 1
ATOM 2452 C CA . VAL A 1 348 ? 22.643 4.291 -53.616 1.00 93.31 348 VAL A CA 1
ATOM 2453 C C . VAL A 1 348 ? 21.849 5.587 -53.758 1.00 93.31 348 VAL A C 1
ATOM 2455 O O . VAL A 1 348 ? 22.241 6.623 -53.228 1.00 93.31 348 VAL A O 1
ATOM 2458 N N . GLY A 1 349 ? 20.745 5.538 -54.498 1.00 92.31 349 GLY A N 1
ATOM 2459 C CA . GLY A 1 349 ? 19.780 6.626 -54.670 1.00 92.31 349 GLY A CA 1
ATOM 2460 C C . GLY A 1 349 ? 18.605 6.548 -53.698 1.00 92.31 349 GLY A C 1
ATOM 2461 O O . GLY A 1 349 ? 18.172 7.574 -53.181 1.00 92.31 349 GLY A O 1
ATOM 2462 N N . ALA A 1 350 ? 18.114 5.343 -53.406 1.00 94.62 350 ALA A N 1
ATOM 2463 C CA . ALA A 1 350 ? 17.141 5.110 -52.344 1.00 94.62 350 ALA A CA 1
ATOM 2464 C C . ALA A 1 350 ? 17.435 3.796 -51.618 1.00 94.62 350 ALA A C 1
ATOM 2466 O O . ALA A 1 350 ? 17.862 2.826 -52.248 1.00 94.62 350 ALA A O 1
ATOM 2467 N N . LEU A 1 351 ? 17.212 3.786 -50.306 1.00 95.31 351 LEU A N 1
ATOM 2468 C CA . LEU A 1 351 ? 17.462 2.652 -49.421 1.00 95.31 351 LEU A CA 1
ATOM 2469 C C . LEU A 1 351 ? 16.366 2.579 -48.363 1.00 95.31 351 LEU A C 1
ATOM 2471 O O . LEU A 1 351 ? 16.075 3.578 -47.705 1.00 95.31 351 LEU A O 1
ATOM 2475 N N . GLN A 1 352 ? 15.803 1.395 -48.169 1.00 96.81 352 GLN A N 1
ATOM 2476 C CA . GLN A 1 352 ? 14.964 1.084 -47.022 1.00 96.81 352 GLN A CA 1
ATOM 2477 C C . GLN A 1 352 ? 15.575 -0.092 -46.273 1.00 96.81 352 GLN A C 1
ATOM 2479 O O . GLN A 1 352 ? 15.872 -1.126 -46.871 1.00 96.81 352 GLN A O 1
ATOM 2484 N N . LEU A 1 353 ? 15.739 0.059 -44.964 1.00 97.12 353 LEU A N 1
ATOM 2485 C CA . LEU A 1 353 ? 16.270 -0.986 -44.100 1.00 97.12 353 LEU A CA 1
ATOM 2486 C C . LEU A 1 353 ? 15.512 -1.056 -42.776 1.00 97.12 353 LEU A C 1
ATOM 2488 O O . LEU A 1 353 ? 14.866 -0.094 -42.354 1.00 97.12 353 LEU A O 1
ATOM 2492 N N . VAL A 1 354 ? 15.597 -2.216 -42.139 1.00 97.75 354 VAL A N 1
ATOM 2493 C CA . VAL A 1 354 ? 15.110 -2.468 -40.785 1.00 97.75 354 VAL A CA 1
ATOM 2494 C C . VAL A 1 354 ? 16.295 -2.934 -39.956 1.00 97.75 354 VAL A C 1
ATOM 2496 O O . VAL A 1 354 ? 17.008 -3.847 -40.359 1.00 97.75 354 VAL A O 1
ATOM 2499 N N . VAL A 1 355 ? 16.512 -2.297 -38.811 1.00 97.81 355 VAL A N 1
ATOM 2500 C CA . VAL A 1 355 ? 17.505 -2.722 -37.826 1.00 97.81 355 VAL A CA 1
ATOM 2501 C C . VAL A 1 355 ? 16.766 -3.404 -36.686 1.00 97.81 355 VAL A C 1
ATOM 2503 O O . VAL A 1 355 ? 15.992 -2.754 -35.982 1.00 97.81 355 VAL A O 1
ATOM 2506 N N . ASP A 1 356 ? 16.988 -4.702 -36.519 1.00 96.88 356 ASP A N 1
ATOM 2507 C CA . ASP A 1 356 ? 16.567 -5.452 -35.340 1.00 96.88 356 ASP A CA 1
ATOM 2508 C C . ASP A 1 356 ? 17.664 -5.333 -34.280 1.00 96.88 356 ASP A C 1
ATOM 2510 O O . ASP A 1 356 ? 18.815 -5.716 -34.508 1.00 96.88 356 ASP A O 1
ATOM 2514 N N . TYR A 1 357 ? 17.306 -4.748 -33.142 1.00 94.94 357 TYR A N 1
ATOM 2515 C CA . TYR A 1 357 ? 18.206 -4.560 -32.007 1.00 94.94 357 TYR A CA 1
ATOM 2516 C C . TYR A 1 357 ? 17.723 -5.330 -30.772 1.00 94.94 357 TYR A C 1
ATOM 2518 O O . TYR A 1 357 ? 18.202 -5.102 -29.671 1.00 94.94 357 TYR A O 1
ATOM 2526 N N . SER A 1 358 ? 16.807 -6.290 -30.920 1.00 93.19 358 SER A N 1
ATOM 2527 C CA . SER A 1 358 ? 16.267 -7.058 -29.785 1.00 93.19 358 SER A CA 1
ATOM 2528 C C . SER A 1 358 ? 17.341 -7.795 -28.968 1.00 93.19 358 SER A C 1
ATOM 2530 O O . SER A 1 358 ? 17.175 -8.020 -27.769 1.00 93.19 358 SER A O 1
ATOM 2532 N N . ALA A 1 359 ? 18.471 -8.140 -29.592 1.00 92.00 359 ALA A N 1
ATOM 2533 C CA . ALA A 1 359 ? 19.583 -8.837 -28.954 1.00 92.00 359 ALA A CA 1
ATOM 2534 C C . ALA A 1 359 ? 20.467 -7.944 -28.064 1.00 92.00 359 ALA A C 1
ATOM 2536 O O . ALA A 1 359 ? 21.305 -8.478 -27.335 1.00 92.00 359 ALA A O 1
ATOM 2537 N N . THR A 1 360 ? 20.324 -6.615 -28.122 1.00 86.69 360 THR A N 1
ATOM 2538 C CA . THR A 1 360 ? 21.130 -5.677 -27.320 1.00 86.69 360 THR A CA 1
ATOM 2539 C C . THR A 1 360 ? 20.578 -5.481 -25.907 1.00 86.69 360 THR A C 1
ATOM 2541 O O . THR A 1 360 ? 21.303 -4.998 -25.043 1.00 86.69 360 THR A O 1
ATOM 2544 N N . GLY A 1 361 ? 19.300 -5.809 -25.671 1.00 82.81 361 GLY A N 1
ATOM 2545 C CA . GLY A 1 361 ? 18.626 -5.584 -24.387 1.00 82.81 361 GLY A CA 1
ATOM 2546 C C . GLY A 1 361 ? 18.378 -4.109 -24.040 1.00 82.81 361 GLY A C 1
ATOM 2547 O O . GLY A 1 361 ? 18.130 -3.799 -22.881 1.00 82.81 361 GLY A O 1
ATOM 2548 N N . SER A 1 362 ? 18.461 -3.202 -25.019 1.00 84.88 362 SER A N 1
ATOM 2549 C CA . SER A 1 362 ? 18.249 -1.758 -24.836 1.00 84.88 362 SER A CA 1
ATOM 2550 C C . SER A 1 362 ? 17.645 -1.123 -26.098 1.00 84.88 362 SER A C 1
ATOM 2552 O O . SER A 1 362 ? 17.351 -1.832 -27.055 1.00 84.88 362 SER A O 1
ATOM 2554 N N . THR A 1 363 ? 17.442 0.196 -26.126 1.00 88.44 363 THR A N 1
ATOM 2555 C CA . THR A 1 363 ? 16.748 0.912 -27.211 1.00 88.44 363 THR A CA 1
ATOM 2556 C C . THR A 1 363 ? 17.474 2.177 -27.674 1.00 88.44 363 THR A C 1
ATOM 2558 O O . THR A 1 363 ? 18.275 2.768 -26.949 1.00 88.44 363 THR A O 1
ATOM 2561 N N . PHE A 1 364 ? 17.155 2.643 -28.885 1.00 90.81 364 PHE A N 1
ATOM 2562 C CA . PHE A 1 364 ? 17.504 3.992 -29.329 1.00 90.81 364 PHE A CA 1
ATOM 2563 C C . PHE A 1 364 ? 16.797 5.063 -28.489 1.00 90.81 364 PHE A C 1
ATOM 2565 O O . PHE A 1 364 ? 15.686 4.853 -27.999 1.00 90.81 364 PHE A O 1
ATOM 2572 N N . VAL A 1 365 ? 17.440 6.226 -28.348 1.00 86.69 365 VAL A N 1
ATOM 2573 C CA . VAL A 1 365 ? 16.881 7.367 -27.617 1.00 86.69 365 VAL A CA 1
ATOM 2574 C C . VAL A 1 365 ? 15.712 7.956 -28.407 1.00 86.69 365 VAL A C 1
ATOM 2576 O O . VAL A 1 365 ? 15.905 8.508 -29.494 1.00 86.69 365 VAL A O 1
ATOM 2579 N N . GLY A 1 366 ? 14.512 7.876 -27.832 1.00 83.06 366 GLY A N 1
ATOM 2580 C CA . GLY A 1 366 ? 13.253 8.306 -28.443 1.00 83.06 366 GLY A CA 1
ATOM 2581 C C . GLY A 1 366 ? 12.515 7.179 -29.178 1.00 83.06 366 GLY A C 1
ATOM 2582 O O . GLY A 1 366 ? 13.093 6.162 -29.562 1.00 83.06 366 GLY A O 1
ATOM 2583 N N . SER A 1 367 ? 11.213 7.369 -29.389 1.00 84.75 367 SER A N 1
ATOM 2584 C CA . SER A 1 367 ? 10.325 6.400 -30.043 1.00 84.75 367 SER A CA 1
ATOM 2585 C C . SER A 1 367 ? 9.602 7.005 -31.248 1.00 84.75 367 SER A C 1
ATOM 2587 O O . SER A 1 367 ? 9.531 8.228 -31.441 1.00 84.75 367 SER A O 1
ATOM 2589 N N . GLY A 1 368 ? 9.085 6.133 -32.109 1.00 90.06 368 GLY A N 1
ATOM 2590 C CA . GLY A 1 368 ? 8.441 6.514 -33.353 1.00 90.06 368 GLY A CA 1
ATOM 2591 C C . GLY A 1 368 ? 9.357 7.388 -34.211 1.00 90.06 368 GLY A C 1
ATOM 2592 O O . GLY A 1 368 ? 10.547 7.119 -34.373 1.00 90.06 368 GLY A O 1
ATOM 2593 N N . GLN A 1 369 ? 8.808 8.484 -34.734 1.00 87.56 369 GLN A N 1
ATOM 2594 C CA . GLN A 1 369 ? 9.551 9.440 -35.565 1.00 87.56 369 GLN A CA 1
ATOM 2595 C C . GLN A 1 369 ? 10.430 10.419 -34.770 1.00 87.56 369 GLN A C 1
ATOM 2597 O O . GLN A 1 369 ? 11.161 11.196 -35.379 1.00 87.56 369 GLN A O 1
ATOM 2602 N N . HIS A 1 370 ? 10.365 10.400 -33.435 1.00 85.50 370 HIS A N 1
ATOM 2603 C CA . HIS A 1 370 ? 11.136 11.294 -32.563 1.00 85.50 370 HIS A CA 1
ATOM 2604 C C . HIS A 1 370 ? 12.458 10.674 -32.091 1.00 85.50 370 HIS A C 1
ATOM 2606 O O . HIS A 1 370 ? 13.112 11.214 -31.201 1.00 85.50 370 HIS A O 1
ATOM 2612 N N . VAL A 1 371 ? 12.867 9.547 -32.681 1.00 88.75 371 VAL A N 1
ATOM 2613 C CA . VAL A 1 371 ? 14.172 8.942 -32.409 1.00 88.75 371 VAL A CA 1
ATOM 2614 C C . VAL A 1 371 ? 15.311 9.906 -32.768 1.00 88.75 371 VAL A C 1
ATOM 2616 O O . VAL A 1 371 ? 15.306 10.549 -33.822 1.00 88.75 371 VAL A O 1
ATOM 2619 N N . ARG A 1 372 ? 16.307 10.014 -31.884 1.00 91.50 372 ARG A N 1
ATOM 2620 C CA . ARG A 1 372 ? 17.473 10.896 -32.043 1.00 91.50 372 ARG A CA 1
ATOM 2621 C C . ARG A 1 372 ? 18.484 10.297 -33.022 1.00 91.50 372 ARG A C 1
ATOM 2623 O O . ARG A 1 372 ? 19.536 9.797 -32.629 1.00 91.50 372 ARG A O 1
ATOM 2630 N N . CYS A 1 373 ? 18.171 10.392 -34.307 1.00 93.12 373 CYS A N 1
ATOM 2631 C CA . CYS A 1 373 ? 19.067 10.039 -35.403 1.00 93.12 373 CYS A CA 1
ATOM 2632 C C . CYS A 1 373 ? 19.404 11.264 -36.254 1.00 93.12 373 CYS A C 1
ATOM 2634 O O . CYS A 1 373 ? 18.561 12.132 -36.487 1.00 93.12 373 CYS A O 1
ATOM 2636 N N . VAL A 1 374 ? 20.634 11.320 -36.760 1.00 91.69 374 VAL A N 1
ATOM 2637 C CA . VAL A 1 374 ? 21.091 12.367 -37.678 1.00 91.69 374 VAL A CA 1
ATOM 2638 C C . VAL A 1 374 ? 21.733 11.749 -38.913 1.00 91.69 374 VAL A C 1
ATOM 2640 O O . VAL A 1 374 ? 22.503 10.791 -38.835 1.00 91.69 374 VAL A O 1
ATOM 2643 N N . SER A 1 375 ? 21.417 12.307 -40.078 1.00 91.69 375 SER A N 1
ATOM 2644 C CA . SER A 1 375 ? 22.058 11.930 -41.336 1.00 91.69 375 SER A CA 1
ATOM 2645 C C . SER A 1 375 ? 23.504 12.417 -41.367 1.00 91.69 375 SER A C 1
ATOM 2647 O O . SER A 1 375 ? 23.767 13.578 -41.048 1.00 91.69 375 SER A O 1
ATOM 2649 N N . LEU A 1 376 ? 24.419 11.572 -41.830 1.00 91.06 376 LEU A N 1
ATOM 2650 C CA . LEU A 1 376 ? 25.835 11.915 -41.998 1.00 91.06 376 LEU A CA 1
ATOM 2651 C C . LEU A 1 376 ? 26.198 12.228 -43.456 1.00 91.06 376 LEU A C 1
ATOM 2653 O O . LEU A 1 376 ? 27.273 12.755 -43.738 1.00 91.06 376 LEU A O 1
ATOM 2657 N N . THR A 1 377 ? 25.284 11.972 -44.392 1.00 81.81 377 THR A N 1
ATOM 2658 C CA . THR A 1 377 ? 25.482 12.289 -45.807 1.00 81.81 377 THR A CA 1
ATOM 2659 C C . THR A 1 377 ? 25.359 13.798 -46.035 1.00 81.81 377 THR A C 1
ATOM 2661 O O . THR A 1 377 ? 24.300 14.380 -45.793 1.00 81.81 377 THR A O 1
ATOM 2664 N N . GLY A 1 378 ? 26.413 14.439 -46.541 1.00 68.69 378 GLY A N 1
ATOM 2665 C CA . GLY A 1 378 ? 26.455 15.890 -46.782 1.00 68.69 378 GLY A CA 1
ATOM 2666 C C . GLY A 1 378 ? 25.560 16.402 -47.922 1.00 68.69 378 GLY A C 1
ATOM 2667 O O . GLY A 1 378 ? 25.481 17.611 -48.132 1.00 68.69 378 GLY A O 1
ATOM 2668 N N . ASP A 1 379 ? 24.875 15.511 -48.645 1.00 64.69 379 ASP A N 1
ATOM 2669 C CA . ASP A 1 379 ? 24.272 15.801 -49.954 1.00 64.69 379 ASP A CA 1
ATOM 2670 C C . ASP A 1 379 ? 22.771 16.158 -49.916 1.00 64.69 379 ASP A C 1
ATOM 2672 O O . ASP A 1 379 ? 22.113 16.196 -50.956 1.00 64.69 379 ASP A O 1
ATOM 2676 N N . GLY A 1 380 ? 22.203 16.435 -48.736 1.00 64.75 380 GLY A N 1
ATOM 2677 C CA . GLY A 1 380 ? 20.801 16.865 -48.606 1.00 64.75 380 GLY A CA 1
ATOM 2678 C C . GLY A 1 380 ? 19.766 15.773 -48.915 1.00 64.75 380 GLY A C 1
ATOM 2679 O O . GLY A 1 380 ? 18.664 16.083 -49.370 1.00 64.75 380 GLY A O 1
ATOM 2680 N N . GLY A 1 381 ? 20.120 14.501 -48.696 1.00 76.75 381 GLY A N 1
ATOM 2681 C CA . GLY A 1 381 ? 19.185 13.377 -48.776 1.00 76.75 381 GLY A CA 1
ATOM 2682 C C . GLY A 1 381 ? 18.074 13.469 -47.724 1.00 76.75 381 GLY A C 1
ATOM 2683 O O . GLY A 1 381 ? 18.279 13.995 -46.631 1.00 76.75 381 GLY A O 1
ATOM 2684 N N . ALA A 1 382 ? 16.889 12.958 -48.056 1.00 88.25 382 ALA A N 1
ATOM 2685 C CA . ALA A 1 382 ? 15.778 12.838 -47.121 1.00 88.25 382 ALA A CA 1
ATOM 2686 C C . ALA A 1 382 ? 15.912 11.530 -46.337 1.00 88.25 382 ALA A C 1
ATOM 2688 O O . ALA A 1 382 ? 15.967 10.459 -46.942 1.00 88.25 382 ALA A O 1
ATOM 2689 N N . PHE A 1 383 ? 15.932 11.633 -45.008 1.00 93.25 383 PHE A N 1
ATOM 2690 C CA . PHE A 1 383 ? 15.920 10.491 -44.099 1.00 93.25 383 PHE A CA 1
ATOM 2691 C C . PHE A 1 383 ? 14.611 10.454 -43.317 1.00 93.25 383 PHE A C 1
ATOM 2693 O O . PHE A 1 383 ? 14.115 11.488 -42.868 1.00 93.25 383 PHE A O 1
ATOM 2700 N N . SER A 1 384 ? 14.074 9.256 -43.129 1.00 94.69 384 SER A N 1
ATOM 2701 C CA . SER A 1 384 ? 12.995 8.980 -42.189 1.00 94.69 384 SER A CA 1
ATOM 2702 C C . SER A 1 384 ? 13.442 7.895 -41.229 1.00 94.69 384 SER A C 1
ATOM 2704 O O . SER A 1 384 ? 13.890 6.838 -41.675 1.00 94.69 384 SER A O 1
ATOM 2706 N N . PHE A 1 385 ? 13.255 8.137 -39.939 1.00 96.06 385 PHE A N 1
ATOM 2707 C CA . PHE A 1 385 ? 13.525 7.172 -38.885 1.00 96.06 385 PHE A CA 1
ATOM 2708 C C . PHE A 1 385 ? 12.213 6.858 -38.167 1.00 96.06 385 PHE A C 1
ATOM 2710 O O . PHE A 1 385 ? 11.365 7.741 -37.996 1.00 96.06 385 PHE A O 1
ATOM 2717 N N . ASN A 1 386 ? 12.007 5.598 -37.808 1.00 94.75 386 ASN A N 1
ATOM 2718 C CA . ASN A 1 386 ? 10.869 5.174 -37.008 1.00 94.75 386 ASN A CA 1
ATOM 2719 C C . ASN A 1 386 ? 11.303 4.053 -36.061 1.00 94.75 386 ASN A C 1
ATOM 2721 O O . ASN A 1 386 ? 11.589 2.951 -36.525 1.00 94.75 386 ASN A O 1
ATOM 2725 N N . ASN A 1 387 ? 11.396 4.364 -34.769 1.00 94.56 387 ASN A N 1
ATOM 2726 C CA . ASN A 1 387 ? 11.816 3.426 -33.736 1.00 94.56 387 ASN A CA 1
ATOM 2727 C C . ASN A 1 387 ? 10.608 2.810 -33.018 1.00 94.56 387 ASN A C 1
ATOM 2729 O O . ASN A 1 387 ? 9.891 3.508 -32.303 1.00 94.56 387 ASN A O 1
ATOM 2733 N N . ASP A 1 388 ? 10.394 1.512 -33.190 1.00 91.62 388 ASP A N 1
ATOM 2734 C CA . ASP A 1 388 ? 9.369 0.747 -32.486 1.00 91.62 388 ASP A CA 1
ATOM 2735 C C . ASP A 1 388 ? 10.016 0.034 -31.292 1.00 91.62 388 ASP A C 1
ATOM 2737 O O . ASP A 1 388 ? 10.727 -0.963 -31.444 1.00 91.62 388 ASP A O 1
ATOM 2741 N N . THR A 1 389 ? 9.797 0.588 -30.099 1.00 86.38 389 THR A N 1
ATOM 2742 C CA . THR A 1 389 ? 10.386 0.099 -28.847 1.00 86.38 389 THR A CA 1
ATOM 2743 C C . THR A 1 389 ? 9.790 -1.229 -28.396 1.00 86.38 389 THR A C 1
ATOM 2745 O O . THR A 1 389 ? 10.501 -2.029 -27.793 1.00 86.38 389 THR A O 1
ATOM 2748 N N . ASP A 1 390 ? 8.531 -1.503 -28.741 1.00 87.12 390 ASP A N 1
ATOM 2749 C CA . ASP A 1 390 ? 7.828 -2.726 -28.339 1.00 87.12 390 ASP A CA 1
ATOM 2750 C C . ASP A 1 390 ? 8.360 -3.942 -29.101 1.00 87.12 390 ASP A C 1
ATOM 2752 O O . ASP A 1 390 ? 8.480 -5.041 -28.559 1.00 87.12 390 ASP A O 1
ATOM 2756 N N . THR A 1 391 ? 8.704 -3.745 -30.375 1.00 89.56 391 THR A N 1
ATOM 2757 C CA . THR A 1 391 ? 9.258 -4.798 -31.237 1.00 89.56 391 THR A CA 1
ATOM 2758 C C . THR A 1 391 ? 10.775 -4.738 -31.384 1.00 89.56 391 THR A C 1
ATOM 2760 O O . THR A 1 391 ? 11.348 -5.621 -32.020 1.00 89.56 391 THR A O 1
ATOM 2763 N N . SER A 1 392 ? 11.428 -3.741 -30.780 1.00 94.69 392 SER A N 1
ATOM 2764 C CA . SER A 1 392 ? 12.872 -3.495 -30.882 1.00 94.69 392 SER A CA 1
ATOM 2765 C C . SER A 1 392 ? 13.362 -3.364 -32.330 1.00 94.69 392 SER A C 1
ATOM 2767 O O . SER A 1 392 ? 14.337 -4.002 -32.744 1.00 94.69 392 SER A O 1
ATOM 2769 N N . ARG A 1 393 ? 12.648 -2.557 -33.128 1.00 96.06 393 ARG A N 1
ATOM 2770 C CA . ARG A 1 393 ? 12.918 -2.376 -34.561 1.00 96.06 393 ARG A CA 1
ATOM 2771 C C . ARG A 1 393 ? 13.000 -0.916 -34.965 1.00 96.06 393 ARG A C 1
ATOM 2773 O O . ARG A 1 393 ? 12.039 -0.164 -34.833 1.00 96.06 393 ARG A O 1
ATOM 2780 N N . LEU A 1 394 ? 14.124 -0.547 -35.573 1.00 97.12 394 LEU A N 1
ATOM 2781 C CA . LEU A 1 394 ? 14.319 0.762 -36.188 1.00 97.12 394 LEU A CA 1
ATOM 2782 C C . LEU A 1 394 ? 14.147 0.645 -37.704 1.00 97.12 394 LEU A C 1
ATOM 2784 O O . LEU A 1 394 ? 14.961 0.033 -38.394 1.00 97.12 394 LEU A O 1
ATOM 2788 N N . VAL A 1 395 ? 13.094 1.257 -38.236 1.00 97.31 395 VAL A N 1
ATOM 2789 C CA . VAL A 1 395 ? 12.860 1.350 -39.680 1.00 97.31 395 VAL A CA 1
ATOM 2790 C C . VAL A 1 395 ? 13.473 2.641 -40.202 1.00 97.31 395 VAL A C 1
ATOM 2792 O O . VAL A 1 395 ? 13.160 3.731 -39.714 1.00 97.31 395 VAL A O 1
ATOM 2795 N N . VAL A 1 396 ? 14.321 2.524 -41.223 1.00 97.19 396 VAL A N 1
ATOM 2796 C CA . VAL A 1 396 ? 15.009 3.660 -41.839 1.00 97.19 396 VAL A CA 1
ATOM 2797 C C . VAL A 1 396 ? 14.708 3.713 -43.327 1.00 97.19 396 VAL A C 1
ATOM 2799 O O . VAL A 1 396 ? 14.787 2.712 -44.038 1.00 97.19 396 VAL A O 1
ATOM 2802 N N . GLY A 1 397 ? 14.376 4.910 -43.797 1.00 95.56 397 GLY A N 1
ATOM 2803 C CA . GLY A 1 397 ? 14.236 5.233 -45.210 1.00 95.56 397 GLY A CA 1
ATOM 2804 C C . GLY A 1 397 ? 15.189 6.358 -45.584 1.00 95.56 397 GLY A C 1
ATOM 2805 O O . GLY A 1 397 ? 15.291 7.347 -44.862 1.00 95.56 397 GLY A O 1
ATOM 2806 N N . LEU A 1 398 ? 15.868 6.211 -46.716 1.00 93.69 398 LEU A N 1
ATOM 2807 C CA . LEU A 1 398 ? 16.763 7.201 -47.305 1.00 93.69 398 LEU A CA 1
ATOM 2808 C C . LEU A 1 398 ? 16.410 7.386 -48.781 1.00 93.69 398 LEU A C 1
ATOM 2810 O O . LEU A 1 398 ? 16.267 6.409 -49.515 1.00 93.69 398 LEU A O 1
ATOM 2814 N N . ALA A 1 399 ? 16.347 8.636 -49.234 1.00 93.00 399 ALA A N 1
ATOM 2815 C CA . ALA A 1 399 ? 16.302 8.985 -50.650 1.00 93.00 399 ALA A CA 1
ATOM 2816 C C . ALA A 1 399 ? 17.192 10.199 -50.963 1.00 93.00 399 ALA A C 1
ATOM 2818 O O . ALA A 1 399 ? 17.129 11.226 -50.287 1.00 93.00 399 ALA A O 1
ATOM 2819 N N . THR A 1 400 ? 17.999 10.112 -52.020 1.00 90.00 400 THR A N 1
ATOM 2820 C CA . THR A 1 400 ? 18.879 11.185 -52.501 1.00 90.00 400 THR A CA 1
ATOM 2821 C C . THR A 1 400 ? 18.896 11.252 -54.028 1.00 90.00 400 THR A C 1
ATOM 2823 O O . THR A 1 400 ? 18.906 10.238 -54.722 1.00 90.00 400 THR A O 1
ATOM 2826 N N . LEU A 1 401 ? 18.929 12.474 -54.567 1.00 83.94 401 LEU A N 1
ATOM 2827 C CA . LEU A 1 401 ? 19.036 12.713 -56.011 1.00 83.94 401 LEU A CA 1
ATOM 2828 C C . LEU A 1 401 ? 20.483 12.642 -56.518 1.00 83.94 401 LEU A C 1
ATOM 2830 O O . LEU A 1 401 ? 20.703 12.355 -57.692 1.00 83.94 401 LEU A O 1
ATOM 2834 N N . ALA A 1 402 ? 21.461 12.928 -55.654 1.00 86.38 402 ALA A N 1
ATOM 2835 C CA . ALA A 1 402 ? 22.880 12.885 -56.008 1.00 86.38 402 ALA A CA 1
ATOM 2836 C C . ALA A 1 402 ? 23.451 11.459 -55.937 1.00 86.38 402 ALA A C 1
ATOM 2838 O O . ALA A 1 402 ? 24.406 11.143 -56.646 1.00 86.38 402 ALA A O 1
ATOM 2839 N N . GLY A 1 403 ? 22.826 10.597 -55.128 1.00 88.69 403 GLY A N 1
ATOM 2840 C CA . GLY A 1 403 ? 23.350 9.282 -54.785 1.00 88.69 403 GLY A CA 1
ATOM 2841 C C . GLY A 1 403 ? 24.414 9.352 -53.695 1.00 88.69 403 GLY A C 1
ATOM 2842 O O . GLY A 1 403 ? 25.262 10.238 -53.709 1.00 88.69 403 GLY A O 1
ATOM 2843 N N . VAL A 1 404 ? 24.393 8.402 -52.765 1.00 91.69 404 VAL A N 1
ATOM 2844 C CA . VAL A 1 404 ? 25.480 8.200 -51.802 1.00 91.69 404 VAL A CA 1
ATOM 2845 C C . VAL A 1 404 ? 26.454 7.197 -52.397 1.00 91.69 404 VAL A C 1
ATOM 2847 O O . VAL A 1 404 ? 26.060 6.080 -52.730 1.00 91.69 404 VAL A O 1
ATOM 2850 N N . VAL A 1 405 ? 27.715 7.591 -52.560 1.00 93.00 405 VAL A N 1
ATOM 2851 C CA . VAL A 1 405 ? 28.770 6.711 -53.078 1.00 93.00 405 VAL A CA 1
ATOM 2852 C C . VAL A 1 405 ? 29.441 6.001 -51.907 1.00 93.00 405 VAL A C 1
ATOM 2854 O O . VAL A 1 405 ? 30.077 6.654 -51.085 1.00 93.00 405 VAL A O 1
ATOM 2857 N N . GLY A 1 406 ? 29.307 4.677 -51.840 1.00 90.81 406 GLY A N 1
ATOM 2858 C CA . GLY A 1 406 ? 29.993 3.855 -50.850 1.00 90.81 406 GLY A CA 1
ATOM 2859 C C . GLY A 1 406 ? 31.477 3.626 -51.184 1.00 90.81 406 GLY A C 1
ATOM 2860 O O . GLY A 1 406 ? 31.865 3.708 -52.357 1.00 90.81 406 GLY A O 1
ATOM 2861 N N . PRO A 1 407 ? 32.322 3.315 -50.184 1.00 94.81 407 PRO A N 1
ATOM 2862 C CA . PRO A 1 407 ? 31.982 3.175 -48.765 1.00 94.81 407 PRO A CA 1
ATOM 2863 C C . PRO A 1 407 ? 31.785 4.531 -48.065 1.00 94.81 407 PRO A C 1
ATOM 2865 O O . PRO A 1 407 ? 32.608 5.433 -48.242 1.00 94.81 407 PRO A O 1
ATOM 2868 N N . ALA A 1 408 ? 30.714 4.688 -47.281 1.00 93.12 408 ALA A N 1
ATOM 2869 C CA . ALA A 1 408 ? 30.370 5.961 -46.634 1.00 93.12 408 ALA A CA 1
ATOM 2870 C C . ALA A 1 408 ? 29.460 5.792 -45.408 1.00 93.12 408 ALA A C 1
ATOM 2872 O O . ALA A 1 408 ? 28.629 4.890 -45.365 1.00 93.12 408 ALA A O 1
ATOM 2873 N N . ASP A 1 409 ? 29.556 6.713 -44.448 1.00 94.50 409 ASP A N 1
ATOM 2874 C CA . ASP A 1 409 ? 28.632 6.769 -43.312 1.00 94.50 409 ASP A CA 1
ATOM 2875 C C . ASP A 1 409 ? 27.287 7.352 -43.739 1.00 94.50 409 ASP A C 1
ATOM 2877 O O . ASP A 1 409 ? 27.223 8.424 -44.346 1.00 94.50 409 ASP A O 1
ATOM 2881 N N . LEU A 1 410 ? 26.204 6.652 -43.409 1.00 94.56 410 LEU A N 1
ATOM 2882 C CA . LEU A 1 410 ? 24.857 7.043 -43.806 1.00 94.56 410 LEU A CA 1
ATOM 2883 C C . LEU A 1 410 ? 24.204 7.915 -42.735 1.00 94.56 410 LEU A C 1
ATOM 2885 O O . LEU A 1 410 ? 23.768 9.036 -43.009 1.00 94.56 410 LEU A O 1
ATOM 2889 N N . PHE A 1 411 ? 24.146 7.412 -41.505 1.00 95.19 411 PHE A N 1
ATOM 2890 C CA . PHE A 1 411 ? 23.513 8.081 -40.373 1.00 95.19 411 PHE A CA 1
ATOM 2891 C C . PHE A 1 411 ? 24.105 7.587 -39.051 1.00 95.19 411 PHE A C 1
ATOM 2893 O O . PHE A 1 411 ? 24.738 6.532 -38.993 1.00 95.19 411 PHE A O 1
ATOM 2900 N N . THR A 1 412 ? 23.892 8.361 -37.991 1.00 95.12 412 THR A N 1
ATOM 2901 C CA . THR A 1 412 ? 24.161 7.940 -36.615 1.00 95.12 412 THR A CA 1
ATOM 2902 C C . THR A 1 412 ? 22.920 8.130 -35.761 1.00 95.12 412 THR A C 1
ATOM 2904 O O . THR A 1 412 ? 22.159 9.076 -35.975 1.00 95.12 412 THR A O 1
ATOM 2907 N N . CYS A 1 413 ? 22.700 7.220 -34.822 1.00 94.81 413 CYS A N 1
ATOM 2908 C CA . CYS A 1 413 ? 21.593 7.267 -33.878 1.00 94.81 413 CYS A CA 1
ATOM 2909 C C . CYS A 1 413 ? 22.121 7.177 -32.450 1.00 94.81 413 CYS A C 1
ATOM 2911 O O . CYS A 1 413 ? 23.010 6.380 -32.165 1.00 94.81 413 CYS A O 1
ATOM 2913 N N . ALA A 1 414 ? 21.545 7.974 -31.556 1.00 90.81 414 ALA A N 1
ATOM 2914 C CA . ALA A 1 414 ? 21.802 7.886 -30.127 1.00 90.81 414 ALA A CA 1
ATOM 2915 C C . ALA A 1 414 ? 21.145 6.621 -29.555 1.00 90.81 414 ALA A C 1
ATOM 2917 O O . ALA A 1 414 ? 19.942 6.413 -29.730 1.00 90.81 414 ALA A O 1
ATOM 2918 N N . PHE A 1 415 ? 21.918 5.788 -28.866 1.00 90.38 415 PHE A N 1
ATOM 2919 C CA . PHE A 1 415 ? 21.483 4.512 -28.304 1.00 90.38 415 PHE A CA 1
ATOM 2920 C C . PHE A 1 415 ? 21.677 4.489 -26.788 1.00 90.38 415 PHE A C 1
ATOM 2922 O O . PHE A 1 415 ? 22.730 4.887 -26.297 1.00 90.38 415 PHE A O 1
ATOM 2929 N N . LEU A 1 416 ? 20.674 4.048 -26.029 1.00 84.25 416 LEU A N 1
ATOM 2930 C CA . LEU A 1 416 ? 20.808 3.904 -24.581 1.00 84.25 416 LEU A CA 1
ATOM 2931 C C . LEU A 1 416 ? 21.651 2.667 -24.290 1.00 84.25 416 LEU A C 1
ATOM 2933 O O . LEU A 1 416 ? 21.338 1.570 -24.750 1.00 84.25 416 LEU A O 1
ATOM 2937 N N . GLN A 1 417 ? 22.743 2.824 -23.554 1.00 75.38 417 GLN A N 1
ATOM 2938 C CA . GLN A 1 417 ? 23.586 1.692 -23.190 1.00 75.38 417 GLN A CA 1
ATOM 2939 C C . GLN A 1 417 ? 23.025 1.026 -21.930 1.00 75.38 417 GLN A C 1
ATOM 2941 O O . GLN A 1 417 ? 22.831 1.704 -20.926 1.00 75.38 417 GLN A O 1
ATOM 2946 N N . GLY A 1 418 ? 22.797 -0.287 -21.978 1.00 70.06 418 GLY A N 1
ATOM 2947 C CA . GLY A 1 418 ? 22.468 -1.062 -20.781 1.00 70.06 418 GLY A CA 1
ATOM 2948 C C . GLY A 1 418 ? 23.694 -1.284 -19.885 1.00 70.06 418 GLY A C 1
ATOM 2949 O O . GLY A 1 418 ? 24.682 -0.543 -19.936 1.00 70.06 418 GLY A O 1
ATOM 2950 N N . ASP A 1 419 ? 23.655 -2.348 -19.084 1.00 67.19 419 ASP A N 1
ATOM 2951 C CA . ASP A 1 419 ? 24.761 -2.706 -18.185 1.00 67.19 419 ASP A CA 1
ATOM 2952 C C . ASP A 1 419 ? 26.051 -3.076 -18.935 1.00 67.19 419 ASP A C 1
ATOM 2954 O O . ASP A 1 419 ? 27.150 -2.777 -18.463 1.00 67.19 419 ASP A O 1
ATOM 2958 N N . GLU A 1 420 ? 25.927 -3.691 -20.116 1.00 71.31 420 GLU A N 1
ATOM 2959 C CA . GLU A 1 420 ? 27.054 -4.020 -20.990 1.00 71.31 420 GLU A CA 1
ATOM 2960 C C . GLU A 1 420 ? 27.023 -3.195 -22.288 1.00 71.31 420 GLU A C 1
ATOM 2962 O O . GLU A 1 420 ? 25.951 -2.938 -22.847 1.00 71.31 420 GLU A O 1
ATOM 2967 N N . PRO A 1 421 ? 28.195 -2.779 -22.805 1.00 74.69 421 PRO A N 1
ATOM 2968 C CA . PRO A 1 421 ? 28.275 -2.111 -24.093 1.00 74.69 421 PRO A CA 1
ATOM 2969 C C . PRO A 1 421 ? 27.799 -3.056 -25.206 1.00 74.69 421 PRO A C 1
ATOM 2971 O O . PRO A 1 421 ? 28.283 -4.189 -25.278 1.00 74.69 421 PRO A O 1
ATOM 2974 N N . PRO A 1 422 ? 26.890 -2.614 -26.094 1.00 86.12 422 PRO A N 1
ATOM 2975 C CA . PRO A 1 422 ? 26.413 -3.465 -27.168 1.00 86.12 422 PRO A CA 1
ATOM 2976 C C . PRO A 1 422 ? 27.542 -3.742 -28.168 1.00 86.12 422 PRO A C 1
ATOM 2978 O O . PRO A 1 422 ? 28.465 -2.945 -28.343 1.00 86.12 422 PRO A O 1
ATOM 2981 N N . LEU A 1 423 ? 27.459 -4.882 -28.840 1.00 90.00 423 LEU A N 1
ATOM 2982 C CA . LEU A 1 423 ? 28.368 -5.317 -29.891 1.00 90.00 423 LEU A CA 1
ATOM 2983 C C . LEU A 1 423 ? 27.720 -5.091 -31.265 1.00 90.00 423 LEU A C 1
ATOM 2985 O O . LEU A 1 423 ? 26.499 -5.222 -31.384 1.00 90.00 423 LEU A O 1
ATOM 2989 N N . PRO A 1 424 ? 28.492 -4.785 -32.326 1.00 92.38 424 PRO A N 1
ATOM 2990 C CA . PRO A 1 424 ? 27.921 -4.516 -33.646 1.00 92.38 424 PRO A CA 1
ATOM 2991 C C . PRO A 1 424 ? 27.066 -5.666 -34.190 1.00 92.38 424 PRO A C 1
ATOM 2993 O O . PRO A 1 424 ? 26.040 -5.429 -34.816 1.00 92.38 424 PRO A O 1
ATOM 2996 N N . GLU A 1 425 ? 27.444 -6.915 -33.910 1.00 92.50 425 GLU A N 1
ATOM 2997 C CA . GLU A 1 425 ? 26.715 -8.115 -34.331 1.00 92.50 425 GLU A CA 1
ATOM 2998 C C . GLU A 1 425 ? 25.328 -8.282 -33.692 1.00 92.50 425 GLU A C 1
ATOM 3000 O O . GLU A 1 425 ? 24.535 -9.089 -34.175 1.00 92.50 425 GLU A O 1
ATOM 3005 N N . GLN A 1 426 ? 25.023 -7.543 -32.620 1.00 94.00 426 GLN A N 1
ATOM 3006 C CA . GLN A 1 426 ? 23.696 -7.547 -31.996 1.00 94.00 426 GLN A CA 1
ATOM 3007 C C . GLN A 1 426 ? 22.691 -6.667 -32.753 1.00 94.00 426 GLN A C 1
ATOM 3009 O O . GLN A 1 426 ? 21.495 -6.753 -32.482 1.00 94.00 426 GLN A O 1
ATOM 3014 N N . PHE A 1 427 ? 23.158 -5.853 -33.705 1.00 96.00 427 PHE A N 1
ATOM 3015 C CA . PHE A 1 427 ? 22.321 -5.062 -34.602 1.00 96.00 427 PHE A CA 1
ATOM 3016 C C . PHE A 1 427 ? 22.201 -5.784 -35.942 1.00 96.00 427 PHE A C 1
ATOM 3018 O O . PHE A 1 427 ? 23.089 -5.715 -36.794 1.00 96.00 427 PHE A O 1
ATOM 3025 N N . VAL A 1 428 ? 21.090 -6.487 -36.145 1.00 96.62 428 VAL A N 1
ATOM 3026 C CA . VAL A 1 428 ? 20.833 -7.201 -37.399 1.00 96.62 428 VAL A CA 1
ATOM 3027 C C . VAL A 1 428 ? 20.184 -6.235 -38.383 1.00 96.62 428 VAL A C 1
ATOM 3029 O O . VAL A 1 428 ? 19.085 -5.740 -38.141 1.00 96.62 428 VAL A O 1
ATOM 3032 N N . VAL A 1 429 ? 20.871 -5.944 -39.490 1.00 97.12 429 VAL A N 1
ATOM 3033 C CA . VAL A 1 429 ? 20.394 -5.003 -40.512 1.00 97.12 429 VAL A CA 1
ATOM 3034 C C . VAL A 1 429 ? 19.846 -5.758 -41.719 1.00 97.12 429 VAL A C 1
ATOM 3036 O O . VAL A 1 429 ? 20.598 -6.379 -42.469 1.00 97.12 429 VAL A O 1
ATOM 3039 N N . ASP A 1 430 ? 18.541 -5.637 -41.943 1.00 96.69 430 ASP A N 1
ATOM 3040 C CA . ASP A 1 430 ? 17.841 -6.185 -43.101 1.00 96.69 430 ASP A CA 1
ATOM 3041 C C . ASP A 1 430 ? 17.537 -5.072 -44.111 1.00 96.69 430 ASP A C 1
ATOM 3043 O O . ASP A 1 430 ? 16.698 -4.198 -43.875 1.00 96.69 430 ASP A O 1
ATOM 3047 N N . VAL A 1 431 ? 18.198 -5.102 -45.270 1.00 96.69 431 VAL A N 1
ATOM 3048 C CA . VAL A 1 431 ? 17.881 -4.194 -46.380 1.00 96.69 431 VAL A CA 1
ATOM 3049 C C . VAL A 1 431 ? 16.639 -4.704 -47.111 1.00 96.69 431 VAL A C 1
ATOM 3051 O O . VAL A 1 431 ? 16.649 -5.773 -47.719 1.00 96.69 431 VAL A O 1
ATOM 3054 N N . VAL A 1 432 ? 15.567 -3.916 -47.055 1.00 95.94 432 VAL A N 1
ATOM 3055 C CA . VAL A 1 432 ? 14.261 -4.236 -47.645 1.00 95.94 432 VAL A CA 1
ATOM 3056 C C . VAL A 1 432 ? 14.218 -3.863 -49.1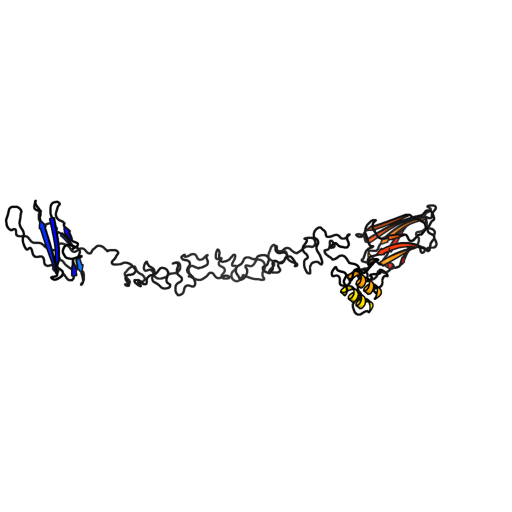24 1.00 95.94 432 VAL A C 1
ATOM 3058 O O . VAL A 1 432 ? 13.682 -4.619 -49.931 1.00 95.94 432 VAL A O 1
ATOM 3061 N N . ASP A 1 433 ? 14.770 -2.701 -49.475 1.00 95.12 433 ASP A N 1
ATOM 3062 C CA . ASP A 1 433 ? 14.821 -2.208 -50.853 1.00 95.12 433 ASP A CA 1
ATOM 3063 C C . ASP A 1 433 ? 16.040 -1.305 -51.069 1.00 95.12 433 ASP A C 1
ATOM 3065 O O . ASP A 1 433 ? 16.434 -0.552 -50.174 1.00 95.12 433 ASP A O 1
ATOM 3069 N N . ALA A 1 434 ? 16.628 -1.369 -52.263 1.00 95.62 434 ALA A N 1
ATOM 3070 C CA . ALA A 1 434 ? 17.774 -0.560 -52.656 1.00 95.62 434 ALA A CA 1
ATOM 3071 C C . ALA A 1 434 ? 17.745 -0.262 -54.162 1.00 95.62 434 ALA A C 1
ATOM 3073 O O . ALA A 1 434 ? 17.571 -1.150 -55.001 1.00 95.62 434 ALA A O 1
ATOM 3074 N N . SER A 1 435 ? 17.974 0.999 -54.529 1.00 96.31 435 SER A N 1
ATOM 3075 C CA . SER A 1 435 ? 18.070 1.418 -55.931 1.00 96.31 435 SER A CA 1
ATOM 3076 C C . SER A 1 435 ? 19.165 2.454 -56.156 1.00 96.31 435 SER A C 1
ATOM 3078 O O . SER A 1 435 ? 19.552 3.179 -55.239 1.00 96.31 435 SER A O 1
ATOM 3080 N N . ASP A 1 436 ? 19.673 2.529 -57.387 1.00 93.50 436 ASP A N 1
ATOM 3081 C CA . ASP A 1 436 ? 20.607 3.571 -57.817 1.00 93.50 436 ASP A CA 1
ATOM 3082 C C . ASP A 1 436 ? 19.897 4.943 -57.974 1.00 93.50 436 ASP A C 1
ATOM 3084 O O . ASP A 1 436 ? 18.666 5.018 -57.945 1.00 93.50 436 ASP A O 1
ATOM 3088 N N . PRO A 1 437 ? 20.623 6.060 -58.183 1.00 91.00 437 PRO A N 1
ATOM 3089 C CA . PRO A 1 437 ? 20.007 7.386 -58.371 1.00 91.00 437 PRO A CA 1
ATOM 3090 C C . PRO A 1 437 ? 19.087 7.508 -59.596 1.00 91.00 437 PRO A C 1
ATOM 3092 O O . PRO A 1 437 ? 18.363 8.490 -59.737 1.00 91.00 437 PRO A O 1
ATOM 3095 N N . SER A 1 438 ? 19.116 6.531 -60.506 1.00 91.62 438 SER A N 1
ATOM 3096 C CA . SER A 1 438 ? 18.207 6.425 -61.653 1.00 91.62 438 SER A CA 1
ATOM 3097 C C . SER A 1 438 ? 17.005 5.514 -61.370 1.00 91.62 438 SER A C 1
ATOM 3099 O O . SER A 1 438 ? 16.279 5.168 -62.304 1.00 91.62 438 SER A O 1
ATOM 3101 N N . VAL A 1 439 ? 16.778 5.142 -60.103 1.00 89.62 439 VAL A N 1
ATOM 3102 C CA . VAL A 1 439 ? 15.677 4.285 -59.631 1.00 89.62 439 VAL A CA 1
ATOM 3103 C C . VAL A 1 439 ? 15.741 2.875 -60.234 1.00 89.62 439 VAL A C 1
ATOM 3105 O O . VAL A 1 439 ? 14.725 2.207 -60.429 1.00 89.62 439 VAL A O 1
ATOM 3108 N N . ARG A 1 440 ? 16.944 2.393 -60.571 1.00 93.69 440 ARG A N 1
ATOM 3109 C CA . ARG A 1 440 ? 17.134 0.994 -60.972 1.00 93.69 440 ARG A CA 1
ATOM 3110 C C . ARG A 1 440 ? 17.438 0.158 -59.732 1.00 93.69 440 ARG A C 1
ATOM 3112 O O . ARG A 1 440 ? 18.346 0.543 -58.996 1.00 93.69 440 ARG A O 1
ATOM 3119 N N . PRO A 1 441 ? 16.730 -0.965 -59.511 1.00 94.62 441 PRO A N 1
ATOM 3120 C CA . PRO A 1 441 ? 17.038 -1.871 -58.412 1.00 94.62 441 PRO A CA 1
ATOM 3121 C C . PRO A 1 441 ? 18.500 -2.314 -58.463 1.00 94.62 441 PRO A C 1
ATOM 3123 O O . PRO A 1 441 ? 19.014 -2.630 -59.542 1.00 94.62 441 PRO A O 1
ATOM 3126 N N . ILE A 1 442 ? 19.146 -2.328 -57.305 1.00 94.44 442 ILE A N 1
ATOM 3127 C CA . ILE A 1 442 ? 20.493 -2.871 -57.117 1.00 94.44 442 ILE A CA 1
ATOM 3128 C C . ILE A 1 442 ? 20.427 -4.043 -56.142 1.00 94.44 442 ILE A C 1
ATOM 3130 O O . ILE A 1 442 ? 19.460 -4.178 -55.392 1.00 94.44 442 ILE A O 1
ATOM 3134 N N . ASP A 1 443 ? 21.451 -4.894 -56.159 1.00 94.12 443 ASP A N 1
ATOM 3135 C CA . ASP A 1 443 ? 21.574 -5.926 -55.133 1.00 94.12 443 ASP A CA 1
ATOM 3136 C C . ASP A 1 443 ? 21.683 -5.256 -53.748 1.00 94.12 443 ASP A C 1
ATOM 3138 O O . ASP A 1 443 ? 22.338 -4.211 -53.643 1.00 94.12 443 ASP A O 1
ATOM 3142 N N . PRO A 1 444 ? 21.043 -5.815 -52.702 1.00 94.12 444 PRO A N 1
ATOM 3143 C CA . PRO A 1 444 ? 21.085 -5.247 -51.360 1.00 94.12 444 PRO A CA 1
ATOM 3144 C C . PRO A 1 444 ? 22.534 -5.058 -50.889 1.00 94.12 444 PRO A C 1
ATOM 3146 O O . PRO A 1 444 ? 23.265 -6.050 -50.803 1.00 94.12 444 PRO A O 1
ATOM 3149 N N . PRO A 1 445 ? 22.972 -3.817 -50.609 1.00 94.38 445 PRO A N 1
ATOM 3150 C CA . PRO A 1 445 ? 24.338 -3.581 -50.177 1.00 94.38 445 PRO A CA 1
ATOM 3151 C C . PRO A 1 445 ? 24.555 -3.995 -48.722 1.00 94.38 445 PRO A C 1
ATOM 3153 O O . PRO A 1 445 ? 23.637 -3.950 -47.902 1.00 94.38 445 PRO A O 1
ATOM 3156 N N . ALA A 1 446 ? 25.798 -4.325 -48.385 1.00 95.38 446 ALA A N 1
ATOM 3157 C CA . ALA A 1 446 ? 26.228 -4.533 -47.013 1.00 95.38 446 ALA A CA 1
ATOM 3158 C C . ALA A 1 446 ? 26.198 -3.215 -46.222 1.00 95.38 446 ALA A C 1
ATOM 3160 O O . ALA A 1 446 ? 26.790 -2.208 -46.633 1.00 95.38 446 ALA A O 1
ATOM 3161 N N . ILE A 1 447 ? 25.517 -3.250 -45.074 1.00 96.56 447 ILE A N 1
ATOM 3162 C CA . ILE A 1 447 ? 25.458 -2.150 -44.111 1.00 96.56 447 ILE A CA 1
ATOM 3163 C C . ILE A 1 447 ? 26.242 -2.547 -42.860 1.00 96.56 447 ILE A C 1
ATOM 3165 O O . ILE A 1 447 ? 25.903 -3.527 -42.196 1.00 96.56 447 ILE A O 1
ATOM 3169 N N . GLY A 1 448 ? 27.287 -1.785 -42.556 1.00 94.69 448 GLY A N 1
ATOM 3170 C CA . GLY A 1 448 ? 28.106 -1.934 -41.362 1.00 94.69 448 GLY A CA 1
ATOM 3171 C C . GLY A 1 448 ? 27.538 -1.161 -40.173 1.00 94.69 448 GLY A C 1
ATOM 3172 O O . GLY A 1 448 ? 26.863 -0.142 -40.338 1.00 94.69 448 GLY A O 1
ATOM 3173 N N . VAL A 1 449 ? 27.847 -1.637 -38.965 1.00 96.06 449 VAL A N 1
ATOM 3174 C CA . VAL A 1 449 ? 27.493 -1.001 -37.685 1.00 96.06 449 VAL A CA 1
ATOM 3175 C C . VAL A 1 449 ? 28.766 -0.797 -36.867 1.00 96.06 449 VAL A C 1
ATOM 3177 O O . VAL A 1 449 ? 29.611 -1.692 -36.797 1.00 96.06 449 VAL A O 1
ATOM 3180 N N . ARG A 1 450 ? 28.930 0.379 -36.257 1.00 92.38 450 ARG A N 1
ATOM 3181 C CA . ARG A 1 450 ? 30.033 0.676 -35.327 1.00 92.38 450 ARG A CA 1
ATOM 3182 C C . ARG A 1 450 ? 29.660 1.777 -34.332 1.00 92.38 450 ARG A C 1
ATOM 3184 O O . ARG A 1 450 ? 28.658 2.457 -34.531 1.00 92.38 450 ARG A O 1
ATOM 3191 N N . PHE A 1 451 ? 30.493 1.960 -33.312 1.00 88.38 451 PHE A N 1
ATOM 3192 C CA . PHE A 1 451 ? 30.324 2.953 -32.246 1.00 88.38 451 PHE A CA 1
ATOM 3193 C C . PHE A 1 451 ? 31.391 4.043 -32.327 1.00 88.38 451 PHE A C 1
ATOM 3195 O O . PHE A 1 451 ? 32.557 3.691 -32.644 1.00 88.38 451 PHE A O 1
#

pLDDT: mean 87.37, std 8.4, range [46.03, 97.81]

Radius of gyration: 58.08 Å; chains: 1; bounding box: 119×48×157 Å

Secondary structure (DSSP, 8-state):
--EEESS-BTT--EEE-SPTTEEEEEEEETTTTEEEEEEEETT---SS---EEE-EEESSSS--GGG---------BTTBS--------------S--TTSS-SSSSS--TT-S---GGG--SSSTTPPPTTSPPP-TTSSS--TT-S---SS--SSSSB-TTS-B--TTSS---BTTBS---GGG--SSSTTPPPTTSPPP-TTSSS--TT-S---SS--SSSSEETTTEE--TTSSS--BTTBS---GGG--SS-TTSPPTTSPPP--TT-SSSSSS--HHHHHHHHHHHTTSSSPPPHHHH-TT-SS---HHHHHHHHHHHTT--SS----EEEEEEEE-SS-EEEEEEEEEE-GGGSS-BSS-BTT--EEE--TT--EEEEEEETTTTEEEEEEEEEEEEESSEEEEEEEEE--SSPPPGGGSEEEEEEEE-TTS-B-PPPPEEEE-